Protein AF-F8B6I4-F1 (afdb_monomer_lite)

Structure (mmCIF, N/CA/C/O backbone):
data_AF-F8B6I4-F1
#
_entry.id   AF-F8B6I4-F1
#
loop_
_atom_site.group_PDB
_atom_site.id
_atom_site.type_symbol
_atom_site.label_atom_id
_atom_site.label_alt_id
_atom_site.label_comp_id
_atom_site.label_asym_id
_atom_site.label_entity_id
_atom_site.label_seq_id
_atom_site.pdbx_PDB_ins_code
_atom_site.Cartn_x
_atom_site.Cartn_y
_atom_site.Cartn_z
_atom_site.occupancy
_atom_site.B_iso_or_equiv
_atom_site.auth_seq_id
_atom_site.auth_comp_id
_atom_site.auth_asym_id
_atom_site.auth_atom_id
_atom_site.pdbx_PDB_model_num
ATOM 1 N N . MET A 1 1 ? 43.522 11.946 -25.739 1.00 23.58 1 MET A N 1
ATOM 2 C CA . MET A 1 1 ? 42.435 12.940 -25.898 1.00 23.58 1 MET A CA 1
ATOM 3 C C . MET A 1 1 ? 41.133 12.238 -25.551 1.00 23.58 1 MET A C 1
ATOM 5 O O . MET A 1 1 ? 40.960 11.129 -26.035 1.00 23.58 1 MET A O 1
ATOM 9 N N . ARG A 1 2 ? 40.271 12.814 -24.700 1.00 25.69 2 ARG A N 1
ATOM 10 C CA . ARG A 1 2 ? 38.909 12.287 -24.485 1.00 25.69 2 ARG A CA 1
ATOM 11 C C . ARG A 1 2 ? 38.010 12.780 -25.620 1.00 25.69 2 ARG A C 1
ATOM 13 O O . ARG A 1 2 ? 38.146 13.930 -26.034 1.00 25.69 2 ARG A O 1
ATOM 20 N N . THR A 1 3 ? 37.138 11.924 -26.137 1.00 25.58 3 THR A N 1
ATOM 21 C CA . THR A 1 3 ? 36.202 12.264 -27.216 1.00 25.58 3 THR A CA 1
ATOM 22 C C . THR A 1 3 ? 35.045 13.107 -26.687 1.00 25.58 3 THR A C 1
ATOM 24 O O . THR A 1 3 ? 34.384 12.744 -25.718 1.00 25.58 3 THR A O 1
ATOM 27 N N . THR A 1 4 ? 34.787 14.249 -27.324 1.00 30.86 4 THR A N 1
ATOM 28 C CA . THR A 1 4 ? 33.673 15.142 -26.979 1.00 30.86 4 THR A CA 1
ATOM 29 C C . THR A 1 4 ? 32.333 14.454 -27.246 1.00 30.86 4 THR A C 1
ATOM 31 O O . THR A 1 4 ? 31.970 14.267 -28.406 1.00 30.86 4 THR A O 1
ATOM 34 N N . GLY A 1 5 ? 31.600 14.094 -26.188 1.00 37.16 5 GLY A N 1
ATOM 35 C CA . GLY A 1 5 ? 30.256 13.507 -26.284 1.00 37.16 5 GLY A CA 1
ATOM 36 C C . GLY A 1 5 ? 29.950 12.388 -25.281 1.00 37.16 5 GLY A C 1
ATOM 37 O O . GLY A 1 5 ? 28.782 12.057 -25.090 1.00 37.16 5 GLY A O 1
ATOM 38 N N . GLU A 1 6 ? 30.955 11.812 -24.616 1.00 40.47 6 GLU A N 1
ATOM 39 C CA . GLU A 1 6 ? 30.718 10.775 -23.604 1.00 40.47 6 GLU A CA 1
ATOM 40 C C . GLU A 1 6 ? 30.061 11.368 -22.345 1.00 40.47 6 GLU A C 1
ATOM 42 O O . GLU A 1 6 ? 30.628 12.232 -21.678 1.00 40.47 6 GLU A O 1
ATOM 47 N N . ARG A 1 7 ? 28.854 10.889 -22.007 1.00 52.78 7 ARG A N 1
ATOM 48 C CA . ARG A 1 7 ? 28.188 11.203 -20.733 1.00 52.78 7 ARG A CA 1
ATOM 49 C C . ARG A 1 7 ? 28.894 10.451 -19.607 1.00 52.78 7 ARG A C 1
ATOM 51 O O . ARG A 1 7 ? 28.629 9.267 -19.399 1.00 52.78 7 ARG A O 1
ATOM 58 N N . THR A 1 8 ? 29.809 11.129 -18.923 1.00 55.41 8 THR A N 1
ATOM 59 C CA . THR A 1 8 ? 30.571 10.569 -17.803 1.00 55.41 8 THR A CA 1
ATOM 60 C C . THR A 1 8 ? 29.632 10.167 -16.666 1.00 55.41 8 THR A C 1
ATOM 62 O O . THR A 1 8 ? 28.902 11.007 -16.143 1.00 55.41 8 THR A O 1
ATOM 65 N N . ALA A 1 9 ? 29.683 8.900 -16.251 1.00 68.38 9 ALA A N 1
ATOM 66 C CA . ALA A 1 9 ? 29.246 8.532 -14.909 1.00 68.38 9 ALA A CA 1
ATOM 67 C C . ALA A 1 9 ? 30.177 9.211 -13.890 1.00 68.38 9 ALA A C 1
ATOM 69 O O . ALA A 1 9 ? 31.369 9.365 -14.153 1.00 68.38 9 ALA A O 1
ATOM 70 N N . LEU A 1 10 ? 29.645 9.620 -12.740 1.00 84.12 10 LEU A N 1
ATOM 71 C CA . LEU A 1 10 ? 30.393 10.356 -11.710 1.00 84.12 10 LEU A CA 1
ATOM 72 C C . LEU A 1 10 ? 30.995 9.427 -10.646 1.00 84.12 10 LEU A C 1
ATOM 74 O O . LEU A 1 10 ? 31.392 9.881 -9.577 1.00 84.12 10 LEU A O 1
ATOM 78 N N . LEU A 1 11 ? 31.037 8.126 -10.942 1.00 88.62 11 LEU A N 1
ATOM 79 C CA . LEU A 1 11 ? 31.669 7.110 -10.112 1.00 88.62 11 LEU A CA 1
ATOM 80 C C . LEU A 1 11 ? 33.195 7.202 -10.241 1.00 88.62 11 LEU A C 1
ATOM 82 O O . LEU A 1 11 ? 33.733 7.179 -11.351 1.00 88.62 11 LEU A O 1
ATOM 86 N N . VAL A 1 12 ? 33.875 7.304 -9.103 1.00 91.06 12 VAL A N 1
ATOM 87 C CA . VAL A 1 12 ? 35.339 7.292 -9.006 1.00 91.06 12 VAL A CA 1
ATOM 88 C C . VAL A 1 12 ? 35.883 5.856 -9.041 1.00 91.06 12 VAL A C 1
ATOM 90 O O . VAL A 1 12 ? 35.125 4.891 -8.943 1.00 91.06 12 VAL A O 1
ATOM 93 N N . ASP A 1 13 ? 37.200 5.693 -9.194 1.00 91.56 13 ASP A N 1
ATOM 94 C CA . ASP A 1 13 ? 37.834 4.373 -9.090 1.00 91.56 13 ASP A CA 1
ATOM 95 C C . ASP A 1 13 ? 37.908 3.854 -7.639 1.00 91.56 13 ASP A C 1
ATOM 97 O O . ASP A 1 13 ? 37.721 4.594 -6.675 1.00 91.56 13 ASP A O 1
ATOM 101 N N . GLU A 1 14 ? 38.184 2.558 -7.475 1.00 90.00 14 GLU A N 1
ATOM 102 C CA . GLU A 1 14 ? 38.205 1.883 -6.169 1.00 90.00 14 GLU A CA 1
ATOM 103 C C . GLU A 1 14 ? 39.212 2.499 -5.180 1.00 90.00 14 GLU A C 1
ATOM 105 O O . GLU A 1 14 ? 38.930 2.586 -3.982 1.00 90.00 14 GLU A O 1
ATOM 110 N N . ALA A 1 15 ? 40.360 2.988 -5.665 1.00 92.62 15 ALA A N 1
ATOM 111 C CA . ALA A 1 15 ? 41.360 3.628 -4.815 1.00 92.62 15 ALA A CA 1
ATOM 112 C C . ALA A 1 15 ? 40.845 4.978 -4.297 1.00 92.62 15 ALA A C 1
ATOM 114 O O . ALA A 1 15 ? 40.885 5.236 -3.092 1.00 92.62 15 ALA A O 1
ATOM 115 N N . ARG A 1 16 ? 40.273 5.803 -5.181 1.00 93.19 16 ARG A N 1
ATOM 116 C CA . ARG A 1 16 ? 39.645 7.071 -4.799 1.00 93.19 16 ARG A CA 1
ATOM 117 C C . ARG A 1 16 ? 38.423 6.860 -3.898 1.00 93.19 16 ARG A C 1
ATOM 119 O O . ARG A 1 16 ? 38.241 7.601 -2.935 1.00 93.19 16 ARG A O 1
ATOM 126 N N . ALA A 1 17 ? 37.625 5.820 -4.132 1.00 91.44 17 ALA A N 1
ATOM 127 C CA . ALA A 1 17 ? 36.500 5.470 -3.268 1.00 91.44 17 ALA A CA 1
ATOM 128 C C . ALA A 1 17 ? 36.963 5.082 -1.851 1.00 91.44 17 ALA A C 1
ATOM 130 O O . ALA A 1 17 ? 36.338 5.487 -0.866 1.00 91.44 17 ALA A O 1
ATOM 131 N N . ALA A 1 18 ? 38.084 4.363 -1.722 1.00 91.25 18 ALA A N 1
ATOM 132 C CA . ALA A 1 18 ? 38.694 4.051 -0.431 1.00 91.25 18 ALA A CA 1
ATOM 133 C C . ALA A 1 18 ? 39.233 5.307 0.286 1.00 91.25 18 ALA A C 1
ATOM 135 O O . ALA A 1 18 ? 38.995 5.465 1.486 1.00 91.25 18 ALA A O 1
ATOM 136 N N . GLU A 1 19 ? 39.883 6.235 -0.432 1.00 94.19 19 GLU A N 1
ATOM 137 C CA . GLU A 1 19 ? 40.306 7.537 0.115 1.00 94.19 19 GLU A CA 1
ATOM 138 C C . GLU A 1 19 ? 39.121 8.340 0.670 1.00 94.19 19 GLU A C 1
ATOM 140 O O . GLU A 1 19 ? 39.150 8.776 1.824 1.00 94.19 19 GLU A O 1
ATOM 145 N N . LEU A 1 20 ? 38.065 8.514 -0.135 1.00 93.12 20 LEU A N 1
ATOM 146 C CA . LEU A 1 20 ? 36.858 9.252 0.247 1.00 93.12 20 LEU A CA 1
ATOM 147 C C . LEU A 1 20 ? 36.160 8.584 1.443 1.00 93.12 20 LEU A C 1
ATOM 149 O O . LEU A 1 20 ? 35.757 9.272 2.380 1.00 93.12 20 LEU A O 1
ATOM 153 N N . THR A 1 21 ? 36.091 7.248 1.468 1.00 92.56 21 THR A N 1
ATOM 154 C CA . THR A 1 21 ? 35.537 6.484 2.601 1.00 92.56 21 THR A CA 1
ATOM 155 C C . THR A 1 21 ? 36.320 6.751 3.889 1.00 92.56 21 THR A C 1
ATOM 157 O O . THR A 1 21 ? 35.719 7.074 4.915 1.00 92.56 21 THR A O 1
ATOM 160 N N . ALA A 1 22 ? 37.654 6.674 3.847 1.00 92.88 22 ALA A N 1
ATOM 161 C CA . ALA A 1 22 ? 38.512 6.908 5.010 1.00 92.88 22 ALA A CA 1
ATOM 162 C C . ALA A 1 22 ? 38.472 8.370 5.496 1.00 92.88 22 ALA A C 1
ATOM 164 O O . ALA A 1 22 ? 38.512 8.628 6.702 1.00 92.88 22 ALA A O 1
ATOM 165 N N . ALA A 1 23 ? 38.354 9.331 4.575 1.00 92.06 23 ALA A N 1
ATOM 166 C CA . ALA A 1 23 ? 38.189 10.745 4.900 1.00 92.06 23 ALA A CA 1
ATOM 167 C C . ALA A 1 23 ? 36.807 11.055 5.511 1.00 92.06 23 ALA A C 1
ATOM 169 O O . ALA A 1 23 ? 36.721 11.881 6.425 1.00 92.06 23 ALA A O 1
ATOM 170 N N . SER A 1 24 ? 35.751 10.343 5.088 1.00 91.44 24 SER A N 1
ATOM 171 C CA . SER A 1 24 ? 34.366 10.545 5.550 1.00 91.44 24 SER A CA 1
ATOM 172 C C . SER A 1 24 ? 34.161 10.401 7.060 1.00 91.44 24 SER A C 1
ATOM 174 O O . SER A 1 24 ? 33.225 10.982 7.603 1.00 91.44 24 SER A O 1
ATOM 176 N N . LEU A 1 25 ? 35.072 9.711 7.757 1.00 89.94 25 LEU A N 1
ATOM 177 C CA . LEU A 1 25 ? 35.105 9.595 9.222 1.00 89.94 25 LEU A CA 1
ATOM 178 C C . LEU A 1 25 ? 35.255 10.947 9.950 1.00 89.94 25 LEU A C 1
ATOM 180 O O . LEU A 1 25 ? 35.121 11.004 11.170 1.00 89.94 25 LEU A O 1
ATOM 184 N N . ARG A 1 26 ? 35.586 12.022 9.223 1.00 88.38 26 ARG A N 1
ATOM 185 C CA . ARG A 1 26 ? 35.748 13.392 9.742 1.00 88.38 26 ARG A CA 1
ATOM 186 C C . ARG A 1 26 ? 34.755 14.386 9.137 1.00 88.38 26 ARG A C 1
ATOM 188 O O . ARG A 1 26 ? 34.861 15.579 9.410 1.00 88.38 26 ARG A O 1
ATOM 195 N N . TRP A 1 27 ? 33.855 13.923 8.276 1.00 90.56 27 TRP A N 1
ATOM 196 C CA . TRP A 1 27 ? 32.883 14.763 7.585 1.00 90.56 27 TRP A CA 1
ATOM 197 C C . TRP A 1 27 ? 31.532 14.709 8.288 1.00 90.56 27 TRP A C 1
ATOM 199 O O . TRP A 1 27 ? 31.203 13.744 8.975 1.00 90.56 27 TRP A O 1
ATOM 209 N N . GLN A 1 28 ? 30.732 15.747 8.078 1.00 90.44 28 GLN A N 1
ATOM 210 C CA . GLN A 1 28 ? 29.304 15.680 8.367 1.00 90.44 28 GLN A CA 1
ATOM 211 C C . GLN A 1 28 ? 28.626 14.804 7.309 1.00 90.44 28 GLN A C 1
ATOM 213 O O . GLN A 1 28 ? 29.146 14.641 6.200 1.00 90.44 28 GLN A O 1
ATOM 218 N N . SER A 1 29 ? 27.473 14.234 7.641 1.00 90.25 29 SER A N 1
ATOM 219 C CA . SER A 1 29 ? 26.732 13.357 6.738 1.00 90.25 29 SER A CA 1
ATOM 220 C C . SER A 1 29 ? 25.271 13.748 6.638 1.00 90.25 29 SER A C 1
ATOM 222 O O . SER A 1 29 ? 24.656 14.063 7.653 1.00 90.25 29 SER A O 1
ATOM 224 N N . VAL A 1 30 ? 24.724 13.641 5.431 1.00 89.81 30 VAL A N 1
ATOM 225 C CA . VAL A 1 30 ? 23.284 13.725 5.175 1.00 89.81 30 VAL A CA 1
ATOM 226 C C . VAL A 1 30 ? 22.804 12.327 4.803 1.00 89.81 30 VAL A C 1
ATOM 228 O O . VAL A 1 30 ? 23.310 11.727 3.851 1.00 89.81 30 VAL A O 1
ATOM 231 N N . THR A 1 31 ? 21.853 11.810 5.578 1.00 90.50 31 THR A N 1
ATOM 232 C CA . THR A 1 31 ? 21.057 10.638 5.206 1.00 90.50 31 THR A CA 1
ATOM 233 C C . THR A 1 31 ? 20.004 11.101 4.211 1.00 90.50 31 THR A C 1
ATOM 235 O O . THR A 1 31 ? 19.184 11.956 4.532 1.00 90.50 31 THR A O 1
ATOM 238 N N . LEU A 1 32 ? 20.065 10.570 2.996 1.00 88.19 32 LEU A N 1
ATOM 239 C CA . LEU A 1 32 ? 19.206 10.957 1.888 1.00 88.19 32 LEU A CA 1
ATOM 240 C C . LEU A 1 32 ? 17.806 10.359 2.029 1.00 88.19 32 LEU A C 1
ATOM 242 O O . LEU A 1 32 ? 17.642 9.201 2.420 1.00 88.19 32 LEU A O 1
ATOM 246 N N . SER A 1 33 ? 16.796 11.126 1.623 1.00 84.62 33 SER A N 1
ATOM 247 C CA . SER A 1 33 ? 15.446 10.596 1.436 1.00 84.62 33 SER A CA 1
ATOM 248 C C . SER A 1 33 ? 15.376 9.667 0.217 1.00 84.62 33 SER A C 1
ATOM 250 O O . SER A 1 33 ? 16.205 9.725 -0.693 1.00 84.62 33 SER A O 1
ATOM 252 N N . ALA A 1 34 ? 14.334 8.834 0.154 1.00 80.75 34 ALA A N 1
ATOM 253 C CA . ALA A 1 34 ? 14.088 7.934 -0.976 1.00 80.75 34 ALA A CA 1
ATOM 254 C C . ALA A 1 34 ? 14.002 8.680 -2.333 1.00 80.75 34 ALA A C 1
ATOM 256 O O . ALA A 1 34 ? 14.415 8.148 -3.364 1.00 80.75 34 ALA A O 1
ATOM 257 N N . VAL A 1 35 ? 13.532 9.934 -2.318 1.00 79.25 35 VAL A N 1
ATOM 258 C CA . VAL A 1 35 ? 13.507 10.852 -3.472 1.00 79.25 35 VAL A CA 1
ATOM 259 C C . VAL A 1 35 ? 14.934 11.188 -3.919 1.00 79.25 35 VAL A C 1
ATOM 261 O O . VAL A 1 35 ? 15.321 10.924 -5.057 1.00 79.25 35 VAL A O 1
ATOM 264 N N . GLN A 1 36 ? 15.737 11.706 -2.988 1.00 85.88 36 GLN A N 1
ATOM 265 C CA . GLN A 1 36 ? 17.095 12.192 -3.234 1.00 85.88 36 GLN A CA 1
ATOM 266 C C . GLN A 1 36 ? 18.055 11.060 -3.626 1.00 85.88 36 GLN A C 1
ATOM 268 O O . GLN A 1 36 ? 18.958 11.268 -4.433 1.00 85.88 36 GLN A O 1
ATOM 273 N N . LEU A 1 37 ? 17.841 9.846 -3.103 1.00 87.31 37 LEU A N 1
ATOM 274 C CA . LEU A 1 37 ? 18.578 8.643 -3.501 1.00 87.31 37 LEU A CA 1
ATOM 275 C C . LEU A 1 37 ? 18.430 8.345 -4.998 1.00 87.31 37 LEU A C 1
ATOM 277 O O . LEU A 1 37 ? 19.421 8.034 -5.658 1.00 87.31 37 LEU A O 1
ATOM 281 N N . ALA A 1 38 ? 17.218 8.479 -5.543 1.00 85.25 38 ALA A N 1
ATOM 282 C CA . ALA A 1 38 ? 16.956 8.255 -6.961 1.00 85.25 38 ALA A CA 1
ATOM 283 C C . ALA A 1 38 ? 17.591 9.342 -7.844 1.00 85.25 38 ALA A C 1
ATOM 285 O O . ALA A 1 38 ? 18.249 9.033 -8.837 1.00 85.25 38 ALA A O 1
ATOM 286 N N . GLU A 1 39 ? 17.464 10.611 -7.449 1.00 84.31 39 GLU A N 1
ATOM 287 C CA . GLU A 1 39 ? 18.103 11.736 -8.142 1.00 84.31 39 GLU A CA 1
ATOM 288 C C . GLU A 1 39 ? 19.632 11.617 -8.143 1.00 84.31 39 GLU A C 1
ATOM 290 O O . GLU A 1 39 ? 20.268 11.816 -9.183 1.00 84.31 39 GLU A O 1
ATOM 295 N N . LEU A 1 40 ? 20.230 11.237 -7.006 1.00 88.00 40 LEU A N 1
ATOM 296 C CA . LEU A 1 40 ? 21.665 10.987 -6.901 1.00 88.00 40 LEU A CA 1
ATOM 297 C C . LEU A 1 40 ? 22.081 9.806 -7.784 1.00 88.00 40 LEU A C 1
ATOM 299 O O . LEU A 1 40 ? 23.036 9.941 -8.543 1.00 88.00 40 LEU A O 1
ATOM 303 N N . GLU A 1 41 ? 21.371 8.674 -7.755 1.00 90.75 41 GLU A N 1
ATOM 304 C CA . GLU A 1 41 ? 21.653 7.531 -8.635 1.00 90.75 41 GLU A CA 1
ATOM 305 C C . GLU A 1 41 ? 21.622 7.934 -10.116 1.00 90.75 41 GLU A C 1
ATOM 307 O O . GLU A 1 41 ? 22.526 7.590 -10.885 1.00 90.75 41 GLU A O 1
ATOM 312 N N . LEU A 1 42 ? 20.620 8.715 -10.520 1.00 87.00 42 LEU A N 1
ATOM 313 C CA . LEU A 1 42 ? 20.490 9.227 -11.879 1.00 87.00 42 LEU A CA 1
ATOM 314 C C . LEU A 1 42 ? 21.619 10.213 -12.233 1.00 87.00 42 LEU A C 1
ATOM 316 O O . LEU A 1 42 ? 22.128 10.187 -13.355 1.00 87.00 42 LEU A O 1
ATOM 320 N N . ARG A 1 43 ? 22.078 11.043 -11.288 1.00 86.00 43 ARG A N 1
ATOM 321 C CA . ARG A 1 43 ? 23.234 11.942 -11.467 1.00 86.00 43 ARG A CA 1
ATOM 322 C C . ARG A 1 43 ? 24.541 11.154 -11.599 1.00 86.00 43 ARG A C 1
ATOM 324 O O . ARG A 1 43 ? 25.277 11.362 -12.562 1.00 86.00 43 ARG A O 1
ATOM 331 N N . LEU A 1 44 ? 24.800 10.209 -10.693 1.00 89.12 44 LEU A N 1
ATOM 332 C CA . LEU A 1 44 ? 26.012 9.386 -10.670 1.00 89.12 44 LEU A CA 1
ATOM 333 C C . LEU A 1 44 ? 26.112 8.439 -11.873 1.00 89.12 44 LEU A C 1
ATOM 335 O O . LEU A 1 44 ? 27.206 8.219 -12.387 1.00 89.12 44 LEU A O 1
ATOM 339 N N . SER A 1 45 ? 24.991 7.909 -12.365 1.00 88.62 45 SER A N 1
ATOM 340 C CA . SER A 1 45 ? 24.952 6.976 -13.502 1.00 88.62 45 SER A CA 1
ATOM 341 C C . SER A 1 45 ? 24.981 7.641 -14.893 1.00 88.62 45 SER A C 1
ATOM 343 O O . SER A 1 45 ? 24.952 6.941 -15.910 1.00 88.62 45 SER A O 1
ATOM 345 N N . GLY A 1 46 ? 25.064 8.977 -14.967 1.00 82.38 46 GLY A N 1
ATOM 346 C CA . GLY A 1 46 ? 25.071 9.731 -16.231 1.00 82.38 46 GLY A CA 1
ATOM 347 C C . GLY A 1 46 ? 23.686 9.874 -16.882 1.00 82.38 46 GLY A C 1
ATOM 348 O O . GLY A 1 46 ? 23.580 9.955 -18.110 1.00 82.38 46 GLY A O 1
ATOM 349 N N . GLY A 1 47 ? 22.627 9.854 -16.065 1.00 72.50 47 GLY A N 1
ATOM 350 C CA . GLY A 1 47 ? 21.216 9.999 -16.444 1.00 72.50 47 GLY A CA 1
ATOM 351 C C . GLY A 1 47 ? 20.742 11.441 -16.625 1.00 72.50 47 GLY A C 1
ATOM 352 O O . GLY A 1 47 ? 19.706 11.667 -17.245 1.00 72.50 47 GLY A O 1
ATOM 353 N N . TYR A 1 48 ? 21.528 12.418 -16.172 1.00 67.75 48 TYR A N 1
ATOM 354 C CA . TYR A 1 48 ? 21.396 13.815 -16.585 1.00 67.75 48 TYR A CA 1
ATOM 355 C C . TYR A 1 48 ? 22.434 14.164 -17.664 1.00 67.75 48 TYR A C 1
ATOM 357 O O . TYR A 1 48 ? 23.553 13.640 -17.636 1.00 67.75 48 TYR A O 1
ATOM 365 N N . PRO A 1 49 ? 22.131 15.090 -18.592 1.00 50.66 49 PRO A N 1
ATOM 366 C CA . PRO A 1 49 ? 23.179 15.779 -19.335 1.00 50.66 49 PRO A CA 1
ATOM 367 C C . PRO A 1 49 ? 24.026 16.649 -18.382 1.00 50.66 49 PRO A C 1
ATOM 369 O O . PRO A 1 49 ? 23.491 17.159 -17.392 1.00 50.66 49 PRO A O 1
ATOM 372 N N . PRO A 1 50 ? 25.316 16.901 -18.683 1.00 45.56 50 PRO A N 1
ATOM 373 C CA . PRO A 1 50 ? 25.989 18.071 -18.130 1.00 45.56 50 PRO A CA 1
ATOM 374 C C . PRO A 1 50 ? 25.227 19.314 -18.612 1.00 45.56 50 PRO A C 1
ATOM 376 O O . PRO A 1 50 ? 24.992 19.471 -19.812 1.00 45.56 50 PRO A O 1
ATOM 379 N N . ARG A 1 51 ? 24.776 20.148 -17.674 1.00 42.81 51 ARG A N 1
ATOM 380 C CA . ARG A 1 51 ? 23.946 21.326 -17.941 1.00 42.81 51 ARG A CA 1
ATOM 381 C C . ARG A 1 51 ? 24.255 22.436 -16.947 1.00 42.81 51 ARG A C 1
ATOM 383 O O . ARG A 1 51 ? 24.544 22.148 -15.788 1.00 42.81 51 ARG A O 1
ATOM 390 N N . ASP A 1 52 ? 24.158 23.667 -17.433 1.00 33.19 52 ASP A N 1
ATOM 391 C CA . ASP A 1 52 ? 24.461 24.900 -16.699 1.00 33.19 52 ASP A CA 1
ATOM 392 C C . ASP A 1 52 ? 23.253 25.455 -15.910 1.00 33.19 52 ASP A C 1
ATOM 394 O O . ASP A 1 52 ? 23.399 26.424 -15.169 1.00 33.19 52 ASP A O 1
ATOM 398 N N . ASP A 1 53 ? 22.076 24.829 -16.048 1.00 30.06 53 ASP A N 1
ATOM 399 C CA . ASP A 1 53 ? 20.822 25.197 -15.376 1.00 30.06 53 ASP A CA 1
ATOM 400 C C . ASP A 1 53 ? 20.462 24.213 -14.235 1.00 30.06 53 ASP A C 1
ATOM 402 O O . ASP A 1 53 ? 20.711 23.006 -14.369 1.00 30.06 53 ASP A O 1
ATOM 406 N N . PRO A 1 54 ? 19.839 24.687 -13.134 1.00 34.66 54 PRO A N 1
ATOM 407 C CA . PRO A 1 54 ? 19.363 23.843 -12.033 1.00 34.66 54 PRO A CA 1
ATOM 408 C C . PRO A 1 54 ? 18.141 22.977 -12.419 1.00 34.66 54 PRO A C 1
ATOM 410 O O . PRO A 1 54 ? 17.467 23.259 -13.415 1.00 34.66 54 PRO A O 1
ATOM 413 N N . PRO A 1 55 ? 17.822 21.922 -11.639 1.00 36.44 55 PRO A N 1
ATOM 414 C CA . PRO A 1 55 ? 16.576 21.168 -11.802 1.00 36.44 55 PRO A CA 1
ATOM 415 C C . PRO A 1 55 ? 15.335 22.039 -11.510 1.00 36.44 55 PRO A C 1
ATOM 417 O O . PRO A 1 55 ? 15.447 23.045 -10.806 1.00 36.44 55 PRO A O 1
ATOM 420 N N . PRO A 1 56 ? 14.147 21.667 -12.028 1.00 36.38 56 PRO A N 1
ATOM 421 C CA . PRO A 1 56 ? 12.895 22.310 -11.639 1.00 36.38 56 PRO A CA 1
ATOM 422 C C . PRO A 1 56 ? 12.597 22.072 -10.150 1.00 36.38 56 PRO A C 1
ATOM 424 O O . PRO A 1 56 ? 12.903 21.011 -9.610 1.00 36.38 56 PRO A O 1
ATOM 427 N N . ASP A 1 57 ? 11.977 23.055 -9.497 1.00 36.25 57 ASP A N 1
ATOM 428 C CA . ASP A 1 57 ? 11.559 22.948 -8.097 1.00 36.25 57 ASP A CA 1
ATOM 429 C C . ASP A 1 57 ? 10.413 21.931 -7.964 1.00 36.25 57 ASP A C 1
ATOM 431 O O . ASP A 1 57 ? 9.286 22.174 -8.404 1.00 36.25 57 ASP A O 1
ATOM 435 N N . HIS A 1 58 ? 10.701 20.779 -7.355 1.00 36.22 58 HIS A N 1
ATOM 436 C CA . HIS A 1 58 ? 9.729 19.716 -7.101 1.00 36.22 58 HIS A CA 1
ATOM 437 C C . HIS A 1 58 ? 8.895 19.953 -5.821 1.00 36.22 58 HIS A C 1
ATOM 439 O O . HIS A 1 58 ? 8.560 19.022 -5.086 1.00 36.22 58 HIS A O 1
ATOM 445 N N . GLY A 1 59 ? 8.488 21.204 -5.586 1.00 30.91 59 GLY A N 1
ATOM 446 C CA . GLY A 1 59 ? 7.337 21.551 -4.753 1.00 30.91 59 GLY A CA 1
ATOM 447 C C . GLY A 1 59 ? 7.543 21.314 -3.261 1.00 30.91 59 GLY A C 1
ATOM 448 O O . GLY A 1 59 ? 6.655 20.778 -2.593 1.00 30.91 59 GLY A O 1
ATOM 449 N N . HIS A 1 60 ? 8.705 21.693 -2.729 1.00 32.12 60 HIS A N 1
ATOM 450 C CA . HIS A 1 60 ? 8.899 21.763 -1.281 1.00 32.12 60 HIS A CA 1
ATOM 451 C C . HIS A 1 60 ? 8.163 22.993 -0.724 1.00 32.12 60 HIS A C 1
ATOM 453 O O . HIS A 1 60 ? 8.371 24.113 -1.185 1.00 32.12 60 HIS A O 1
ATOM 459 N N . ASN A 1 61 ? 7.303 22.802 0.285 1.00 26.58 61 ASN A N 1
ATOM 460 C CA . ASN A 1 61 ? 6.515 23.875 0.916 1.00 26.58 61 ASN A CA 1
ATOM 461 C C . ASN A 1 61 ? 7.372 24.763 1.848 1.00 26.58 61 ASN A C 1
ATOM 463 O O . ASN A 1 61 ? 7.112 24.874 3.047 1.00 26.58 61 ASN A O 1
ATOM 467 N N . GLY A 1 62 ? 8.408 25.394 1.294 1.00 26.70 62 GLY A N 1
ATOM 468 C CA . GLY A 1 62 ? 9.183 26.458 1.929 1.00 26.70 62 GLY A CA 1
ATOM 469 C C . GLY A 1 62 ? 8.657 27.855 1.562 1.00 26.70 62 GLY A C 1
ATOM 470 O O . GLY A 1 62 ? 7.998 28.025 0.535 1.00 26.70 62 GLY A O 1
ATOM 471 N N . PRO A 1 63 ? 8.934 28.894 2.371 1.00 23.62 63 PRO A N 1
ATOM 472 C CA . PRO A 1 63 ? 8.580 30.266 2.022 1.00 23.62 63 PRO A CA 1
ATOM 473 C C . PRO A 1 63 ? 9.393 30.740 0.807 1.00 23.62 63 PRO A C 1
ATOM 475 O O . PRO A 1 63 ? 10.625 30.698 0.816 1.00 23.62 63 PRO A O 1
ATOM 478 N N . ALA A 1 64 ? 8.698 31.220 -0.227 1.00 24.64 64 ALA A N 1
ATOM 479 C CA . ALA A 1 64 ? 9.305 31.634 -1.489 1.00 24.64 64 ALA A CA 1
ATOM 480 C C . ALA A 1 64 ? 10.407 32.692 -1.290 1.00 24.64 64 ALA A C 1
ATOM 482 O O . ALA A 1 64 ? 10.156 33.798 -0.802 1.00 24.64 64 ALA A O 1
ATOM 483 N N . SER A 1 65 ? 11.634 32.360 -1.698 1.00 24.86 65 SER A N 1
ATOM 484 C CA . SER A 1 65 ? 12.762 33.294 -1.652 1.00 24.86 65 SER A CA 1
ATOM 485 C C . SER A 1 65 ? 12.643 34.370 -2.745 1.00 24.86 65 SER A C 1
ATOM 487 O O . SER A 1 65 ? 12.199 34.073 -3.856 1.00 24.86 65 SER A O 1
ATOM 489 N N . PRO A 1 66 ? 13.038 35.629 -2.472 1.00 24.92 66 PRO A N 1
ATOM 490 C CA . PRO A 1 66 ? 12.848 36.730 -3.411 1.00 24.92 66 PRO A CA 1
ATOM 491 C C . PRO A 1 66 ? 13.736 36.577 -4.651 1.00 24.92 66 PRO A C 1
ATOM 493 O O . PRO A 1 66 ? 14.934 36.302 -4.553 1.00 24.92 66 PRO A O 1
ATOM 496 N N . ALA A 1 67 ? 13.152 36.810 -5.827 1.00 24.59 67 ALA A N 1
ATOM 497 C CA . ALA A 1 67 ? 13.853 36.717 -7.102 1.00 24.59 67 ALA A CA 1
ATOM 498 C C . ALA A 1 67 ? 15.081 37.648 -7.162 1.00 24.59 67 ALA A C 1
ATOM 500 O O . ALA A 1 67 ? 14.987 38.845 -6.872 1.00 24.59 67 ALA A O 1
ATOM 501 N N . ARG A 1 68 ? 16.233 37.117 -7.603 1.00 25.02 68 ARG A N 1
ATOM 502 C CA . ARG A 1 68 ? 17.409 37.941 -7.939 1.00 25.02 68 ARG A CA 1
ATOM 503 C C . ARG A 1 68 ? 17.038 38.929 -9.062 1.00 25.02 68 ARG A C 1
ATOM 505 O O . ARG A 1 68 ? 16.419 38.513 -10.042 1.00 25.02 68 ARG A O 1
ATOM 512 N N . PRO A 1 69 ? 17.439 40.211 -8.979 1.00 23.03 69 PRO A N 1
ATOM 513 C CA . PRO A 1 69 ? 17.188 41.171 -10.048 1.00 23.03 69 PRO A CA 1
ATOM 514 C C . PRO A 1 69 ? 17.963 40.781 -11.313 1.00 23.03 69 PRO A C 1
ATOM 516 O O . PRO A 1 69 ? 19.172 40.547 -11.267 1.00 23.03 69 PRO A O 1
ATOM 519 N N . ALA A 1 70 ? 17.269 40.722 -12.451 1.00 23.89 70 ALA A N 1
ATOM 520 C CA . ALA A 1 70 ? 17.878 40.385 -13.732 1.00 23.89 70 ALA A CA 1
ATOM 521 C C . ALA A 1 70 ? 18.852 41.482 -14.202 1.00 23.89 70 ALA A C 1
ATOM 523 O O . ALA A 1 70 ? 18.514 42.668 -14.216 1.00 23.89 70 ALA A O 1
ATOM 524 N N . SER A 1 71 ? 20.048 41.077 -14.635 1.00 23.78 71 SER A N 1
ATOM 525 C CA . SER A 1 71 ? 21.016 41.981 -15.269 1.00 23.78 71 SER A CA 1
ATOM 526 C C . SER A 1 71 ? 20.598 42.270 -16.726 1.00 23.78 71 SER A C 1
ATOM 528 O O . SER A 1 71 ? 20.071 41.371 -17.388 1.00 23.78 71 SER A O 1
ATOM 530 N N . PRO A 1 72 ? 20.760 43.500 -17.250 1.00 27.42 72 PRO A N 1
ATOM 531 C CA . PRO A 1 72 ? 20.009 43.932 -18.428 1.00 27.42 72 PRO A CA 1
ATOM 532 C C . PRO A 1 72 ? 20.591 43.514 -19.793 1.00 27.42 72 PRO A C 1
ATOM 534 O O . PRO A 1 72 ? 21.781 43.648 -20.059 1.00 27.42 72 PRO A O 1
ATOM 537 N N . ALA A 1 73 ? 19.659 43.198 -20.701 1.00 24.73 73 ALA A N 1
ATOM 538 C CA . ALA A 1 73 ? 19.729 43.326 -22.163 1.00 24.73 73 ALA A CA 1
ATOM 539 C C . ALA A 1 73 ? 20.649 42.391 -22.988 1.00 24.73 73 ALA A C 1
ATOM 541 O O . ALA A 1 73 ? 21.792 42.705 -23.314 1.00 24.73 73 ALA A O 1
ATOM 542 N N . SER A 1 74 ? 20.028 41.356 -23.564 1.00 22.75 74 SER A N 1
ATOM 543 C CA . SER A 1 74 ? 20.145 41.015 -24.997 1.00 22.75 74 SER A CA 1
ATOM 544 C C . SER A 1 74 ? 18.852 40.317 -25.476 1.00 22.75 74 SER A C 1
ATOM 546 O O . SER A 1 74 ? 18.039 39.937 -24.633 1.00 22.75 74 SER A O 1
ATOM 548 N N . PRO A 1 75 ? 18.534 40.315 -26.788 1.00 29.20 75 PRO A N 1
ATOM 549 C CA . PRO A 1 75 ? 17.153 40.561 -27.221 1.00 29.20 75 PRO A CA 1
ATOM 550 C C . PRO A 1 75 ? 16.208 39.352 -27.191 1.00 29.20 75 PRO A C 1
ATOM 552 O O . PRO A 1 75 ? 16.577 38.229 -27.525 1.00 29.20 75 PRO A O 1
ATOM 555 N N . ALA A 1 76 ? 14.940 39.634 -26.877 1.00 24.56 76 ALA A N 1
ATOM 556 C CA . ALA A 1 76 ? 13.853 38.660 -26.866 1.00 24.56 76 ALA A CA 1
ATOM 557 C C . ALA A 1 76 ? 13.536 38.099 -28.265 1.00 24.56 76 ALA A C 1
ATOM 559 O O . ALA A 1 76 ? 13.463 38.836 -29.254 1.00 24.56 76 ALA A O 1
ATOM 560 N N . TRP A 1 77 ? 13.271 36.794 -28.323 1.00 22.36 77 TRP A N 1
ATOM 561 C CA . TRP A 1 77 ? 12.833 36.101 -29.533 1.00 22.36 77 TRP A CA 1
ATOM 562 C C . TRP A 1 77 ? 11.372 36.454 -29.853 1.00 22.36 77 TRP A C 1
ATOM 564 O O . TRP A 1 77 ? 10.501 36.363 -28.989 1.00 22.36 77 TRP A O 1
ATOM 574 N N . ARG A 1 78 ? 11.088 36.858 -31.097 1.00 21.09 78 ARG A N 1
ATOM 575 C CA . ARG A 1 78 ? 9.714 37.027 -31.599 1.00 21.09 78 ARG A CA 1
ATOM 576 C C . ARG A 1 78 ? 9.317 35.776 -32.388 1.00 21.09 78 ARG A C 1
ATOM 578 O O . ARG A 1 78 ? 10.076 35.403 -33.282 1.00 21.09 78 ARG A O 1
ATOM 585 N N . PRO A 1 79 ? 8.143 35.168 -32.141 1.00 24.20 79 PRO A N 1
ATOM 586 C CA . PRO A 1 79 ? 7.658 34.082 -32.981 1.00 24.20 79 PRO A CA 1
ATOM 587 C C . PRO A 1 79 ? 7.296 34.621 -34.372 1.00 24.20 79 PRO A C 1
ATOM 589 O O . PRO A 1 79 ? 6.434 35.490 -34.513 1.00 24.20 79 PRO A O 1
ATOM 592 N N . SER A 1 80 ? 7.957 34.103 -35.405 1.00 25.42 80 SER A N 1
ATOM 593 C CA . SER A 1 80 ? 7.581 34.349 -36.800 1.00 25.42 80 SER A CA 1
ATOM 594 C C . SER A 1 80 ? 6.404 33.454 -37.179 1.00 25.42 80 SER A C 1
ATOM 596 O O . SER A 1 80 ? 6.472 32.239 -37.008 1.00 25.42 80 SER A O 1
ATOM 598 N N . ALA A 1 81 ? 5.333 34.040 -37.718 1.00 23.98 81 ALA A N 1
ATOM 599 C CA . ALA A 1 81 ? 4.183 33.276 -38.189 1.00 23.98 81 ALA A CA 1
ATOM 600 C C . ALA A 1 81 ? 4.564 32.387 -39.387 1.00 23.98 81 ALA A C 1
ATOM 602 O O . ALA A 1 81 ? 5.126 32.870 -40.371 1.00 23.98 81 ALA A O 1
ATOM 603 N N . VAL A 1 82 ? 4.221 31.099 -39.315 1.00 26.56 82 VAL A N 1
ATOM 604 C CA . VAL A 1 82 ? 4.370 30.139 -40.417 1.00 26.56 82 VAL A CA 1
ATOM 605 C C . VAL A 1 82 ? 3.004 29.935 -41.066 1.00 26.56 82 VAL A C 1
ATOM 607 O O . VAL A 1 82 ? 2.029 29.630 -40.383 1.00 26.56 82 VAL A O 1
ATOM 610 N N . ALA A 1 83 ? 2.925 30.131 -42.382 1.00 25.25 83 ALA A N 1
ATOM 611 C CA . ALA A 1 83 ? 1.701 29.918 -43.150 1.00 25.25 83 ALA A CA 1
ATOM 612 C C . ALA A 1 83 ? 1.483 28.426 -43.466 1.00 25.25 83 ALA A C 1
ATOM 614 O O . ALA A 1 83 ? 2.443 27.675 -43.645 1.00 25.25 83 ALA A O 1
ATOM 615 N N . SER A 1 84 ? 0.218 28.012 -43.568 1.00 24.95 84 SER A N 1
ATOM 616 C CA . SER A 1 84 ? -0.175 26.629 -43.858 1.00 24.95 84 SER A CA 1
ATOM 617 C C . SER A 1 84 ? 0.358 26.129 -45.214 1.00 24.95 84 SER A C 1
ATOM 619 O O . SER A 1 84 ? 0.388 26.899 -46.178 1.00 24.95 84 SER A O 1
ATOM 621 N N . PRO A 1 85 ? 0.731 24.841 -45.337 1.00 27.00 85 PRO A N 1
ATOM 622 C CA . PRO A 1 85 ? 1.232 24.283 -46.589 1.00 27.00 85 PRO A CA 1
ATOM 623 C C . PRO A 1 85 ? 0.115 24.078 -47.626 1.00 27.00 85 PRO A C 1
ATOM 625 O O . PRO A 1 85 ? -0.964 23.575 -47.316 1.00 27.00 85 PRO A O 1
ATOM 628 N N . ALA A 1 86 ? 0.420 24.399 -48.884 1.00 25.42 86 ALA A N 1
ATOM 629 C CA . ALA A 1 86 ? -0.368 24.048 -50.067 1.00 25.42 86 ALA A CA 1
ATOM 630 C C . ALA A 1 86 ? 0.410 23.022 -50.928 1.00 25.42 86 ALA A C 1
ATOM 632 O O . ALA A 1 86 ? 1.639 22.965 -50.831 1.00 25.42 86 ALA A O 1
ATOM 633 N N . PRO A 1 87 ? -0.262 22.176 -51.735 1.00 26.12 87 PRO A N 1
ATOM 634 C CA . PRO A 1 87 ? 0.365 20.997 -52.335 1.00 26.12 87 PRO A CA 1
ATOM 635 C C . PRO A 1 87 ? 1.334 21.305 -53.490 1.00 26.12 87 PRO A C 1
ATOM 637 O O . PRO A 1 87 ? 1.212 22.299 -54.202 1.00 26.12 87 PRO A O 1
ATOM 640 N N . ILE A 1 88 ? 2.288 20.392 -53.688 1.00 29.44 88 ILE A N 1
ATOM 641 C CA . ILE A 1 88 ? 3.385 20.489 -54.662 1.00 29.44 88 ILE A CA 1
ATOM 642 C C . ILE A 1 88 ? 2.904 20.163 -56.091 1.00 29.44 88 ILE A C 1
ATOM 644 O O . ILE A 1 88 ? 2.089 19.265 -56.301 1.00 29.44 88 ILE A O 1
ATOM 648 N N . SER A 1 89 ? 3.480 20.828 -57.098 1.00 23.50 89 SER A N 1
ATOM 649 C CA . SER A 1 89 ? 3.543 20.345 -58.489 1.00 23.50 89 SER A CA 1
ATOM 650 C C . SER A 1 89 ? 4.847 20.811 -59.176 1.00 23.50 89 SER A C 1
ATOM 652 O O . SER A 1 89 ? 5.483 21.730 -58.658 1.00 23.50 89 SER A O 1
ATOM 654 N N . PRO A 1 90 ? 5.321 20.150 -60.257 1.00 34.03 90 PRO A N 1
ATOM 655 C CA . PRO A 1 90 ? 6.760 20.099 -60.564 1.00 34.03 90 PRO A CA 1
ATOM 656 C C . PRO A 1 90 ? 7.237 20.866 -61.822 1.00 34.03 90 PRO A C 1
ATOM 658 O O . PRO A 1 90 ? 6.437 21.269 -62.662 1.00 34.03 90 PRO A O 1
ATOM 661 N N . ALA A 1 91 ? 8.575 20.878 -61.982 1.00 24.42 91 ALA A N 1
ATOM 662 C CA . ALA A 1 91 ? 9.391 21.237 -63.163 1.00 24.42 91 ALA A CA 1
ATOM 663 C C . ALA A 1 91 ? 9.664 22.743 -63.430 1.00 24.42 91 ALA A C 1
ATOM 665 O O . ALA A 1 91 ? 8.880 23.583 -62.994 1.00 24.42 91 ALA A O 1
ATOM 666 N N . PRO A 1 92 ? 10.719 23.112 -64.205 1.00 24.94 92 PRO A N 1
ATOM 667 C CA . PRO A 1 92 ? 11.943 22.377 -64.589 1.00 24.94 92 PRO A CA 1
ATOM 668 C C . PRO A 1 92 ? 13.267 23.111 -64.216 1.00 24.94 92 PRO A C 1
ATOM 670 O O . PRO A 1 92 ? 13.266 24.230 -63.713 1.00 24.94 92 PRO A O 1
ATOM 673 N N . ILE A 1 93 ? 14.423 22.486 -64.491 1.00 38.62 93 ILE A N 1
ATOM 674 C CA . ILE A 1 93 ? 15.781 23.019 -64.223 1.00 38.62 93 ILE A CA 1
ATOM 675 C C . ILE A 1 93 ? 16.321 23.814 -65.425 1.00 38.62 93 ILE A C 1
ATOM 677 O O . ILE A 1 93 ? 16.133 23.391 -66.564 1.00 38.62 93 ILE A O 1
ATOM 681 N N . SER A 1 94 ? 17.081 24.894 -65.190 1.00 26.28 94 SER A N 1
ATOM 682 C CA . SER A 1 94 ? 18.029 25.483 -66.162 1.00 26.28 94 SER A CA 1
ATOM 683 C C . SER A 1 94 ? 19.154 26.290 -65.464 1.00 26.28 94 SER A C 1
ATOM 685 O O . SER A 1 94 ? 18.973 26.637 -64.297 1.00 26.28 94 SER A O 1
ATOM 687 N N . PRO A 1 95 ? 20.335 26.517 -66.093 1.00 31.00 95 PRO A N 1
ATOM 688 C CA . PRO A 1 95 ? 21.597 26.531 -65.330 1.00 31.00 95 PRO A CA 1
ATOM 689 C C . PRO A 1 95 ? 22.556 27.731 -65.554 1.00 31.00 95 PRO A C 1
ATOM 691 O O . PRO A 1 95 ? 22.444 28.445 -66.547 1.00 31.00 95 PRO A O 1
ATOM 694 N N . LEU A 1 96 ? 23.606 27.794 -64.705 1.00 28.88 96 LEU A N 1
ATOM 695 C CA . LEU A 1 96 ? 24.888 28.532 -64.866 1.00 28.88 96 LEU A CA 1
ATOM 696 C C . LEU A 1 96 ? 24.841 30.085 -64.803 1.00 28.88 96 LEU A C 1
ATOM 698 O O . LEU A 1 96 ? 23.766 30.659 -64.951 1.00 28.88 96 LEU A O 1
ATOM 702 N N . PRO A 1 97 ? 25.990 30.800 -64.645 1.00 32.75 97 PRO A N 1
ATOM 703 C CA . PRO A 1 97 ? 27.353 30.379 -64.247 1.00 32.75 97 PRO A CA 1
ATOM 704 C C . PRO A 1 97 ? 27.983 31.214 -63.090 1.00 32.75 97 PRO A C 1
ATOM 706 O O . PRO A 1 97 ? 27.477 32.265 -62.713 1.00 32.75 97 PRO A O 1
ATOM 709 N N . GLY A 1 98 ? 29.193 30.828 -62.649 1.00 26.55 98 GLY A N 1
ATOM 710 C CA . GLY A 1 98 ? 30.241 31.800 -62.270 1.00 26.55 98 GLY A CA 1
ATOM 711 C C . GLY A 1 98 ? 30.661 31.877 -60.793 1.00 26.55 98 GLY A C 1
ATOM 712 O O . GLY A 1 98 ? 30.017 32.544 -59.990 1.00 26.55 98 GLY A O 1
ATOM 713 N N . SER A 1 99 ? 31.824 31.304 -60.461 1.00 32.38 99 SER A N 1
ATOM 714 C CA . SER A 1 99 ? 32.514 31.509 -59.175 1.00 32.38 99 SER A CA 1
ATOM 715 C C . SER A 1 99 ? 33.732 32.434 -59.336 1.00 32.38 99 SER A C 1
ATOM 717 O O . SER A 1 99 ? 34.622 32.107 -60.122 1.00 32.38 99 SER A O 1
ATOM 719 N N . PRO A 1 100 ? 33.833 33.543 -58.579 1.00 28.50 100 PRO A N 1
ATOM 720 C CA . PRO A 1 100 ? 35.096 34.244 -58.332 1.00 28.50 100 PRO A CA 1
ATOM 721 C C . PRO A 1 100 ? 35.954 33.503 -57.278 1.00 28.50 100 PRO A C 1
ATOM 723 O O . PRO A 1 100 ? 35.423 32.670 -56.539 1.00 28.50 100 PRO A O 1
ATOM 726 N N . PRO A 1 101 ? 37.272 33.772 -57.191 1.00 29.33 101 PRO A N 1
ATOM 727 C CA . PRO A 1 101 ? 38.192 33.026 -56.327 1.00 29.33 101 PRO A CA 1
ATOM 728 C C . PRO A 1 101 ? 38.138 33.437 -54.845 1.00 29.33 101 PRO A C 1
ATOM 730 O O . PRO A 1 101 ? 37.644 34.503 -54.482 1.00 29.33 101 PRO A O 1
ATOM 733 N N . ALA A 1 102 ? 38.698 32.579 -53.987 1.00 34.09 102 ALA A N 1
ATOM 734 C CA . ALA A 1 102 ? 38.737 32.764 -52.538 1.00 34.09 102 ALA A CA 1
ATOM 735 C C . ALA A 1 102 ? 39.626 33.941 -52.087 1.00 34.09 102 ALA A C 1
ATOM 737 O O . ALA A 1 102 ? 40.717 34.153 -52.619 1.00 34.09 102 ALA A O 1
ATOM 738 N N . ALA A 1 103 ? 39.194 34.629 -51.027 1.00 27.52 103 ALA A N 1
ATOM 739 C CA . ALA A 1 103 ? 39.995 35.588 -50.267 1.00 27.52 103 ALA A CA 1
ATOM 740 C C . ALA A 1 103 ? 40.297 35.023 -48.859 1.00 27.52 103 ALA A C 1
ATOM 742 O O . ALA A 1 103 ? 39.399 34.450 -48.236 1.00 27.52 103 ALA A O 1
ATOM 743 N N . PRO A 1 104 ? 41.531 35.152 -48.335 1.00 31.08 104 PRO A N 1
ATOM 744 C CA . PRO A 1 104 ? 41.895 34.612 -47.026 1.00 31.08 104 PRO A CA 1
ATOM 745 C C . PRO A 1 104 ? 41.401 35.530 -45.898 1.00 31.08 104 PRO A C 1
ATOM 747 O O . PRO A 1 104 ? 41.772 36.700 -45.844 1.00 31.08 104 PRO A O 1
ATOM 750 N N . GLY A 1 105 ? 40.581 35.007 -44.981 1.00 27.70 105 GLY A N 1
ATOM 751 C CA . GLY A 1 105 ? 39.993 35.848 -43.930 1.00 27.70 105 GLY A CA 1
ATOM 752 C C . GLY A 1 105 ? 39.057 35.160 -42.937 1.00 27.70 105 GLY A C 1
ATOM 753 O O . GLY A 1 105 ? 38.138 35.808 -42.445 1.00 27.70 105 GLY A O 1
ATOM 754 N N . HIS A 1 106 ? 39.256 33.876 -42.620 1.00 28.38 106 HIS A N 1
ATOM 755 C CA . HIS A 1 106 ? 38.597 33.316 -41.436 1.00 28.38 106 HIS A CA 1
ATOM 756 C C . HIS A 1 106 ? 39.219 33.939 -40.174 1.00 28.38 106 HIS A C 1
ATOM 758 O O . HIS A 1 106 ? 40.439 33.835 -40.013 1.00 28.38 106 HIS A O 1
ATOM 764 N N . PRO A 1 107 ? 38.435 34.526 -39.247 1.00 26.89 107 PRO A N 1
ATOM 765 C CA . PRO A 1 107 ? 38.913 34.670 -37.880 1.00 26.89 107 PRO A CA 1
ATOM 766 C C . PRO A 1 107 ? 39.201 33.261 -37.331 1.00 26.89 107 PRO A C 1
ATOM 768 O O . PRO A 1 107 ? 38.466 32.322 -37.666 1.00 26.89 107 PRO A O 1
ATOM 771 N N . PRO A 1 108 ? 40.257 33.069 -36.520 1.00 26.03 108 PRO A N 1
ATOM 772 C CA . PRO A 1 108 ? 40.505 31.776 -35.900 1.00 26.03 108 PRO A CA 1
ATOM 773 C C . PRO A 1 108 ? 39.286 31.383 -35.063 1.00 26.03 108 PRO A C 1
ATOM 775 O O . PRO A 1 108 ? 38.694 32.229 -34.392 1.00 26.03 108 PRO A O 1
ATOM 778 N N . ALA A 1 109 ? 38.911 30.103 -35.101 1.00 26.61 109 ALA A N 1
ATOM 779 C CA . ALA A 1 109 ? 37.857 29.596 -34.234 1.00 26.61 109 ALA A CA 1
ATOM 780 C C . ALA A 1 109 ? 38.242 29.881 -32.776 1.00 26.61 109 ALA A C 1
ATOM 782 O O . ALA A 1 109 ? 39.288 29.414 -32.318 1.00 26.61 109 ALA A O 1
ATOM 783 N N . SER A 1 110 ? 37.420 30.664 -32.069 1.00 25.23 110 SER A N 1
ATOM 784 C CA . SER A 1 110 ? 37.626 30.929 -30.646 1.00 25.23 110 SER A CA 1
ATOM 785 C C . SER A 1 110 ? 37.765 29.593 -29.916 1.00 25.23 110 SER A C 1
ATOM 787 O O . SER A 1 110 ? 36.877 28.747 -30.066 1.00 25.23 110 SER A O 1
ATOM 789 N N . PRO A 1 111 ? 38.846 29.362 -29.149 1.00 25.91 111 PRO A N 1
ATOM 790 C CA . PRO A 1 111 ? 38.966 28.137 -28.381 1.00 25.91 111 PRO A CA 1
ATOM 791 C C . PRO A 1 111 ? 37.792 28.071 -27.404 1.00 25.91 111 PRO A C 1
ATOM 793 O O . PRO A 1 111 ? 37.581 28.995 -26.617 1.00 25.91 111 PRO A O 1
ATOM 796 N N . LEU A 1 112 ? 37.018 26.985 -27.479 1.00 28.41 112 LEU A N 1
ATOM 797 C CA . LEU A 1 112 ? 35.976 26.696 -26.496 1.00 28.41 112 LEU A CA 1
ATOM 798 C C . LEU A 1 112 ? 36.611 26.727 -25.094 1.00 28.41 112 LEU A C 1
ATOM 800 O O . LEU A 1 112 ? 37.717 26.197 -24.934 1.00 28.41 112 LEU A O 1
ATOM 804 N N . PRO A 1 113 ? 35.966 27.353 -24.091 1.00 23.83 113 PRO A N 1
ATOM 805 C CA . PRO A 1 113 ? 36.552 27.494 -22.765 1.00 23.83 113 PRO A CA 1
ATOM 806 C C . PRO A 1 113 ? 36.901 26.115 -22.197 1.00 23.83 113 PRO A C 1
ATOM 808 O O . PRO A 1 113 ? 36.055 25.229 -22.112 1.00 23.83 113 PRO A O 1
ATOM 811 N N . ALA A 1 114 ? 38.166 25.928 -21.811 1.00 27.03 114 ALA A N 1
ATOM 812 C CA . ALA A 1 114 ? 38.736 24.621 -21.462 1.00 27.03 114 ALA A CA 1
ATOM 813 C C . ALA A 1 114 ? 38.263 24.049 -20.106 1.00 27.03 114 ALA A C 1
ATOM 815 O O . ALA A 1 114 ? 38.845 23.092 -19.596 1.00 27.03 114 ALA A O 1
ATOM 816 N N . HIS A 1 115 ? 37.207 24.623 -19.530 1.00 27.66 115 HIS A N 1
ATOM 817 C CA . HIS A 1 115 ? 36.601 24.226 -18.269 1.00 27.66 115 HIS A CA 1
ATOM 818 C C . HIS A 1 115 ? 35.096 24.053 -18.471 1.00 27.66 115 HIS A C 1
ATOM 820 O O . HIS A 1 115 ? 34.350 25.029 -18.480 1.00 27.66 115 HIS A O 1
ATOM 826 N N . TYR A 1 116 ? 34.653 22.801 -18.594 1.00 28.80 116 TYR A N 1
ATOM 827 C CA . TYR A 1 116 ? 33.276 22.467 -18.237 1.00 28.80 116 TYR A CA 1
ATOM 828 C C . TYR A 1 116 ? 33.117 22.709 -16.728 1.00 28.80 116 TYR A C 1
ATOM 830 O O . TYR A 1 116 ? 34.011 22.297 -15.976 1.00 28.80 116 TYR A O 1
ATOM 838 N N . PRO A 1 117 ? 32.024 23.338 -16.259 1.00 39.56 117 PRO A N 1
ATOM 839 C CA . PRO A 1 117 ? 31.726 23.350 -14.836 1.00 39.56 117 PRO A CA 1
ATOM 840 C C . PRO A 1 117 ? 31.582 21.903 -14.353 1.00 39.56 117 PRO A C 1
ATOM 842 O O . PRO A 1 117 ? 30.946 21.068 -15.003 1.00 39.56 117 PRO A O 1
ATOM 845 N N . ALA A 1 118 ? 32.216 21.587 -13.224 1.00 47.94 118 ALA A N 1
ATOM 846 C CA . ALA A 1 118 ? 32.044 20.285 -12.594 1.00 47.94 118 ALA A CA 1
ATOM 847 C C . ALA A 1 118 ? 30.562 20.106 -12.207 1.00 47.94 118 ALA A C 1
ATOM 849 O O . ALA A 1 118 ? 29.928 21.082 -11.798 1.00 47.94 118 ALA A O 1
ATOM 850 N N . PRO A 1 119 ? 29.992 18.897 -12.357 1.00 58.06 119 PRO A N 1
ATOM 851 C CA . PRO A 1 119 ? 28.553 18.686 -12.268 1.00 58.06 119 PRO A CA 1
ATOM 852 C C . PRO A 1 119 ? 28.048 19.037 -10.871 1.00 58.06 119 PRO A C 1
ATOM 854 O O . PRO A 1 119 ? 28.291 18.308 -9.907 1.00 58.06 119 PRO A O 1
ATOM 857 N N . GLN A 1 120 ? 27.338 20.159 -10.784 1.00 72.25 120 GLN A N 1
ATOM 858 C CA . GLN A 1 120 ? 26.697 20.581 -9.550 1.00 72.25 120 GLN A CA 1
ATOM 859 C C . GLN A 1 120 ? 25.552 19.624 -9.207 1.00 72.25 120 GLN A C 1
ATOM 861 O O . GLN A 1 120 ? 24.861 19.108 -10.090 1.00 72.25 120 GLN A O 1
ATOM 866 N N . TYR A 1 121 ? 25.371 19.368 -7.923 1.00 81.50 121 TYR A N 1
ATOM 867 C CA . TYR A 1 121 ? 24.254 18.642 -7.346 1.00 81.50 121 TYR A CA 1
ATOM 868 C C . TYR A 1 121 ? 23.794 19.413 -6.110 1.00 81.50 121 TYR A C 1
ATOM 870 O O . TYR A 1 121 ? 24.620 19.953 -5.371 1.00 81.50 121 TYR A O 1
ATOM 878 N N . THR A 1 122 ? 22.481 19.474 -5.922 1.00 82.44 122 THR A N 1
ATOM 879 C CA . THR A 1 122 ? 21.836 20.139 -4.793 1.00 82.44 122 THR A CA 1
ATOM 880 C C . THR A 1 122 ? 21.028 19.098 -4.041 1.00 82.44 122 THR A C 1
ATOM 882 O O . THR A 1 122 ? 20.301 18.326 -4.659 1.00 82.44 122 THR A O 1
ATOM 885 N N . VAL A 1 123 ? 21.160 19.079 -2.719 1.00 83.81 123 VAL A N 1
ATOM 886 C CA . VAL A 1 123 ? 20.383 18.219 -1.823 1.00 83.81 123 VAL A CA 1
ATOM 887 C C . VAL A 1 123 ? 19.803 19.060 -0.694 1.00 83.81 123 VAL A C 1
ATOM 889 O O . VAL A 1 123 ? 20.485 19.937 -0.169 1.00 83.81 123 VAL A O 1
ATOM 892 N N . ASP A 1 124 ? 18.553 18.808 -0.317 1.00 81.62 124 ASP A N 1
ATOM 893 C CA . ASP A 1 124 ? 17.955 19.418 0.872 1.00 81.62 124 ASP A CA 1
ATOM 894 C C . ASP A 1 124 ? 18.301 18.578 2.113 1.00 81.62 124 ASP A C 1
ATOM 896 O O . ASP A 1 124 ? 18.046 17.374 2.145 1.00 81.62 124 ASP A O 1
ATOM 900 N N . ALA A 1 125 ? 18.890 19.203 3.132 1.00 74.75 125 ALA A N 1
ATOM 901 C CA . ALA A 1 125 ? 19.171 18.585 4.428 1.00 74.75 125 ALA A CA 1
ATOM 902 C C . ALA A 1 125 ? 17.955 18.571 5.388 1.00 74.75 125 ALA A C 1
ATOM 904 O O . ALA A 1 125 ? 18.114 18.236 6.561 1.00 74.75 125 ALA A O 1
ATOM 905 N N . GLY A 1 126 ? 16.762 18.965 4.926 1.00 60.62 126 GLY A N 1
ATOM 906 C CA . GLY A 1 126 ? 15.524 19.038 5.707 1.00 60.62 126 GLY A CA 1
ATOM 907 C C . GLY A 1 126 ? 15.170 17.767 6.495 1.00 60.62 126 GLY A C 1
ATOM 908 O O . GLY A 1 126 ? 15.472 16.647 6.092 1.00 60.62 126 GLY A O 1
ATOM 909 N N . ASP A 1 127 ? 14.543 17.966 7.657 1.00 45.31 127 ASP A N 1
ATOM 910 C CA . ASP A 1 127 ? 14.246 16.968 8.703 1.00 45.31 127 ASP A CA 1
ATOM 911 C C . ASP A 1 127 ? 15.439 16.219 9.338 1.00 45.31 127 ASP A C 1
ATOM 913 O O . ASP A 1 127 ? 15.266 15.585 10.384 1.00 45.31 127 ASP A O 1
ATOM 917 N N . ALA A 1 128 ? 16.683 16.459 8.900 1.00 42.75 128 ALA A N 1
ATOM 918 C CA . ALA A 1 128 ? 17.758 16.595 9.883 1.00 42.75 128 ALA A CA 1
ATOM 919 C C . ALA A 1 128 ? 17.478 17.888 10.673 1.00 42.75 128 ALA A C 1
ATOM 921 O O . ALA A 1 128 ? 17.605 18.992 10.143 1.00 42.75 128 ALA A O 1
ATOM 922 N N . GLY A 1 129 ? 16.986 17.736 11.910 1.00 39.22 129 GLY A N 1
ATOM 923 C CA . GLY A 1 129 ? 16.279 18.787 12.654 1.00 39.22 129 GLY A CA 1
ATOM 924 C C . GLY A 1 129 ? 16.928 20.177 12.595 1.00 39.22 129 GLY A C 1
ATOM 925 O O . GLY A 1 129 ? 18.142 20.316 12.723 1.00 39.22 129 GLY A O 1
ATOM 926 N N . THR A 1 130 ? 16.098 21.217 12.461 1.00 42.16 130 THR A N 1
ATOM 927 C CA . THR A 1 130 ? 16.433 22.609 12.067 1.00 42.16 130 THR A CA 1
ATOM 928 C C . THR A 1 130 ? 17.428 23.388 12.948 1.00 42.16 130 THR A C 1
ATOM 930 O O . THR A 1 130 ? 17.650 24.575 12.728 1.00 42.16 130 THR A O 1
ATOM 933 N N . GLN A 1 131 ? 18.073 22.732 13.912 1.00 46.78 131 GLN A N 1
ATOM 934 C CA . GLN A 1 131 ? 19.236 23.221 14.660 1.00 46.78 131 GLN A CA 1
ATOM 935 C C . GLN A 1 131 ? 20.573 22.903 13.948 1.00 46.78 131 GLN A C 1
ATOM 937 O O . GLN A 1 131 ? 21.617 23.406 14.356 1.00 46.78 131 GLN A O 1
ATOM 942 N N . ASP A 1 132 ? 20.557 22.089 12.885 1.00 53.38 132 ASP A N 1
ATOM 943 C CA . ASP A 1 132 ? 21.768 21.550 12.251 1.00 53.38 132 ASP A CA 1
ATOM 944 C C . ASP A 1 132 ? 22.281 22.330 11.026 1.00 53.38 132 ASP A C 1
ATOM 946 O O . ASP A 1 132 ? 23.424 22.123 10.619 1.00 53.38 132 ASP A O 1
ATOM 950 N N . ALA A 1 133 ? 21.505 23.262 10.461 1.00 51.97 133 ALA A N 1
ATOM 951 C CA . ALA A 1 133 ? 21.892 23.990 9.242 1.00 51.97 133 ALA A CA 1
ATOM 952 C C . ALA A 1 133 ? 23.194 24.811 9.397 1.00 51.97 133 ALA A C 1
ATOM 954 O O . ALA A 1 133 ? 23.985 24.892 8.459 1.00 51.97 133 ALA A O 1
ATOM 955 N N . GLU A 1 134 ? 23.474 25.346 10.594 1.00 57.72 134 GLU A N 1
ATOM 956 C CA . GLU A 1 134 ? 24.707 26.098 10.898 1.00 57.72 134 GLU A CA 1
ATOM 957 C C . GLU A 1 134 ? 25.995 25.253 10.809 1.00 57.72 134 GLU A C 1
ATOM 959 O O . GLU A 1 134 ? 27.103 25.796 10.807 1.00 57.72 134 GLU A O 1
ATOM 964 N N . LYS A 1 135 ? 25.877 23.919 10.746 1.00 70.56 135 LYS A N 1
ATOM 965 C CA . LYS A 1 135 ? 27.025 23.005 10.686 1.00 70.56 135 LYS A CA 1
ATOM 966 C C . LYS A 1 135 ? 27.689 22.995 9.303 1.00 70.56 135 LYS A C 1
ATOM 968 O O . LYS A 1 135 ? 28.900 22.766 9.222 1.00 70.56 135 LYS A O 1
ATOM 973 N N . PHE A 1 136 ? 26.933 23.268 8.239 1.00 83.62 136 PHE A N 1
ATOM 974 C CA . PHE A 1 136 ? 27.401 23.201 6.854 1.00 83.62 136 PHE A CA 1
ATOM 975 C C . PHE A 1 136 ? 27.997 24.536 6.387 1.00 83.62 136 PHE A C 1
ATOM 977 O O . PHE A 1 136 ? 27.465 25.606 6.666 1.00 83.62 136 PHE A O 1
ATOM 984 N N . GLN A 1 137 ? 29.116 24.486 5.655 1.00 84.94 137 GLN A N 1
ATOM 985 C CA . GLN A 1 137 ? 29.829 25.677 5.176 1.00 84.94 137 GLN A CA 1
ATOM 986 C C . GLN A 1 137 ? 30.367 25.451 3.754 1.00 84.94 137 GLN A C 1
ATOM 988 O O . GLN A 1 137 ? 30.937 24.386 3.498 1.00 84.94 137 GLN A O 1
ATOM 993 N N . PRO A 1 138 ? 30.255 26.429 2.833 1.00 89.06 138 PRO A N 1
ATOM 994 C CA . PRO A 1 138 ? 30.923 26.372 1.534 1.00 89.06 138 PRO A CA 1
ATOM 995 C C . PRO A 1 138 ? 32.427 26.086 1.671 1.00 89.06 138 PRO A C 1
ATOM 997 O O . PRO A 1 138 ? 33.104 26.634 2.539 1.00 89.06 138 PRO A O 1
ATOM 1000 N N . GLY A 1 139 ? 32.947 25.206 0.818 1.00 87.56 139 GLY A N 1
ATOM 1001 C CA . GLY A 1 139 ? 34.306 24.667 0.884 1.00 87.56 139 GLY A CA 1
ATOM 1002 C C . GLY A 1 139 ? 34.464 23.417 1.759 1.00 87.56 139 GLY A C 1
ATOM 1003 O O . GLY A 1 139 ? 35.508 22.769 1.683 1.00 87.56 139 GLY A O 1
ATOM 1004 N N . SER A 1 140 ? 33.461 23.032 2.561 1.00 91.31 140 SER A N 1
ATOM 1005 C CA . SER A 1 140 ? 33.472 21.748 3.273 1.00 91.31 140 SER A CA 1
ATOM 1006 C C . SER A 1 140 ? 33.057 20.582 2.359 1.00 91.31 140 SER A C 1
ATOM 1008 O O . SER A 1 140 ? 32.619 20.772 1.223 1.00 91.31 140 SER A O 1
ATOM 1010 N N . THR A 1 141 ? 33.237 19.346 2.830 1.00 93.06 141 THR A N 1
ATOM 1011 C CA . THR A 1 141 ? 32.765 18.136 2.139 1.00 93.06 141 THR A CA 1
ATOM 1012 C C . THR A 1 141 ? 31.815 17.364 3.047 1.00 93.06 141 THR A C 1
ATOM 1014 O O . THR A 1 141 ? 32.096 17.188 4.234 1.00 93.06 141 THR A O 1
ATOM 1017 N N . VAL A 1 142 ? 30.699 16.913 2.479 1.00 92.62 142 VAL A N 1
ATOM 1018 C CA . VAL A 1 142 ? 29.628 16.173 3.153 1.00 92.62 142 VAL A CA 1
ATOM 1019 C C . VAL A 1 142 ? 29.567 14.752 2.595 1.00 92.62 142 VAL A C 1
ATOM 1021 O O . VAL A 1 142 ? 29.641 14.551 1.383 1.00 92.62 142 VAL A O 1
ATOM 1024 N N . ALA A 1 143 ? 29.426 13.757 3.469 1.00 94.00 143 ALA A N 1
ATOM 1025 C CA . ALA A 1 143 ? 29.165 12.378 3.068 1.00 94.00 143 ALA A CA 1
ATOM 1026 C C . ALA A 1 143 ? 27.662 12.176 2.821 1.00 94.00 143 ALA A C 1
ATOM 1028 O O . ALA A 1 143 ? 26.868 12.252 3.760 1.00 94.00 143 ALA A O 1
ATOM 1029 N N . LEU A 1 144 ? 27.273 11.889 1.580 1.00 93.62 144 LEU A N 1
ATOM 1030 C CA . LEU A 1 144 ? 25.901 11.508 1.250 1.00 93.62 144 LEU A CA 1
ATOM 1031 C C . LEU A 1 144 ? 25.720 10.007 1.510 1.00 93.62 144 LEU A C 1
ATOM 1033 O O . LEU A 1 144 ? 26.520 9.191 1.033 1.00 93.62 144 LEU A O 1
ATOM 1037 N N . ARG A 1 145 ? 24.698 9.654 2.294 1.00 93.19 145 ARG A N 1
ATOM 1038 C CA . ARG A 1 145 ? 24.434 8.288 2.770 1.00 93.19 145 ARG A CA 1
ATOM 1039 C C . ARG A 1 145 ? 22.991 7.869 2.512 1.00 93.19 145 ARG A C 1
ATOM 1041 O O . ARG A 1 145 ? 22.114 8.721 2.446 1.00 93.19 145 ARG A O 1
ATOM 1048 N N . ASP A 1 146 ? 22.743 6.571 2.408 1.00 90.19 146 ASP A N 1
ATOM 1049 C CA . ASP A 1 146 ? 21.383 6.021 2.467 1.00 90.19 146 ASP A CA 1
ATOM 1050 C C . ASP A 1 146 ? 20.862 5.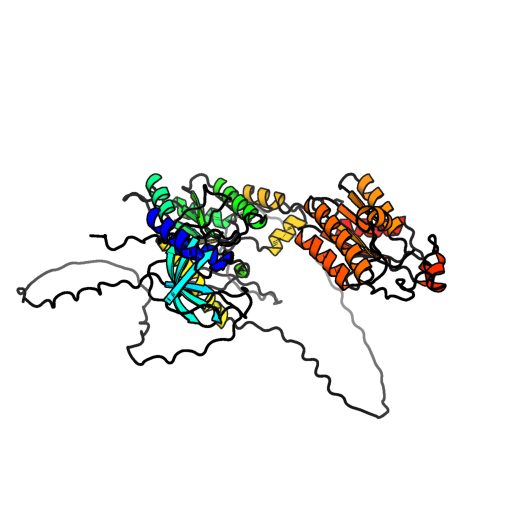888 3.912 1.00 90.19 146 ASP A C 1
ATOM 1052 O O . ASP A 1 146 ? 21.514 6.297 4.880 1.00 90.19 146 ASP A O 1
ATOM 1056 N N . SER A 1 147 ? 19.658 5.328 4.050 1.00 86.31 147 SER A N 1
ATOM 1057 C CA . SER A 1 147 ? 18.975 5.067 5.321 1.00 86.31 147 SER A CA 1
ATOM 1058 C C . SER A 1 147 ? 19.667 4.032 6.216 1.00 86.31 147 SER A C 1
ATOM 1060 O O . SER A 1 147 ? 19.436 4.048 7.423 1.00 86.31 147 SER A O 1
ATOM 1062 N N . GLU A 1 148 ? 20.532 3.169 5.671 1.00 86.81 148 GLU A N 1
ATOM 1063 C CA . GLU A 1 148 ? 21.374 2.251 6.457 1.00 86.81 148 GLU A CA 1
ATOM 1064 C C . GLU A 1 148 ? 22.722 2.888 6.850 1.00 86.81 148 GLU A C 1
ATOM 1066 O O . GLU A 1 148 ? 23.474 2.344 7.662 1.00 86.81 148 GLU A O 1
ATOM 1071 N N . GLY A 1 149 ? 23.024 4.076 6.318 1.00 88.62 149 GLY A N 1
ATOM 1072 C CA . GLY A 1 149 ? 24.250 4.823 6.576 1.00 88.62 149 GLY A CA 1
ATOM 1073 C C . GLY A 1 149 ? 25.410 4.465 5.642 1.00 88.62 149 GLY A C 1
ATOM 1074 O O . GLY A 1 149 ? 26.532 4.942 5.865 1.00 88.62 149 GLY A O 1
ATOM 1075 N N . VAL A 1 150 ? 25.185 3.670 4.591 1.00 91.56 150 VAL A N 1
ATOM 1076 C CA . VAL A 1 150 ? 26.214 3.353 3.591 1.00 91.56 150 VAL A CA 1
ATOM 1077 C C . VAL A 1 150 ? 26.546 4.620 2.809 1.00 91.56 150 VAL A C 1
ATOM 1079 O O . VAL A 1 150 ? 25.669 5.388 2.422 1.00 91.56 150 VAL A O 1
ATOM 1082 N N . MET A 1 151 ? 27.837 4.885 2.598 1.00 93.81 151 MET A N 1
ATOM 1083 C CA . MET A 1 151 ? 28.278 6.078 1.876 1.00 93.81 151 MET A CA 1
ATOM 1084 C C . MET A 1 151 ? 28.179 5.874 0.364 1.00 93.81 151 MET A C 1
ATOM 1086 O O . MET A 1 151 ? 28.818 4.977 -0.192 1.00 93.81 151 MET A O 1
ATOM 1090 N N . LEU A 1 152 ? 27.425 6.757 -0.290 1.00 94.44 152 LEU A N 1
ATOM 1091 C CA . LEU A 1 152 ? 27.180 6.729 -1.731 1.00 94.44 152 LEU A CA 1
ATOM 1092 C C . LEU A 1 152 ? 28.049 7.738 -2.482 1.00 94.44 152 LEU A C 1
ATOM 1094 O O . LEU A 1 152 ? 28.595 7.413 -3.534 1.00 94.44 152 LEU A O 1
ATOM 1098 N N . ALA A 1 153 ? 28.215 8.946 -1.936 1.00 94.69 153 ALA A N 1
ATOM 1099 C CA . ALA A 1 153 ? 28.963 10.025 -2.577 1.00 94.69 153 ALA A CA 1
ATOM 1100 C C . ALA A 1 153 ? 29.602 10.998 -1.571 1.00 94.69 153 ALA A C 1
ATOM 1102 O O . ALA A 1 153 ? 29.191 11.090 -0.412 1.00 94.69 153 ALA A O 1
ATOM 1103 N N . ALA A 1 154 ? 30.591 11.752 -2.042 1.00 94.69 154 ALA A N 1
ATOM 1104 C CA . ALA A 1 154 ? 31.110 12.954 -1.405 1.00 94.69 154 ALA A CA 1
ATOM 1105 C C . ALA A 1 154 ? 30.569 14.189 -2.143 1.00 94.69 154 ALA A C 1
ATOM 1107 O O . ALA A 1 154 ? 30.676 14.269 -3.366 1.00 94.69 154 ALA A O 1
ATOM 1108 N N . LEU A 1 155 ? 29.993 15.143 -1.409 1.00 93.69 155 LEU A N 1
ATOM 1109 C CA . LEU A 1 155 ? 29.507 16.419 -1.938 1.00 93.69 155 LEU A CA 1
ATOM 1110 C C . LEU A 1 155 ? 30.400 17.554 -1.426 1.00 93.69 155 LEU A C 1
ATOM 1112 O O . LEU A 1 155 ? 30.425 17.829 -0.226 1.00 93.69 155 LEU A O 1
ATOM 1116 N N . HIS A 1 156 ? 31.130 18.214 -2.322 1.00 93.88 156 HIS A N 1
ATOM 1117 C CA . HIS A 1 156 ? 32.012 19.338 -2.000 1.00 93.88 156 HIS A CA 1
ATOM 1118 C C . HIS A 1 156 ? 31.231 20.644 -2.154 1.00 93.88 156 HIS A C 1
ATOM 1120 O O . HIS A 1 156 ? 30.931 21.064 -3.274 1.00 93.88 156 HIS A O 1
ATOM 1126 N N . LEU A 1 157 ? 30.860 21.265 -1.034 1.00 91.31 157 LEU A N 1
ATOM 1127 C CA . LEU A 1 157 ? 29.919 22.385 -1.014 1.00 91.31 157 LEU A CA 1
ATOM 1128 C C . LEU A 1 157 ? 30.503 23.624 -1.700 1.00 91.31 157 LEU A C 1
ATOM 1130 O O . LEU A 1 157 ? 31.579 24.097 -1.341 1.00 91.31 157 LEU A O 1
ATOM 1134 N N . THR A 1 158 ? 29.757 24.194 -2.642 1.00 90.62 158 THR A N 1
ATOM 1135 C CA . THR A 1 158 ? 30.050 25.488 -3.276 1.00 90.62 158 THR A CA 1
ATOM 1136 C C . THR A 1 158 ? 29.106 26.589 -2.801 1.00 90.62 158 THR A C 1
ATOM 1138 O O . THR A 1 158 ? 29.515 27.744 -2.737 1.00 90.62 158 THR A O 1
ATOM 1141 N N . GLU A 1 159 ? 27.864 26.251 -2.445 1.00 87.62 159 GLU A N 1
ATOM 1142 C CA . GLU A 1 159 ? 26.841 27.191 -1.971 1.00 87.62 159 GLU A CA 1
ATOM 1143 C C . GLU A 1 159 ? 25.917 26.489 -0.955 1.00 87.62 159 GLU A C 1
ATOM 1145 O O . GLU A 1 159 ? 25.686 25.283 -1.044 1.00 87.62 159 GLU A O 1
ATOM 1150 N N . VAL A 1 160 ? 25.416 27.235 0.032 1.00 86.44 160 VAL A N 1
ATOM 1151 C CA . VAL A 1 160 ? 24.473 26.757 1.058 1.00 86.44 160 VAL A CA 1
ATOM 1152 C C . VAL A 1 160 ? 23.376 27.807 1.200 1.00 86.44 160 VAL A C 1
ATOM 1154 O O . VAL A 1 160 ? 23.682 28.974 1.449 1.00 86.44 160 VAL A O 1
ATOM 1157 N N . VAL A 1 161 ? 22.112 27.414 1.024 1.00 83.06 161 VAL A N 1
ATOM 1158 C CA . VAL A 1 161 ? 20.949 28.319 1.064 1.00 83.06 161 VAL A CA 1
ATOM 1159 C C . VAL A 1 161 ? 19.847 27.688 1.912 1.00 83.06 161 VAL A C 1
ATOM 1161 O O . VAL A 1 161 ? 19.127 26.802 1.461 1.00 83.06 161 VAL A O 1
ATOM 1164 N N . GLY A 1 162 ? 19.717 28.130 3.165 1.00 83.50 162 GLY A N 1
ATOM 1165 C CA . GLY A 1 162 ? 18.838 27.464 4.130 1.00 83.50 162 GLY A CA 1
ATOM 1166 C C . GLY A 1 162 ? 19.330 26.041 4.403 1.00 83.50 162 GLY A C 1
ATOM 1167 O O . GLY A 1 162 ? 20.466 25.862 4.835 1.00 83.50 162 GLY A O 1
ATOM 1168 N N . SER A 1 163 ? 18.489 25.043 4.131 1.00 81.00 163 SER A N 1
ATOM 1169 C CA . SER A 1 163 ? 18.843 23.619 4.181 1.00 81.00 163 SER A CA 1
ATOM 1170 C C . SER A 1 163 ? 19.354 23.055 2.846 1.00 81.00 163 SER A C 1
ATOM 1172 O O . SER A 1 163 ? 19.860 21.935 2.826 1.00 81.00 163 SER A O 1
ATOM 1174 N N . ALA A 1 164 ? 19.280 23.810 1.742 1.00 83.94 164 ALA A N 1
ATOM 1175 C CA . ALA A 1 164 ? 19.778 23.369 0.441 1.00 83.94 164 ALA A CA 1
ATOM 1176 C C . ALA A 1 164 ? 21.314 23.455 0.375 1.00 83.94 164 ALA A C 1
ATOM 1178 O O . ALA A 1 164 ? 21.908 24.533 0.480 1.00 83.94 164 ALA A O 1
ATOM 1179 N N . LEU A 1 165 ? 21.949 22.302 0.176 1.00 88.62 165 LEU A N 1
ATOM 1180 C CA . LEU A 1 165 ? 23.389 22.111 0.063 1.00 88.62 165 LEU A CA 1
ATOM 1181 C C . LEU A 1 165 ? 23.758 21.874 -1.406 1.00 88.62 165 LEU A C 1
ATOM 1183 O O . LEU A 1 165 ? 23.450 20.819 -1.960 1.00 88.62 165 LEU A O 1
ATOM 1187 N N . SER A 1 166 ? 24.432 22.838 -2.034 1.00 89.12 166 SER A N 1
ATOM 1188 C CA . SER A 1 166 ? 24.825 22.788 -3.448 1.00 89.12 166 SER A CA 1
ATOM 1189 C C . SER A 1 166 ? 26.336 22.624 -3.584 1.00 89.12 166 SER A C 1
ATOM 1191 O O . SER A 1 166 ? 27.106 23.380 -2.988 1.00 89.12 166 SER A O 1
ATOM 1193 N N . GLY A 1 167 ? 26.788 21.663 -4.388 1.00 89.44 167 GLY A N 1
ATOM 1194 C CA . GLY A 1 167 ? 28.210 21.345 -4.522 1.00 89.44 167 GLY A CA 1
ATOM 1195 C C . GLY A 1 167 ? 28.550 20.454 -5.712 1.00 89.44 167 GLY A C 1
ATOM 1196 O O . GLY A 1 167 ? 27.667 20.031 -6.452 1.00 89.44 167 GLY A O 1
ATOM 1197 N N . THR A 1 168 ? 29.832 20.149 -5.906 1.00 89.75 168 THR A N 1
ATOM 1198 C CA . THR A 1 168 ? 30.275 19.139 -6.885 1.00 89.75 168 THR A CA 1
ATOM 1199 C C . THR A 1 168 ? 30.287 17.756 -6.239 1.00 89.75 168 THR A C 1
ATOM 1201 O O . THR A 1 168 ? 30.583 17.637 -5.050 1.00 89.75 168 THR A O 1
ATOM 1204 N N . VAL A 1 169 ? 29.961 16.703 -6.996 1.00 89.81 169 VAL A N 1
ATOM 1205 C CA . VAL A 1 169 ? 29.785 15.349 -6.441 1.00 89.81 169 VAL A CA 1
ATOM 1206 C C . VAL A 1 169 ? 30.793 14.331 -6.998 1.00 89.81 169 VAL A C 1
ATOM 1208 O O . VAL A 1 169 ? 30.891 14.143 -8.211 1.00 89.81 169 VAL A O 1
ATOM 1211 N N . GLU A 1 170 ? 31.521 13.654 -6.103 1.00 92.50 170 GLU A N 1
ATOM 1212 C CA . GLU A 1 170 ? 32.296 12.433 -6.380 1.00 92.50 170 GLU A CA 1
ATOM 1213 C C . GLU A 1 170 ? 31.492 11.216 -5.885 1.00 92.50 170 GLU A C 1
ATOM 1215 O O . GLU A 1 170 ? 31.284 11.048 -4.683 1.00 92.50 170 GLU A O 1
ATOM 1220 N N . GLY A 1 171 ? 31.016 10.356 -6.788 1.00 92.62 171 GLY A N 1
ATOM 1221 C CA . GLY A 1 171 ? 30.283 9.138 -6.431 1.00 92.62 171 GLY A CA 1
ATOM 1222 C C . GLY A 1 171 ? 31.214 7.979 -6.091 1.00 92.62 171 GLY A C 1
ATOM 1223 O O . GLY A 1 171 ? 32.113 7.667 -6.862 1.00 92.62 171 GLY A O 1
ATOM 1224 N N . LEU A 1 172 ? 30.975 7.298 -4.972 1.00 93.44 172 LEU A N 1
ATOM 1225 C CA . LEU A 1 172 ? 31.694 6.084 -4.575 1.00 93.44 172 LEU A CA 1
ATOM 1226 C C . LEU A 1 172 ? 30.973 4.823 -5.071 1.00 93.44 172 LEU A C 1
ATOM 1228 O O . LEU A 1 172 ? 31.620 3.850 -5.448 1.00 93.44 172 LEU A O 1
ATOM 1232 N N . ARG A 1 173 ? 29.635 4.830 -5.047 1.00 93.00 173 ARG A N 1
ATOM 1233 C CA . ARG A 1 173 ? 28.765 3.737 -5.506 1.00 93.00 173 ARG A CA 1
ATOM 1234 C C . ARG A 1 173 ? 27.373 4.265 -5.865 1.00 93.00 173 ARG A C 1
ATOM 1236 O O . ARG A 1 173 ? 27.014 5.379 -5.493 1.00 93.00 173 ARG A O 1
ATOM 1243 N N . LEU A 1 174 ? 26.589 3.453 -6.569 1.00 91.94 174 LEU A N 1
ATOM 1244 C CA . LEU A 1 174 ? 25.140 3.651 -6.693 1.00 91.94 174 LEU A CA 1
ATOM 1245 C C . LEU A 1 174 ? 24.428 3.028 -5.471 1.00 91.94 174 LEU A C 1
ATOM 1247 O O . LEU A 1 174 ? 25.039 2.177 -4.817 1.00 91.94 174 LEU A O 1
ATOM 1251 N N . PRO A 1 175 ? 23.174 3.410 -5.159 1.00 90.19 175 PRO A N 1
ATOM 1252 C CA . PRO A 1 175 ? 22.359 2.695 -4.178 1.00 90.19 175 PRO A CA 1
ATOM 1253 C C . PRO A 1 175 ? 22.206 1.213 -4.545 1.00 90.19 175 PRO A C 1
ATOM 1255 O O . PRO A 1 175 ? 22.124 0.859 -5.725 1.00 90.19 175 PRO A O 1
ATOM 1258 N N . GLU A 1 176 ? 22.146 0.346 -3.537 1.00 88.06 176 GLU A N 1
ATOM 1259 C CA . GLU A 1 176 ? 21.880 -1.079 -3.734 1.00 88.06 176 GLU A CA 1
ATOM 1260 C C . GLU A 1 176 ? 20.365 -1.327 -3.750 1.00 88.06 176 GLU A C 1
ATOM 1262 O O . GLU A 1 176 ? 19.645 -0.915 -2.844 1.00 88.06 176 GLU A O 1
ATOM 1267 N N . HIS A 1 177 ? 19.874 -2.006 -4.791 1.00 88.75 177 HIS A N 1
ATOM 1268 C CA . HIS A 1 177 ? 18.454 -2.335 -4.949 1.00 88.75 177 HIS A CA 1
ATOM 1269 C C . HIS A 1 177 ? 18.270 -3.858 -4.977 1.00 88.75 177 HIS A C 1
ATOM 1271 O O . HIS A 1 177 ? 18.694 -4.494 -5.947 1.00 88.75 177 HIS A O 1
ATOM 1277 N N . PRO A 1 178 ? 17.653 -4.470 -3.949 1.00 88.00 178 PRO A N 1
ATOM 1278 C CA . PRO A 1 178 ? 17.467 -5.920 -3.891 1.00 88.00 178 PRO A CA 1
ATOM 1279 C C . PRO A 1 178 ? 16.352 -6.418 -4.825 1.00 88.00 178 PRO A C 1
ATOM 1281 O O . PRO A 1 178 ? 16.281 -7.611 -5.128 1.00 88.00 178 PRO A O 1
ATOM 1284 N N . ASP A 1 179 ? 15.469 -5.529 -5.286 1.00 90.38 179 ASP A N 1
ATOM 1285 C CA . ASP A 1 179 ? 14.341 -5.850 -6.151 1.00 90.38 179 ASP A CA 1
ATOM 1286 C C . ASP A 1 179 ? 14.678 -5.686 -7.643 1.00 90.38 179 ASP A C 1
ATOM 1288 O O . ASP A 1 179 ? 15.204 -4.669 -8.094 1.00 90.38 179 ASP A O 1
ATOM 1292 N N . TYR A 1 180 ? 14.314 -6.700 -8.429 1.00 94.00 180 TYR A N 1
ATOM 1293 C CA . TYR A 1 180 ? 14.417 -6.714 -9.894 1.00 94.00 180 TYR A CA 1
ATOM 1294 C C . TYR A 1 180 ? 15.767 -6.236 -10.485 1.00 94.00 180 TYR A C 1
ATOM 1296 O O . TYR A 1 180 ? 15.768 -5.444 -11.439 1.00 94.00 180 TYR A O 1
ATOM 1304 N N . PRO A 1 181 ? 16.930 -6.706 -9.984 1.00 92.44 181 PRO A N 1
ATOM 1305 C CA . PRO A 1 181 ? 18.232 -6.304 -10.517 1.00 92.44 181 PRO A CA 1
ATOM 1306 C C . PRO A 1 181 ? 18.421 -6.696 -11.994 1.00 92.44 181 PRO A C 1
ATOM 1308 O O . PRO A 1 181 ? 19.271 -6.125 -12.668 1.00 92.44 181 PRO A O 1
ATOM 1311 N N . GLU A 1 182 ? 17.615 -7.621 -12.535 1.00 94.00 182 GLU A N 1
ATOM 1312 C CA . GLU A 1 182 ? 17.616 -7.971 -13.960 1.00 94.00 182 GLU A CA 1
ATOM 1313 C C . GLU A 1 182 ? 16.912 -6.938 -14.860 1.00 94.00 182 GLU A C 1
ATOM 1315 O O . GLU A 1 182 ? 17.029 -7.011 -16.083 1.00 94.00 182 GLU A O 1
ATOM 1320 N N . LEU A 1 183 ? 16.168 -5.996 -14.267 1.00 95.88 183 LEU A N 1
ATOM 1321 C CA . LEU A 1 183 ? 15.427 -4.942 -14.969 1.00 95.88 183 LEU A CA 1
ATOM 1322 C C . LEU A 1 183 ? 15.937 -3.527 -14.662 1.00 95.88 183 LEU A C 1
ATOM 1324 O O . LEU A 1 183 ? 15.545 -2.591 -15.356 1.00 95.88 183 LEU A O 1
ATOM 1328 N N . ARG A 1 184 ? 16.768 -3.337 -13.633 1.00 93.38 184 ARG A N 1
ATOM 1329 C CA . ARG A 1 184 ? 17.339 -2.030 -13.272 1.00 93.38 184 ARG A CA 1
ATOM 1330 C C . ARG A 1 184 ? 18.559 -1.738 -14.141 1.00 93.38 184 ARG A C 1
ATOM 1332 O O . ARG A 1 184 ? 19.585 -2.404 -14.027 1.00 93.38 184 ARG A O 1
ATOM 1339 N N . PHE A 1 185 ? 18.460 -0.731 -15.008 1.00 92.44 185 PHE A N 1
ATOM 1340 C CA . PHE A 1 185 ? 19.556 -0.341 -15.897 1.00 92.44 185 PHE A CA 1
ATOM 1341 C C . PHE A 1 185 ? 20.040 1.075 -15.594 1.00 92.44 185 PHE A C 1
ATOM 1343 O O . PHE A 1 185 ? 19.252 2.019 -15.544 1.00 92.44 185 PHE A O 1
ATOM 1350 N N . THR A 1 186 ? 21.360 1.256 -15.535 1.00 91.75 186 THR A N 1
ATOM 1351 C CA . THR A 1 186 ? 21.962 2.578 -15.747 1.00 91.75 186 THR A CA 1
ATOM 1352 C C . THR A 1 186 ? 21.834 2.983 -17.224 1.00 91.75 186 THR A C 1
ATOM 1354 O O . THR A 1 186 ? 21.734 2.112 -18.098 1.00 91.75 186 THR A O 1
ATOM 1357 N N . PRO A 1 187 ? 21.915 4.283 -17.561 1.00 90.81 187 PRO A N 1
ATOM 1358 C CA . PRO A 1 187 ? 21.944 4.745 -18.949 1.00 90.81 187 PRO A CA 1
ATOM 1359 C C . PRO A 1 187 ? 23.037 4.079 -19.795 1.00 90.81 187 PRO A C 1
ATOM 1361 O O . PRO A 1 187 ? 22.827 3.799 -20.972 1.00 90.81 187 PRO A O 1
ATOM 1364 N N . ALA A 1 188 ? 24.204 3.792 -19.209 1.00 89.12 188 ALA A N 1
ATOM 1365 C CA . ALA A 1 188 ? 25.268 3.053 -19.888 1.00 89.12 188 ALA A CA 1
ATOM 1366 C C . ALA A 1 188 ? 24.908 1.571 -20.100 1.00 89.12 188 ALA A C 1
ATOM 1368 O O . ALA A 1 188 ? 25.087 1.057 -21.206 1.00 89.12 188 ALA A O 1
ATOM 1369 N N . ALA A 1 189 ? 24.358 0.906 -19.078 1.00 92.50 189 ALA A N 1
ATOM 1370 C CA . ALA A 1 189 ? 23.964 -0.498 -19.156 1.00 92.50 189 ALA A CA 1
ATOM 1371 C C . ALA A 1 189 ? 22.846 -0.733 -20.184 1.00 92.50 189 ALA A C 1
ATOM 1373 O O . ALA A 1 189 ? 22.944 -1.679 -20.961 1.00 92.50 189 ALA A O 1
ATOM 1374 N N . LEU A 1 190 ? 21.833 0.142 -20.264 1.00 94.31 190 LEU A N 1
ATOM 1375 C CA . LEU A 1 190 ? 20.756 -0.012 -21.250 1.00 94.31 190 LEU A CA 1
ATOM 1376 C C . LEU A 1 190 ? 21.258 0.186 -22.687 1.00 94.31 190 LEU A C 1
ATOM 1378 O O . LEU A 1 190 ? 20.912 -0.594 -23.569 1.00 94.31 190 LEU A O 1
ATOM 1382 N N . ARG A 1 191 ? 22.127 1.175 -22.943 1.00 91.38 191 ARG A N 1
ATOM 1383 C CA . ARG A 1 191 ? 22.725 1.352 -24.282 1.00 91.38 191 ARG A CA 1
ATOM 1384 C C . ARG A 1 191 ? 23.558 0.132 -24.692 1.00 91.38 191 ARG A C 1
ATOM 1386 O O . ARG A 1 191 ? 23.503 -0.277 -25.850 1.00 91.38 191 ARG A O 1
ATOM 1393 N N . ALA A 1 192 ? 24.273 -0.484 -23.746 1.00 92.81 192 ALA A N 1
ATOM 1394 C CA . ALA A 1 192 ? 24.991 -1.738 -23.975 1.00 92.81 192 ALA A CA 1
ATOM 1395 C C . ALA A 1 192 ? 24.045 -2.938 -24.190 1.00 92.81 192 ALA A C 1
ATOM 1397 O O . ALA A 1 192 ? 24.314 -3.768 -25.054 1.00 92.81 192 ALA A O 1
ATOM 1398 N N . GLU A 1 193 ? 22.926 -3.020 -23.464 1.00 95.19 193 GLU A N 1
ATOM 1399 C CA . GLU A 1 193 ? 21.872 -4.032 -23.640 1.00 95.19 193 GLU A CA 1
ATOM 1400 C C . GLU A 1 193 ? 21.275 -3.980 -25.054 1.00 95.19 193 GLU A C 1
ATOM 1402 O O . GLU A 1 193 ? 21.241 -4.993 -25.753 1.00 95.19 193 GLU A O 1
ATOM 1407 N N . LEU A 1 194 ? 20.871 -2.789 -25.504 1.00 93.94 194 LEU A N 1
ATOM 1408 C CA . LEU A 1 194 ? 20.284 -2.564 -26.827 1.00 93.94 194 LEU A CA 1
ATOM 1409 C C . LEU A 1 194 ? 21.277 -2.882 -27.953 1.00 93.94 194 LEU A C 1
ATOM 1411 O O . LEU A 1 194 ? 20.915 -3.562 -28.915 1.00 93.94 194 LEU A O 1
ATOM 1415 N N . LEU A 1 195 ? 22.544 -2.480 -27.797 1.00 92.94 195 LEU A N 1
ATOM 1416 C CA . LEU A 1 195 ? 23.615 -2.822 -28.734 1.00 92.94 195 LEU A CA 1
ATOM 1417 C C . LEU A 1 195 ? 23.865 -4.338 -28.793 1.00 92.94 195 LEU A C 1
ATOM 1419 O O . LEU A 1 195 ? 23.984 -4.893 -29.883 1.00 92.94 195 LEU A O 1
ATOM 1423 N N . ARG A 1 196 ? 23.890 -5.031 -27.645 1.00 94.94 196 ARG A N 1
ATOM 1424 C CA . ARG A 1 196 ? 24.090 -6.492 -27.578 1.00 94.94 196 ARG A CA 1
ATOM 1425 C C . ARG A 1 196 ? 22.948 -7.274 -28.234 1.00 94.94 196 ARG A C 1
ATOM 1427 O O . ARG A 1 196 ? 23.177 -8.360 -28.755 1.00 94.94 196 ARG A O 1
ATOM 1434 N N . ARG A 1 197 ? 21.730 -6.721 -28.223 1.00 93.81 197 ARG A N 1
ATOM 1435 C CA . ARG A 1 197 ? 20.556 -7.255 -28.940 1.00 93.81 197 ARG A CA 1
ATOM 1436 C C . ARG A 1 197 ? 20.530 -6.900 -30.432 1.00 93.81 197 ARG A C 1
ATOM 1438 O O . ARG A 1 197 ? 19.646 -7.367 -31.143 1.00 93.81 197 ARG A O 1
ATOM 1445 N N . GLY A 1 198 ? 21.454 -6.060 -30.901 1.00 92.25 198 GLY A N 1
ATOM 1446 C CA . GLY A 1 198 ? 21.477 -5.531 -32.267 1.00 92.25 198 GLY A CA 1
ATOM 1447 C C . GLY A 1 198 ? 20.436 -4.441 -32.548 1.00 92.25 198 GLY A C 1
ATOM 1448 O O . GLY A 1 198 ? 20.383 -3.947 -33.666 1.00 92.25 198 GLY A O 1
ATOM 1449 N N . TRP A 1 199 ? 19.644 -4.014 -31.556 1.00 92.19 199 TRP A N 1
ATOM 1450 C CA . TRP A 1 199 ? 18.505 -3.089 -31.718 1.00 92.19 199 TRP A CA 1
ATOM 1451 C C . TRP A 1 199 ? 18.911 -1.633 -32.026 1.00 92.19 199 TRP A C 1
ATOM 1453 O O . TRP A 1 199 ? 18.058 -0.756 -32.120 1.00 92.19 199 TRP A O 1
ATOM 1463 N N . THR A 1 200 ? 20.210 -1.366 -32.160 1.00 89.25 200 THR A N 1
ATOM 1464 C CA . THR A 1 200 ? 20.801 -0.070 -32.533 1.00 89.25 200 THR A CA 1
ATOM 1465 C C . THR A 1 200 ? 21.822 -0.200 -33.673 1.00 89.25 200 THR A C 1
ATOM 1467 O O . THR A 1 200 ? 22.686 0.661 -33.843 1.00 89.25 200 THR A O 1
ATOM 1470 N N . ALA A 1 201 ? 21.761 -1.284 -34.459 1.00 87.12 201 ALA A N 1
ATOM 1471 C CA . ALA A 1 201 ? 22.619 -1.455 -35.631 1.00 87.12 201 ALA A CA 1
ATOM 1472 C C . ALA A 1 201 ? 22.294 -0.416 -36.735 1.00 87.12 201 ALA A C 1
ATOM 1474 O O . ALA A 1 201 ? 21.145 0.003 -36.847 1.00 87.12 201 ALA A O 1
ATOM 1475 N N . PRO A 1 202 ? 23.246 -0.026 -37.610 1.00 83.69 202 PRO A N 1
ATOM 1476 C CA . PRO A 1 202 ? 23.052 1.085 -38.561 1.00 83.69 202 PRO A CA 1
ATOM 1477 C C . PRO A 1 202 ? 21.915 0.939 -39.588 1.00 83.69 202 PRO A C 1
ATOM 1479 O O . PRO A 1 202 ? 21.545 1.929 -40.212 1.00 83.69 202 PRO A O 1
ATOM 1482 N N . ASN A 1 203 ? 21.384 -0.274 -39.777 1.00 83.81 203 ASN A N 1
ATOM 1483 C CA . ASN A 1 203 ? 20.281 -0.576 -40.698 1.00 83.81 203 ASN A CA 1
ATOM 1484 C C . ASN A 1 203 ? 18.953 -0.872 -39.966 1.00 83.81 203 ASN A C 1
ATOM 1486 O O . ASN A 1 203 ? 17.964 -1.209 -40.612 1.00 83.81 203 ASN A O 1
ATOM 1490 N N . GLU A 1 204 ? 18.936 -0.799 -38.634 1.00 84.56 204 GLU A N 1
ATOM 1491 C CA . GLU A 1 204 ? 17.756 -1.033 -37.797 1.00 84.56 204 GLU A CA 1
ATOM 1492 C C . GLU A 1 204 ? 17.052 0.300 -37.486 1.00 84.56 204 GLU A C 1
ATOM 1494 O O . GLU A 1 204 ? 17.732 1.308 -37.263 1.00 84.56 204 GLU A O 1
ATOM 1499 N N . PRO A 1 205 ? 15.708 0.351 -37.429 1.00 85.62 205 PRO A N 1
ATOM 1500 C CA . PRO A 1 205 ? 15.008 1.542 -36.960 1.00 85.62 205 PRO A CA 1
ATOM 1501 C C . PRO A 1 205 ? 15.346 1.816 -35.489 1.00 85.62 205 PRO A C 1
ATOM 1503 O O . PRO A 1 205 ? 15.352 0.900 -34.665 1.00 85.62 205 PRO A O 1
ATOM 1506 N N . ALA A 1 206 ? 15.611 3.083 -35.157 1.00 85.81 206 ALA A N 1
ATOM 1507 C CA . ALA A 1 206 ? 15.987 3.482 -33.803 1.00 85.81 206 ALA A CA 1
ATOM 1508 C C . ALA A 1 206 ? 14.923 3.052 -32.768 1.00 85.81 206 ALA A C 1
ATOM 1510 O O . ALA A 1 206 ? 13.725 3.181 -33.040 1.00 85.81 206 ALA A O 1
ATOM 1511 N N . PRO A 1 207 ? 15.331 2.559 -31.584 1.00 90.88 207 PRO A N 1
ATOM 1512 C CA . PRO A 1 207 ? 14.387 2.091 -30.583 1.00 90.88 207 PRO A CA 1
ATOM 1513 C C . PRO A 1 207 ? 13.596 3.257 -29.975 1.00 90.88 207 PRO A C 1
ATOM 1515 O O . PRO A 1 207 ? 14.112 4.367 -29.827 1.00 90.88 207 PRO A O 1
ATOM 1518 N N . VAL A 1 208 ? 12.347 2.993 -29.593 1.00 90.25 208 VAL A N 1
ATOM 1519 C CA . VAL A 1 208 ? 11.402 3.993 -29.071 1.00 90.25 208 VAL A CA 1
ATOM 1520 C C . VAL A 1 208 ? 11.160 3.769 -27.579 1.00 90.25 208 VAL A C 1
ATOM 1522 O O . VAL A 1 208 ? 10.909 2.639 -27.153 1.00 90.25 208 VAL A O 1
ATOM 1525 N N . ALA A 1 209 ? 11.197 4.843 -26.786 1.00 91.25 209 ALA A N 1
ATOM 1526 C CA . ALA A 1 209 ? 10.849 4.788 -25.369 1.00 91.25 209 ALA A CA 1
ATOM 1527 C C . ALA A 1 209 ? 9.331 4.880 -25.138 1.00 91.25 209 ALA A C 1
ATOM 1529 O O . ALA A 1 209 ? 8.633 5.687 -25.754 1.00 91.25 209 ALA A O 1
ATOM 1530 N N . VAL A 1 210 ? 8.831 4.105 -24.179 1.00 90.81 210 VAL A N 1
ATOM 1531 C CA . VAL A 1 210 ? 7.474 4.210 -23.629 1.00 90.81 210 VAL A CA 1
ATOM 1532 C C . VAL A 1 210 ? 7.609 4.473 -22.137 1.00 90.81 210 VAL A C 1
ATOM 1534 O O . VAL A 1 210 ? 8.027 3.598 -21.386 1.00 90.81 210 VAL A O 1
ATOM 1537 N N . TRP A 1 211 ? 7.290 5.682 -21.697 1.00 89.31 211 TRP A N 1
ATOM 1538 C CA . TRP A 1 211 ? 7.327 6.052 -20.288 1.00 89.31 211 TRP A CA 1
ATOM 1539 C C . TRP A 1 211 ? 6.046 5.596 -19.594 1.00 89.31 211 TRP A C 1
ATOM 1541 O O . TRP A 1 211 ? 4.954 5.959 -20.030 1.00 89.31 211 TRP A O 1
ATOM 1551 N N . ALA A 1 212 ? 6.171 4.799 -18.535 1.00 89.12 212 ALA A N 1
ATOM 1552 C CA . ALA A 1 212 ? 5.041 4.175 -17.852 1.00 89.12 212 ALA A CA 1
ATOM 1553 C C . ALA A 1 212 ? 5.047 4.494 -16.348 1.00 89.12 212 ALA A C 1
ATOM 1555 O O . ALA A 1 212 ? 5.532 3.700 -15.538 1.00 89.12 212 ALA A O 1
ATOM 1556 N N . ASP A 1 213 ? 4.496 5.645 -15.949 1.00 77.88 213 ASP A N 1
ATOM 1557 C CA . ASP A 1 213 ? 4.255 5.940 -14.526 1.00 77.88 213 ASP A CA 1
ATOM 1558 C C . ASP A 1 213 ? 3.185 5.003 -13.953 1.00 77.88 213 ASP A C 1
ATOM 1560 O O . ASP A 1 213 ? 3.346 4.465 -12.861 1.00 77.88 213 ASP A O 1
ATOM 1564 N N . GLY A 1 214 ? 2.112 4.777 -14.715 1.00 79.12 214 GLY A N 1
ATOM 1565 C CA . GLY A 1 214 ? 0.989 3.923 -14.335 1.00 79.12 214 GLY A CA 1
ATOM 1566 C C . GLY A 1 214 ? 1.148 2.450 -14.728 1.00 79.12 214 GLY A C 1
ATOM 1567 O O . GLY A 1 214 ? 2.250 1.911 -14.852 1.00 79.12 214 GLY A O 1
ATOM 1568 N N . LEU A 1 215 ? 0.001 1.797 -14.920 1.00 85.56 215 LEU A N 1
ATOM 1569 C CA . LEU A 1 215 ? -0.116 0.475 -15.536 1.00 85.56 215 LEU A CA 1
ATOM 1570 C C . LEU A 1 215 ? -0.250 0.626 -17.060 1.00 85.56 215 LEU A C 1
ATOM 1572 O O . LEU A 1 215 ? -0.743 1.647 -17.535 1.00 85.56 215 LEU A O 1
ATOM 1576 N N . LEU A 1 216 ? 0.125 -0.406 -17.820 1.00 88.44 216 LEU A N 1
ATOM 1577 C CA . LEU A 1 216 ? -0.154 -0.473 -19.259 1.00 88.44 216 LEU A CA 1
ATOM 1578 C C . LEU A 1 216 ? -1.470 -1.225 -19.489 1.00 88.44 216 LEU A C 1
ATOM 1580 O O . LEU A 1 216 ? -1.619 -2.383 -19.086 1.00 88.44 216 LEU A O 1
ATOM 1584 N N . HIS A 1 217 ? -2.422 -0.547 -20.122 1.00 88.81 217 HIS A N 1
ATOM 1585 C CA . HIS A 1 217 ? -3.754 -1.056 -20.436 1.00 88.81 217 HIS A CA 1
ATOM 1586 C C . HIS A 1 217 ? -3.840 -1.541 -21.889 1.00 88.81 217 HIS A C 1
ATOM 1588 O O . HIS A 1 217 ? -2.860 -1.477 -22.629 1.00 88.81 217 HIS A O 1
ATOM 1594 N N . THR A 1 218 ? -4.992 -2.065 -22.325 1.00 91.19 218 THR A N 1
ATOM 1595 C CA . THR A 1 218 ? -5.102 -2.688 -23.661 1.00 91.19 218 THR A CA 1
ATOM 1596 C C . THR A 1 218 ? -4.725 -1.698 -24.771 1.00 91.19 218 THR A C 1
ATOM 1598 O O . THR A 1 218 ? -3.888 -2.012 -25.607 1.00 91.19 218 THR A O 1
ATOM 1601 N N . ALA A 1 219 ? -5.195 -0.451 -24.677 1.00 87.38 219 ALA A N 1
ATOM 1602 C CA . ALA A 1 219 ? -4.850 0.619 -25.616 1.00 87.38 219 ALA A CA 1
ATOM 1603 C C . ALA A 1 219 ? -3.400 1.150 -25.511 1.00 87.38 219 ALA A C 1
ATOM 1605 O O . ALA A 1 219 ? -2.943 1.867 -26.405 1.00 87.38 219 ALA A O 1
ATOM 1606 N N . ASP A 1 220 ? -2.660 0.825 -24.444 1.00 88.44 220 ASP A N 1
ATOM 1607 C CA . ASP A 1 220 ? -1.206 1.029 -24.405 1.00 88.44 220 ASP A CA 1
ATOM 1608 C C . ASP A 1 220 ? -0.485 -0.070 -25.187 1.00 88.44 220 ASP A C 1
ATOM 1610 O O . ASP A 1 220 ? 0.460 0.220 -25.919 1.00 88.44 220 ASP A O 1
ATOM 1614 N N . LEU A 1 221 ? -0.950 -1.319 -25.072 1.00 91.44 221 LEU A N 1
ATOM 1615 C CA . LEU A 1 221 ? -0.403 -2.437 -25.836 1.00 91.44 221 LEU A CA 1
ATOM 1616 C C . LEU A 1 221 ? -0.686 -2.281 -27.332 1.00 91.44 221 LEU A C 1
ATOM 1618 O O . LEU A 1 221 ? 0.257 -2.379 -28.107 1.00 91.44 221 LEU A O 1
ATOM 1622 N N . ASP A 1 222 ? -1.904 -1.898 -27.729 1.00 89.75 222 ASP A N 1
ATOM 1623 C CA . ASP A 1 222 ? -2.242 -1.575 -29.127 1.00 89.75 222 ASP A CA 1
ATOM 1624 C C . ASP A 1 222 ? -1.276 -0.515 -29.713 1.00 89.75 222 ASP A C 1
ATOM 1626 O O . ASP A 1 222 ? -0.847 -0.595 -30.868 1.00 89.75 222 ASP A O 1
ATOM 1630 N N . ARG A 1 223 ? -0.877 0.479 -28.899 1.00 87.06 223 ARG A N 1
ATOM 1631 C CA . ARG A 1 223 ? 0.110 1.504 -29.281 1.00 87.06 223 ARG A CA 1
ATOM 1632 C C . ARG A 1 223 ? 1.528 0.934 -29.374 1.00 87.06 223 ARG A C 1
ATOM 1634 O O . ARG A 1 223 ? 2.264 1.297 -30.287 1.00 87.06 223 ARG A O 1
ATOM 1641 N N . ILE A 1 224 ? 1.923 0.066 -28.444 1.00 90.62 224 ILE A N 1
ATOM 1642 C CA . ILE A 1 224 ? 3.230 -0.607 -28.450 1.00 90.62 224 ILE A CA 1
ATOM 1643 C C . ILE A 1 224 ? 3.358 -1.546 -29.660 1.00 90.62 224 ILE A C 1
ATOM 1645 O O . ILE A 1 224 ? 4.413 -1.569 -30.291 1.00 90.62 224 ILE A O 1
ATOM 1649 N N . GLU A 1 225 ? 2.290 -2.249 -30.040 1.00 91.50 225 GLU A N 1
ATOM 1650 C CA . GLU A 1 225 ? 2.236 -3.062 -31.258 1.00 91.50 225 GLU A CA 1
ATOM 1651 C C . GLU A 1 225 ? 2.332 -2.197 -32.517 1.00 91.50 225 GLU A C 1
ATOM 1653 O O . GLU A 1 225 ? 3.142 -2.499 -33.392 1.00 91.50 225 GLU A O 1
ATOM 1658 N N . ALA A 1 226 ? 1.624 -1.065 -32.584 1.00 88.19 226 ALA A N 1
ATOM 1659 C CA . ALA A 1 226 ? 1.758 -0.118 -33.695 1.00 88.19 226 ALA A CA 1
ATOM 1660 C C . ALA A 1 226 ? 3.181 0.472 -33.822 1.00 88.19 226 ALA A C 1
ATOM 1662 O O . ALA A 1 226 ? 3.683 0.638 -34.935 1.00 88.19 226 ALA A O 1
ATOM 1663 N N . LEU A 1 227 ? 3.858 0.752 -32.700 1.00 86.31 227 LEU A N 1
ATOM 1664 C CA . LEU A 1 227 ? 5.258 1.200 -32.681 1.00 86.31 227 LEU A CA 1
ATOM 1665 C C . LEU A 1 227 ? 6.231 0.084 -33.100 1.00 86.31 227 LEU A C 1
ATOM 1667 O O . LEU A 1 227 ? 7.162 0.343 -33.861 1.00 86.31 227 LEU A O 1
ATOM 1671 N N . GLY A 1 228 ? 6.000 -1.155 -32.657 1.00 87.12 228 GLY A N 1
ATOM 1672 C CA . GLY A 1 228 ? 6.782 -2.325 -33.066 1.00 87.12 228 GLY A CA 1
ATOM 1673 C C . GLY A 1 228 ? 6.610 -2.675 -34.548 1.00 87.12 228 GLY A C 1
ATOM 1674 O O . GLY A 1 228 ? 7.583 -3.001 -35.226 1.00 87.12 228 GLY A O 1
ATOM 1675 N N . ALA A 1 229 ? 5.396 -2.529 -35.084 1.00 86.25 229 ALA A N 1
ATOM 1676 C CA . ALA A 1 229 ? 5.073 -2.759 -36.493 1.00 86.25 229 ALA A CA 1
ATOM 1677 C C . ALA A 1 229 ? 5.744 -1.750 -37.447 1.00 86.25 229 ALA A C 1
ATOM 1679 O O . ALA A 1 229 ? 5.949 -2.059 -38.619 1.00 86.25 229 ALA A O 1
ATOM 1680 N N . ALA A 1 230 ? 6.164 -0.579 -36.949 1.00 80.12 230 ALA A N 1
ATOM 1681 C CA . ALA A 1 230 ? 7.044 0.342 -37.676 1.00 80.12 230 ALA A CA 1
ATOM 1682 C C . ALA A 1 230 ? 8.511 -0.152 -37.765 1.00 80.12 230 ALA A C 1
ATOM 1684 O O . ALA A 1 230 ? 9.374 0.543 -38.302 1.00 80.12 230 ALA A O 1
ATOM 1685 N N . GLY A 1 231 ? 8.807 -1.344 -37.236 1.00 71.81 231 GLY A N 1
ATOM 1686 C CA . GLY A 1 231 ? 10.102 -2.023 -37.289 1.00 71.81 231 GLY A CA 1
ATOM 1687 C C . GLY A 1 231 ? 11.043 -1.693 -36.127 1.00 71.81 231 GLY A C 1
ATOM 1688 O O . GLY A 1 231 ? 12.026 -2.404 -35.928 1.00 71.81 231 GLY A O 1
ATOM 1689 N N . GLY A 1 232 ? 10.762 -0.654 -35.338 1.00 81.19 232 GLY A N 1
ATOM 1690 C CA . GLY A 1 232 ? 11.561 -0.296 -34.164 1.00 81.19 232 GLY A CA 1
ATOM 1691 C C . GLY A 1 232 ? 11.440 -1.316 -33.031 1.00 81.19 232 GLY A C 1
ATOM 1692 O O . GLY A 1 232 ? 10.426 -1.994 -32.878 1.00 81.19 232 GLY A O 1
ATOM 1693 N N . ALA A 1 233 ? 12.481 -1.424 -32.206 1.00 91.44 233 ALA A N 1
ATOM 1694 C CA . ALA A 1 233 ? 12.339 -2.055 -30.897 1.00 91.44 233 ALA A CA 1
ATOM 1695 C C . ALA A 1 233 ? 11.729 -1.066 -29.890 1.00 91.44 233 ALA A C 1
ATOM 1697 O O . ALA A 1 233 ? 11.952 0.142 -29.984 1.00 91.44 233 ALA A O 1
ATOM 1698 N N . VAL A 1 234 ? 10.972 -1.567 -28.916 1.00 93.00 234 VAL A N 1
ATOM 1699 C CA . VAL A 1 234 ? 10.256 -0.739 -27.935 1.00 93.00 234 VAL A CA 1
ATOM 1700 C C . VAL A 1 234 ? 10.814 -0.997 -26.541 1.00 93.00 234 VAL A C 1
ATOM 1702 O O . VAL A 1 234 ? 10.961 -2.146 -26.124 1.00 93.00 234 VAL A O 1
ATOM 1705 N N . VAL A 1 235 ? 11.110 0.068 -25.798 1.00 95.50 235 VAL A N 1
ATOM 1706 C CA . VAL A 1 235 ? 11.598 -0.034 -24.419 1.00 95.50 235 VAL A CA 1
ATOM 1707 C C . VAL A 1 235 ? 10.659 0.707 -23.482 1.00 95.50 235 VAL A C 1
ATOM 1709 O O . VAL A 1 235 ? 10.543 1.929 -23.544 1.00 95.50 235 VAL A O 1
ATOM 1712 N N . VAL A 1 236 ? 10.002 -0.033 -22.593 1.00 95.25 236 VAL A N 1
ATOM 1713 C CA . VAL A 1 236 ? 9.224 0.552 -21.503 1.00 95.25 236 VAL A CA 1
ATOM 1714 C C . VAL A 1 236 ? 10.185 1.013 -20.415 1.00 95.25 236 VAL A C 1
ATOM 1716 O O . VAL A 1 236 ? 10.848 0.190 -19.784 1.00 95.25 236 VAL A O 1
ATOM 1719 N N . LEU A 1 237 ? 10.238 2.323 -20.197 1.00 94.62 237 LEU A N 1
ATOM 1720 C CA . LEU A 1 237 ? 10.915 2.953 -19.072 1.00 94.62 237 LEU A CA 1
ATOM 1721 C C . LEU A 1 237 ? 9.894 3.116 -17.945 1.00 94.62 237 LEU A C 1
ATOM 1723 O O . LEU A 1 237 ? 8.922 3.861 -18.078 1.00 94.62 237 LEU A O 1
ATOM 1727 N N . ALA A 1 238 ? 10.104 2.395 -16.848 1.00 93.25 238 ALA A N 1
ATOM 1728 C CA . ALA A 1 238 ? 9.227 2.409 -15.684 1.00 93.25 238 ALA A CA 1
ATOM 1729 C C . ALA A 1 238 ? 9.924 3.123 -14.510 1.00 93.25 238 ALA A C 1
ATOM 1731 O O . ALA A 1 238 ? 10.882 2.578 -13.955 1.00 93.25 238 ALA A O 1
ATOM 1732 N N . PRO A 1 239 ? 9.469 4.324 -14.111 1.00 90.06 239 PRO A N 1
ATOM 1733 C CA . PRO A 1 239 ? 10.006 5.037 -12.950 1.00 90.06 239 PRO A CA 1
ATOM 1734 C C . PRO A 1 239 ? 9.810 4.240 -11.654 1.00 90.06 239 PRO A C 1
ATOM 1736 O O . PRO A 1 239 ? 8.700 3.777 -11.385 1.00 90.06 239 PRO A O 1
ATOM 1739 N N . VAL A 1 240 ? 10.869 4.049 -10.868 1.00 87.56 240 VAL A N 1
ATOM 1740 C CA . VAL A 1 240 ? 10.858 3.336 -9.567 1.00 87.56 240 VAL A CA 1
ATOM 1741 C C . VAL A 1 240 ? 11.657 4.064 -8.478 1.00 87.56 240 VAL A C 1
ATOM 1743 O O . VAL A 1 240 ? 11.912 3.520 -7.406 1.00 87.56 240 VAL A O 1
ATOM 1746 N N . GLY A 1 241 ? 12.094 5.291 -8.755 1.00 80.25 241 GLY A N 1
ATOM 1747 C CA . GLY A 1 241 ? 12.907 6.094 -7.854 1.00 80.25 241 GLY A CA 1
ATOM 1748 C C . GLY A 1 241 ? 12.167 6.400 -6.558 1.00 80.25 241 GLY A C 1
ATOM 1749 O O . GLY A 1 241 ? 11.066 6.946 -6.584 1.00 80.25 241 GLY A O 1
ATOM 1750 N N . GLY A 1 242 ? 12.772 6.040 -5.430 1.00 72.12 242 GLY A N 1
ATOM 1751 C CA . GLY A 1 242 ? 12.198 6.228 -4.101 1.00 72.12 242 GLY A CA 1
ATOM 1752 C C . GLY A 1 242 ? 11.027 5.309 -3.746 1.00 72.12 242 GLY A C 1
ATOM 1753 O O . GLY A 1 242 ? 10.336 5.580 -2.768 1.00 72.12 242 GLY A O 1
ATOM 1754 N N . ALA A 1 243 ? 10.796 4.236 -4.509 1.00 68.38 243 ALA A N 1
ATOM 1755 C CA . ALA A 1 243 ? 9.937 3.145 -4.064 1.00 68.38 243 ALA A CA 1
ATOM 1756 C C . ALA A 1 243 ? 10.644 2.322 -2.973 1.00 68.38 243 ALA A C 1
ATOM 1758 O O . ALA A 1 243 ? 11.806 1.949 -3.132 1.00 68.38 243 ALA A O 1
ATOM 1759 N N . ASP A 1 244 ? 9.932 2.018 -1.889 1.00 73.31 244 ASP A N 1
ATOM 1760 C CA . ASP A 1 244 ? 10.383 1.085 -0.854 1.00 73.31 244 ASP A CA 1
ATOM 1761 C C . ASP A 1 244 ? 10.350 -0.360 -1.408 1.00 73.31 244 ASP A C 1
ATOM 1763 O O . ASP A 1 244 ? 9.295 -0.791 -1.885 1.00 73.31 244 ASP A O 1
ATOM 1767 N N . PRO A 1 245 ? 11.447 -1.144 -1.345 1.00 75.69 245 PRO A N 1
ATOM 1768 C CA . PRO A 1 245 ? 11.439 -2.568 -1.691 1.00 75.69 245 PRO A CA 1
ATOM 1769 C C . PRO A 1 245 ? 10.506 -3.443 -0.830 1.00 75.69 245 PRO A C 1
ATOM 1771 O O . PRO A 1 245 ? 10.313 -4.613 -1.151 1.00 75.69 245 PRO A O 1
ATOM 1774 N N . ALA A 1 246 ? 9.922 -2.919 0.253 1.00 76.25 246 ALA A N 1
ATOM 1775 C CA . ALA A 1 246 ? 8.839 -3.564 0.998 1.00 76.25 246 ALA A CA 1
ATOM 1776 C C . ALA A 1 246 ? 7.423 -3.204 0.488 1.00 76.25 246 ALA A C 1
ATOM 1778 O O . ALA A 1 246 ? 6.452 -3.858 0.882 1.00 76.25 246 ALA A O 1
ATOM 1779 N N . ASP A 1 247 ? 7.262 -2.207 -0.395 1.00 74.50 247 ASP A N 1
ATOM 1780 C CA . ASP A 1 247 ? 5.946 -1.779 -0.879 1.00 74.50 247 ASP A CA 1
ATOM 1781 C C . ASP A 1 247 ? 5.327 -2.777 -1.876 1.00 74.50 247 ASP A C 1
ATOM 1783 O O . ASP A 1 247 ? 5.768 -2.979 -3.014 1.00 74.50 247 ASP A O 1
ATOM 1787 N N . ALA A 1 248 ? 4.198 -3.360 -1.472 1.00 76.75 248 ALA A N 1
ATOM 1788 C CA . ALA A 1 248 ? 3.410 -4.251 -2.310 1.00 76.75 248 ALA A CA 1
ATOM 1789 C C . ALA A 1 248 ? 2.863 -3.574 -3.586 1.00 76.75 248 ALA A C 1
ATOM 1791 O O . ALA A 1 248 ? 2.625 -4.278 -4.575 1.00 76.75 248 ALA A O 1
ATOM 1792 N N . ARG A 1 249 ? 2.670 -2.242 -3.601 1.00 78.81 249 ARG A N 1
ATOM 1793 C CA . ARG A 1 249 ? 2.137 -1.487 -4.755 1.00 78.81 249 ARG A CA 1
ATOM 1794 C C . ARG A 1 249 ? 3.190 -1.375 -5.862 1.00 78.81 249 ARG A C 1
ATOM 1796 O O . ARG A 1 249 ? 2.883 -1.682 -7.016 1.00 78.81 249 ARG A O 1
ATOM 1803 N N . HIS A 1 250 ? 4.435 -1.041 -5.512 1.00 82.88 250 HIS A N 1
ATOM 1804 C CA . HIS A 1 250 ? 5.616 -1.119 -6.386 1.00 82.88 250 HIS A CA 1
ATOM 1805 C C . HIS A 1 250 ? 5.748 -2.498 -7.053 1.00 82.88 250 HIS A C 1
ATOM 1807 O O . HIS A 1 250 ? 5.723 -2.615 -8.285 1.00 82.88 250 HIS A O 1
ATOM 1813 N N . HIS A 1 251 ? 5.753 -3.567 -6.251 1.00 85.88 251 HIS A N 1
ATOM 1814 C CA . HIS A 1 251 ? 5.810 -4.939 -6.763 1.00 85.88 251 HIS A CA 1
ATOM 1815 C C . HIS A 1 251 ? 4.600 -5.323 -7.629 1.00 85.88 251 HIS A C 1
ATOM 1817 O O . HIS A 1 251 ? 4.765 -6.027 -8.628 1.00 85.88 251 HIS A O 1
ATOM 1823 N N . LEU A 1 252 ? 3.382 -4.884 -7.284 1.00 87.00 252 LEU A N 1
ATOM 1824 C CA . LEU A 1 252 ? 2.191 -5.092 -8.116 1.00 87.00 252 LEU A CA 1
ATOM 1825 C C . LEU A 1 252 ? 2.358 -4.429 -9.483 1.00 87.00 252 LEU A C 1
ATOM 1827 O O . LEU A 1 252 ? 2.170 -5.094 -10.500 1.00 87.00 252 LEU A O 1
ATOM 1831 N N . ARG A 1 253 ? 2.757 -3.154 -9.521 1.00 89.00 253 ARG A N 1
ATOM 1832 C CA . ARG A 1 253 ? 2.968 -2.419 -10.771 1.00 89.00 253 ARG A CA 1
ATOM 1833 C C . ARG A 1 253 ? 3.993 -3.113 -11.664 1.00 89.00 253 ARG A C 1
ATOM 1835 O O . ARG A 1 253 ? 3.708 -3.321 -12.839 1.00 89.00 253 ARG A O 1
ATOM 1842 N N . ILE A 1 254 ? 5.130 -3.559 -11.127 1.00 91.62 254 ILE A N 1
ATOM 1843 C CA . ILE A 1 254 ? 6.144 -4.264 -11.928 1.00 91.62 254 ILE A CA 1
ATOM 1844 C C . ILE A 1 254 ? 5.636 -5.624 -12.427 1.00 91.62 254 ILE A C 1
ATOM 1846 O O . ILE A 1 254 ? 5.868 -5.961 -13.590 1.00 91.62 254 ILE A O 1
ATOM 1850 N N . ARG A 1 255 ? 4.886 -6.391 -11.619 1.00 94.12 255 ARG A N 1
ATOM 1851 C CA . ARG A 1 255 ? 4.238 -7.625 -12.107 1.00 94.12 255 ARG A CA 1
ATOM 1852 C C . ARG A 1 255 ? 3.225 -7.335 -13.215 1.00 94.12 255 ARG A C 1
ATOM 1854 O O . ARG A 1 255 ? 3.245 -8.033 -14.223 1.00 94.12 255 ARG A O 1
ATOM 1861 N N . CYS A 1 256 ? 2.413 -6.287 -13.084 1.00 91.81 256 CYS A N 1
ATOM 1862 C CA . CYS A 1 256 ? 1.485 -5.843 -14.125 1.00 91.81 256 CYS A CA 1
ATOM 1863 C C . CYS A 1 256 ? 2.208 -5.424 -15.415 1.00 91.81 256 CYS A C 1
ATOM 1865 O O . CYS A 1 256 ? 1.792 -5.841 -16.489 1.00 91.81 256 CYS A O 1
ATOM 1867 N N . LEU A 1 257 ? 3.311 -4.671 -15.338 1.00 93.88 257 LEU A N 1
ATOM 1868 C CA . LEU A 1 257 ? 4.107 -4.287 -16.513 1.00 93.88 257 LEU A CA 1
ATOM 1869 C C . LEU A 1 257 ? 4.734 -5.511 -17.205 1.00 93.88 257 LEU A C 1
ATOM 1871 O O . LEU A 1 257 ? 4.645 -5.636 -18.426 1.00 93.88 257 LEU A O 1
ATOM 1875 N N . LYS A 1 258 ? 5.295 -6.460 -16.437 1.00 96.44 258 LYS A N 1
ATOM 1876 C CA . LYS A 1 258 ? 5.800 -7.741 -16.970 1.00 96.44 258 LYS A CA 1
ATOM 1877 C C . LYS A 1 258 ? 4.668 -8.564 -17.609 1.00 96.44 258 LYS A C 1
ATOM 1879 O O . LYS A 1 258 ? 4.860 -9.109 -18.690 1.00 96.44 258 LYS A O 1
ATOM 1884 N N . ALA A 1 259 ? 3.487 -8.611 -16.989 1.00 95.56 259 ALA A N 1
ATOM 1885 C CA . ALA A 1 259 ? 2.312 -9.324 -17.496 1.00 95.56 259 ALA A CA 1
ATOM 1886 C C . ALA A 1 259 ? 1.699 -8.681 -18.755 1.00 95.56 259 ALA A C 1
ATOM 1888 O O . ALA A 1 259 ? 1.209 -9.404 -19.618 1.00 95.56 259 ALA A O 1
ATOM 1889 N N . ALA A 1 260 ? 1.744 -7.351 -18.877 1.00 93.62 260 ALA A N 1
ATOM 1890 C CA . ALA A 1 260 ? 1.283 -6.616 -20.054 1.00 93.62 260 ALA A CA 1
ATOM 1891 C C . ALA A 1 260 ? 2.202 -6.869 -21.258 1.00 93.62 260 ALA A C 1
ATOM 1893 O O . ALA A 1 260 ? 1.746 -7.241 -22.334 1.00 93.62 260 ALA A O 1
ATOM 1894 N N . LEU A 1 261 ? 3.519 -6.738 -21.070 1.00 94.44 261 LEU A N 1
ATOM 1895 C CA . LEU A 1 261 ? 4.482 -6.974 -22.148 1.00 94.44 261 LEU A CA 1
ATOM 1896 C C . LEU A 1 261 ? 4.551 -8.448 -22.570 1.00 94.44 261 LEU A C 1
ATOM 1898 O O . LEU A 1 261 ? 4.831 -8.729 -23.729 1.00 94.44 261 LEU A O 1
ATOM 1902 N N . ALA A 1 262 ? 4.235 -9.384 -21.671 1.00 94.12 262 ALA A N 1
ATOM 1903 C CA . ALA A 1 262 ? 4.171 -10.812 -21.979 1.00 94.12 262 ALA A CA 1
ATOM 1904 C C . ALA A 1 262 ? 2.982 -11.232 -22.872 1.00 94.12 262 ALA A C 1
ATOM 1906 O O . ALA A 1 262 ? 2.935 -12.394 -23.271 1.00 94.12 262 ALA A O 1
ATOM 1907 N N . THR A 1 263 ? 2.029 -10.343 -23.192 1.00 92.56 263 THR A N 1
ATOM 1908 C CA . THR A 1 263 ? 0.990 -10.634 -24.204 1.00 92.56 263 THR A CA 1
ATOM 1909 C C . THR A 1 263 ? 1.361 -10.168 -25.613 1.00 92.56 263 THR A C 1
ATOM 1911 O O . THR A 1 263 ? 0.707 -10.587 -26.566 1.00 92.56 263 THR A O 1
ATOM 1914 N N . LEU A 1 264 ? 2.402 -9.342 -25.764 1.00 91.50 264 LEU A N 1
ATOM 1915 C CA . LEU A 1 264 ? 2.903 -8.902 -27.068 1.00 91.50 264 LEU A CA 1
ATOM 1916 C C . LEU A 1 264 ? 3.590 -10.078 -27.772 1.00 91.50 264 LEU A C 1
ATOM 1918 O O . LEU A 1 264 ? 4.528 -10.658 -27.227 1.00 91.50 264 LEU A O 1
ATOM 1922 N N . SER A 1 265 ? 3.136 -10.426 -28.977 1.00 81.25 265 SER A N 1
ATOM 1923 C CA . SER A 1 265 ? 3.644 -11.610 -29.694 1.00 81.25 265 SER A CA 1
ATOM 1924 C C . SER A 1 265 ? 4.760 -11.278 -30.691 1.00 81.25 265 SER A C 1
ATOM 1926 O O . SER A 1 265 ? 5.787 -11.953 -30.705 1.00 81.25 265 SER A O 1
ATOM 1928 N N . ASP A 1 266 ? 4.598 -10.204 -31.469 1.00 83.94 266 ASP A N 1
ATOM 1929 C CA . ASP A 1 266 ? 5.493 -9.850 -32.586 1.00 83.94 266 ASP A CA 1
ATOM 1930 C C . ASP A 1 266 ? 6.332 -8.575 -32.333 1.00 83.94 266 ASP A C 1
ATOM 1932 O O . ASP A 1 266 ? 6.968 -8.039 -33.242 1.00 83.94 266 ASP A O 1
ATOM 1936 N N . VAL A 1 267 ? 6.367 -8.072 -31.090 1.00 88.94 267 VAL A N 1
ATOM 1937 C CA . VAL A 1 267 ? 7.087 -6.837 -30.720 1.00 88.94 267 VAL A CA 1
ATOM 1938 C C . VAL A 1 267 ? 8.417 -7.139 -30.033 1.00 88.94 267 VAL A C 1
ATOM 1940 O O . VAL A 1 267 ? 8.481 -7.855 -29.034 1.00 88.94 267 VAL A O 1
ATOM 1943 N N . ARG A 1 268 ? 9.493 -6.490 -30.495 1.00 92.75 268 ARG A N 1
ATOM 1944 C CA . ARG A 1 268 ? 10.800 -6.467 -29.814 1.00 92.75 268 ARG A CA 1
ATOM 1945 C C . ARG A 1 268 ? 10.749 -5.556 -28.578 1.00 92.75 268 ARG A C 1
ATOM 1947 O O . ARG A 1 268 ? 11.244 -4.433 -28.617 1.00 92.75 268 ARG A O 1
ATOM 1954 N N . ALA A 1 269 ? 10.109 -6.028 -27.509 1.00 94.06 269 ALA A N 1
ATOM 1955 C CA . ALA A 1 269 ? 9.889 -5.277 -26.274 1.00 94.06 269 ALA A CA 1
ATOM 1956 C C . ALA A 1 269 ? 10.956 -5.546 -25.189 1.00 94.06 269 ALA A C 1
ATOM 1958 O O . ALA A 1 269 ? 11.447 -6.667 -25.032 1.00 94.06 269 ALA A O 1
ATOM 1959 N N . LEU A 1 270 ? 11.282 -4.524 -24.394 1.00 95.56 270 LEU A N 1
ATOM 1960 C CA . LEU A 1 270 ? 12.091 -4.621 -23.171 1.00 95.56 270 LEU A CA 1
ATOM 1961 C C . LEU A 1 270 ? 11.482 -3.746 -22.067 1.00 95.56 270 LEU A C 1
ATOM 1963 O O . LEU A 1 270 ? 11.064 -2.625 -22.334 1.00 95.56 270 LEU A O 1
ATOM 1967 N N . LEU A 1 271 ? 11.467 -4.241 -20.828 1.00 97.12 271 LEU A N 1
ATOM 1968 C CA . LEU A 1 271 ? 11.177 -3.445 -19.633 1.00 97.12 271 LEU A CA 1
ATOM 1969 C C . LEU A 1 271 ? 12.494 -3.027 -18.975 1.00 97.12 271 LEU A C 1
ATOM 1971 O O . LEU A 1 271 ? 13.346 -3.878 -18.725 1.00 97.12 271 LEU A O 1
ATOM 1975 N N . ALA A 1 272 ? 12.634 -1.741 -18.673 1.00 96.88 272 ALA A N 1
ATOM 1976 C CA . ALA A 1 272 ? 13.740 -1.185 -17.911 1.00 96.88 272 ALA A CA 1
ATOM 1977 C C . ALA A 1 272 ? 13.193 -0.295 -16.786 1.00 96.88 272 ALA A C 1
ATOM 1979 O O . ALA A 1 272 ? 12.416 0.631 -17.022 1.00 96.88 272 ALA A O 1
ATOM 1980 N N . LEU A 1 273 ? 13.595 -0.589 -15.553 1.00 94.94 273 LEU A N 1
ATOM 1981 C CA . LEU A 1 273 ? 13.298 0.228 -14.384 1.00 94.94 273 LEU A CA 1
ATOM 1982 C C . LEU A 1 273 ? 14.325 1.362 -14.309 1.00 94.94 273 LEU A C 1
ATOM 1984 O O . LEU A 1 273 ? 15.525 1.113 -14.468 1.00 94.94 273 LEU A O 1
ATOM 1988 N N . VAL A 1 274 ? 13.859 2.591 -14.076 1.00 91.69 274 VAL A N 1
ATOM 1989 C CA . VAL A 1 274 ? 14.708 3.793 -14.015 1.00 91.69 274 VAL A CA 1
ATOM 1990 C C . VAL A 1 274 ? 14.584 4.496 -12.654 1.00 91.69 274 VAL A C 1
ATOM 1992 O O . VAL A 1 274 ? 13.472 4.570 -12.117 1.00 91.69 274 VAL A O 1
ATOM 1995 N N . PRO A 1 275 ? 15.682 5.037 -12.088 1.00 89.00 275 PRO A N 1
ATOM 1996 C CA . PRO A 1 275 ? 15.685 5.713 -10.791 1.00 89.00 275 PRO A CA 1
ATOM 1997 C C . PRO A 1 275 ? 15.139 7.141 -10.924 1.00 89.00 275 PRO A C 1
ATOM 1999 O O . PRO A 1 275 ? 15.843 8.134 -10.796 1.00 89.00 275 PRO A O 1
ATOM 2002 N N . VAL A 1 276 ? 13.848 7.232 -11.230 1.00 85.06 276 VAL A N 1
ATOM 2003 C CA . VAL A 1 276 ? 13.068 8.471 -11.317 1.00 85.06 276 VAL A CA 1
ATOM 2004 C C . VAL A 1 276 ? 11.788 8.262 -10.524 1.00 85.06 276 VAL A C 1
ATOM 2006 O O . VAL A 1 276 ? 11.207 7.177 -10.585 1.00 85.06 276 VAL A O 1
ATOM 2009 N N . GLN A 1 277 ? 11.352 9.267 -9.769 1.00 76.38 277 GLN A N 1
ATOM 2010 C CA . GLN A 1 277 ? 10.080 9.216 -9.048 1.00 76.38 277 GLN A CA 1
ATOM 2011 C C . GLN A 1 277 ? 8.907 9.033 -10.032 1.00 76.38 277 GLN A C 1
ATOM 2013 O O . GLN A 1 277 ? 8.812 9.790 -10.999 1.00 76.38 277 GLN A O 1
ATOM 2018 N N . PRO A 1 278 ? 7.999 8.061 -9.827 1.00 70.75 278 PRO A N 1
ATOM 2019 C CA . PRO A 1 278 ? 6.759 8.000 -10.594 1.00 70.75 278 PRO A CA 1
ATOM 2020 C C . PRO A 1 278 ? 5.848 9.165 -10.185 1.00 70.75 278 PRO A C 1
ATOM 2022 O O . PRO A 1 278 ? 5.452 9.264 -9.023 1.00 70.75 278 PRO A O 1
ATOM 2025 N N . VAL A 1 279 ? 5.474 10.037 -11.128 1.00 65.44 279 VAL A N 1
ATOM 2026 C CA . VAL A 1 279 ? 4.578 11.171 -10.831 1.00 65.44 279 VAL A CA 1
ATOM 2027 C C . VAL A 1 279 ? 3.133 10.682 -10.760 1.00 65.44 279 VAL A C 1
ATOM 2029 O O . VAL A 1 279 ? 2.376 10.703 -11.727 1.00 65.44 279 VAL A O 1
ATOM 2032 N N . THR A 1 280 ? 2.744 10.231 -9.570 1.00 46.34 280 THR A N 1
ATOM 2033 C CA . THR A 1 280 ? 1.428 9.643 -9.277 1.00 46.34 280 THR A CA 1
ATOM 2034 C C . THR A 1 280 ? 0.278 10.651 -9.226 1.00 46.34 280 THR A C 1
ATOM 2036 O O . THR A 1 280 ? -0.875 10.231 -9.205 1.00 46.34 280 THR A O 1
ATOM 2039 N N . ARG A 1 281 ? 0.550 11.966 -9.256 1.00 35.28 281 ARG A N 1
ATOM 2040 C CA . ARG A 1 281 ? -0.494 13.013 -9.281 1.00 35.28 281 ARG A CA 1
ATOM 2041 C C . ARG A 1 281 ? -1.305 13.040 -10.587 1.00 35.28 281 ARG A C 1
ATOM 2043 O O . ARG A 1 281 ? -2.420 13.538 -10.590 1.00 35.28 281 ARG A O 1
ATOM 2050 N N . LEU A 1 282 ? -0.788 12.476 -11.682 1.00 31.67 282 LEU A N 1
ATOM 2051 C CA . LEU A 1 282 ? -1.412 12.533 -13.014 1.00 31.67 282 LEU A CA 1
ATOM 2052 C C . LEU A 1 282 ? -2.327 11.329 -13.327 1.00 31.67 282 LEU A C 1
ATOM 2054 O O . LEU A 1 282 ? -2.394 10.863 -14.463 1.00 31.67 282 LEU A O 1
ATOM 2058 N N . THR A 1 283 ? -3.054 10.816 -12.325 1.00 29.88 283 THR A N 1
ATOM 2059 C CA . THR A 1 283 ? -4.305 10.070 -12.589 1.00 29.88 283 THR A CA 1
ATOM 2060 C C . THR A 1 283 ? -5.507 10.990 -12.783 1.00 29.88 283 THR A C 1
ATOM 2062 O O . THR A 1 283 ? -6.562 10.521 -13.210 1.00 29.88 283 THR A O 1
ATOM 2065 N N . GLU A 1 284 ? -5.349 12.282 -12.496 1.00 23.92 284 GLU A N 1
ATOM 2066 C CA . GLU A 1 284 ? -6.250 13.317 -12.983 1.00 23.92 284 GLU A CA 1
ATOM 2067 C C . GLU A 1 284 ? -5.898 13.671 -14.437 1.00 23.92 284 GLU A C 1
ATOM 2069 O O . GLU A 1 284 ? -4.752 13.891 -14.826 1.00 23.92 284 GLU A O 1
ATOM 2074 N N . SER A 1 285 ? -6.944 13.617 -15.245 1.00 24.53 285 SER A N 1
ATOM 2075 C CA . SER A 1 285 ? -7.064 13.944 -16.662 1.00 24.53 285 SER A CA 1
ATOM 2076 C C . SER A 1 285 ? -6.541 15.337 -17.065 1.00 24.53 285 SER A C 1
ATOM 2078 O O . SER A 1 285 ? -6.823 16.286 -16.349 1.00 24.53 285 SER A O 1
ATOM 2080 N N . VAL A 1 286 ? -5.874 15.493 -18.231 1.00 23.75 286 VAL A N 1
ATOM 2081 C CA . VAL A 1 286 ? -5.417 16.814 -18.763 1.00 23.75 286 VAL A CA 1
ATOM 2082 C C . VAL A 1 286 ? -5.715 17.051 -20.273 1.00 23.75 286 VAL A C 1
ATOM 2084 O O . VAL A 1 286 ? -5.826 16.101 -21.044 1.00 23.75 286 VAL A O 1
ATOM 2087 N N . ALA A 1 287 ? -5.884 18.340 -20.645 1.00 22.55 287 ALA A N 1
ATOM 2088 C CA . ALA A 1 287 ? -6.591 19.005 -21.771 1.00 22.55 287 ALA A CA 1
ATOM 2089 C C . ALA A 1 287 ? -6.035 19.292 -23.214 1.00 22.55 287 ALA A C 1
ATOM 2091 O O . ALA A 1 287 ? -6.513 20.278 -23.797 1.00 22.55 287 ALA A O 1
ATOM 2092 N N . PHE A 1 288 ? -5.124 18.563 -23.882 1.00 23.05 288 PHE A N 1
ATOM 2093 C CA . PHE A 1 288 ? -4.569 19.014 -25.203 1.00 23.05 288 PHE A CA 1
ATOM 2094 C C . PHE A 1 288 ? -5.470 18.766 -26.454 1.00 23.05 288 PHE A C 1
ATOM 2096 O O . PHE A 1 288 ? -5.924 17.649 -26.697 1.00 23.05 288 PHE A O 1
ATOM 2103 N N . GLY A 1 289 ? -5.746 19.814 -27.255 1.00 22.88 289 GLY A N 1
ATOM 2104 C CA . GLY A 1 289 ? -6.760 19.866 -28.341 1.00 22.88 289 GLY A CA 1
ATOM 2105 C C . GLY A 1 289 ? -6.335 19.464 -29.781 1.00 22.88 289 GLY A C 1
ATOM 2106 O O . GLY A 1 289 ? -5.276 18.879 -29.986 1.00 22.88 289 GLY A O 1
ATOM 2107 N N . PRO A 1 290 ? -7.169 19.740 -30.813 1.00 26.31 290 PRO A N 1
ATOM 2108 C CA . PRO A 1 290 ? -7.062 19.118 -32.142 1.00 26.31 290 PRO A CA 1
ATOM 2109 C C . PRO A 1 290 ? -6.001 19.747 -33.067 1.00 26.31 290 PRO A C 1
ATOM 2111 O O . PRO A 1 290 ? -6.333 20.448 -34.014 1.00 26.31 290 PRO A O 1
ATOM 2114 N N . ASP A 1 291 ? -4.734 19.449 -32.783 1.00 26.97 291 ASP A N 1
ATOM 2115 C CA . ASP A 1 291 ? -3.711 19.106 -33.800 1.00 26.97 291 ASP A CA 1
ATOM 2116 C C . ASP A 1 291 ? -2.476 18.408 -33.177 1.00 26.97 291 ASP A C 1
ATOM 2118 O O . ASP A 1 291 ? -1.539 18.000 -33.861 1.00 26.97 291 ASP A O 1
ATOM 2122 N N . THR A 1 292 ? -2.486 18.168 -31.862 1.00 23.33 292 THR A N 1
ATOM 2123 C CA . THR A 1 292 ? -1.736 17.083 -31.213 1.00 23.33 292 THR A CA 1
ATOM 2124 C C . THR A 1 292 ? -2.624 16.524 -30.101 1.00 23.33 292 THR A C 1
ATOM 2126 O O . THR A 1 292 ? -2.960 17.233 -29.158 1.00 23.33 292 THR A O 1
ATOM 2129 N N . VAL A 1 293 ? -3.072 15.274 -30.269 1.00 22.38 293 VAL A N 1
ATOM 2130 C CA . VAL A 1 293 ? -4.071 14.596 -29.413 1.00 22.38 293 VAL A CA 1
ATOM 2131 C C . VAL A 1 293 ? -3.626 14.562 -27.937 1.00 22.38 293 VAL A C 1
ATOM 2133 O O . VAL A 1 293 ? -2.428 14.603 -27.682 1.00 22.38 293 VAL A O 1
ATOM 2136 N N . ILE A 1 294 ? -4.585 14.474 -26.993 1.00 23.34 294 ILE A N 1
ATOM 2137 C CA . ILE A 1 294 ? -4.430 14.779 -25.542 1.00 23.34 294 ILE A CA 1
ATOM 2138 C C . ILE A 1 294 ? -5.737 15.230 -24.809 1.00 23.34 294 ILE A C 1
ATOM 2140 O O . ILE A 1 294 ? -5.643 15.719 -23.701 1.00 23.34 294 ILE A O 1
ATOM 2144 N N . ARG A 1 295 ? -6.948 15.068 -25.379 1.00 18.77 295 ARG A N 1
ATOM 2145 C CA . ARG A 1 295 ? -8.324 15.085 -24.774 1.00 18.77 295 ARG A CA 1
ATOM 2146 C C . ARG A 1 295 ? -8.650 14.373 -23.447 1.00 18.77 295 ARG A C 1
ATOM 2148 O O . ARG A 1 295 ? -9.464 13.461 -23.549 1.00 18.77 295 ARG A O 1
ATOM 2155 N N . PHE A 1 296 ? -8.262 14.852 -22.253 1.00 23.34 296 PHE A N 1
ATOM 2156 C CA . PHE A 1 296 ? -8.960 14.470 -21.000 1.00 23.34 296 PHE A CA 1
ATOM 2157 C C . PHE A 1 296 ? -9.292 15.609 -20.022 1.00 23.34 296 PHE A C 1
ATOM 2159 O O . PHE A 1 296 ? -8.405 16.266 -19.514 1.00 23.34 296 PHE A O 1
ATOM 2166 N N . GLU A 1 297 ? -10.571 15.746 -19.663 1.00 20.06 297 GLU A N 1
ATOM 2167 C CA . GLU A 1 297 ? -11.048 16.143 -18.323 1.00 20.06 297 GLU A CA 1
ATOM 2168 C C . GLU A 1 297 ? -12.518 15.733 -18.163 1.00 20.06 297 GLU A C 1
ATOM 2170 O O . GLU A 1 297 ? -13.253 15.665 -19.153 1.00 20.06 297 GLU A O 1
ATOM 2175 N N . THR A 1 298 ? -12.954 15.423 -16.937 1.00 23.00 298 THR A N 1
ATOM 2176 C CA . THR A 1 298 ? -14.329 14.968 -16.656 1.00 23.00 298 THR A CA 1
ATOM 2177 C C . THR A 1 298 ? -15.074 15.901 -15.708 1.00 23.00 298 THR A C 1
ATOM 2179 O O . THR A 1 298 ? -15.145 15.650 -14.507 1.00 23.00 298 THR A O 1
ATOM 2182 N N . VAL A 1 299 ? -15.726 16.919 -16.271 1.00 22.08 299 VAL A N 1
ATOM 2183 C CA . VAL A 1 299 ? -16.776 17.686 -15.585 1.00 22.08 299 VAL A CA 1
ATOM 2184 C C . VAL A 1 299 ? -18.147 17.135 -15.976 1.00 22.08 299 VAL A C 1
ATOM 2186 O O . VAL A 1 299 ? -18.462 17.002 -17.160 1.00 22.08 299 VAL A O 1
ATOM 2189 N N . THR A 1 300 ? -18.990 16.844 -14.984 1.00 29.44 300 THR A N 1
ATOM 2190 C CA . THR A 1 300 ? -20.407 16.511 -15.183 1.00 29.44 300 THR A CA 1
ATOM 2191 C C . THR A 1 300 ? -21.303 17.632 -14.670 1.00 29.44 300 THR A C 1
ATOM 2193 O O . THR A 1 300 ? -21.357 17.848 -13.462 1.00 29.44 300 THR A O 1
ATOM 2196 N N . ASP A 1 301 ? -22.096 18.249 -15.549 1.00 24.30 301 ASP A N 1
ATOM 2197 C CA . ASP A 1 301 ? -23.392 18.819 -15.157 1.00 24.30 301 ASP A CA 1
ATOM 2198 C C . ASP A 1 301 ? -24.419 18.723 -16.309 1.00 24.30 301 ASP A C 1
ATOM 2200 O O . ASP A 1 301 ? -24.076 18.455 -17.464 1.00 24.30 301 ASP A O 1
ATOM 2204 N N . GLY A 1 302 ? -25.706 18.833 -15.981 1.00 28.77 302 GLY A N 1
ATOM 2205 C CA . GLY A 1 302 ? -26.822 18.402 -16.819 1.00 28.77 302 GLY A CA 1
ATOM 2206 C C . GLY A 1 302 ? -27.302 19.416 -17.864 1.00 28.77 302 GLY A C 1
ATOM 2207 O O . GLY A 1 302 ? -27.854 20.463 -17.535 1.00 28.77 302 GLY A O 1
ATOM 2208 N N . GLY A 1 303 ? -27.250 19.027 -19.142 1.00 23.31 303 GLY A N 1
ATOM 2209 C CA . GLY A 1 303 ? -27.883 19.733 -20.264 1.00 23.31 303 GLY A CA 1
ATOM 2210 C C . GLY A 1 303 ? -28.780 18.813 -21.102 1.00 23.31 303 GLY A C 1
ATOM 2211 O O . GLY A 1 303 ? -28.435 17.663 -21.367 1.00 23.31 303 GLY A O 1
ATOM 2212 N N . ARG A 1 304 ? -29.956 19.296 -21.533 1.00 22.44 304 ARG A N 1
ATOM 2213 C CA . ARG A 1 304 ? -30.867 18.526 -22.408 1.00 22.44 304 ARG A CA 1
ATOM 2214 C C . ARG A 1 304 ? -30.352 18.483 -23.856 1.00 22.44 304 ARG A C 1
ATOM 2216 O O . ARG A 1 304 ? -29.884 19.511 -24.340 1.00 22.44 304 ARG A O 1
ATOM 2223 N N . PRO A 1 305 ? -30.542 17.374 -24.595 1.00 24.66 305 PRO A N 1
ATOM 2224 C CA . PRO A 1 305 ? -30.189 17.316 -26.009 1.00 24.66 305 PRO A CA 1
ATOM 2225 C C . PRO A 1 305 ? -31.160 18.141 -26.869 1.00 24.66 305 PRO A C 1
ATOM 2227 O O . PRO A 1 305 ? -32.365 17.880 -26.897 1.00 24.66 305 PRO A O 1
ATOM 2230 N N . THR A 1 306 ? -30.627 19.099 -27.626 1.00 23.23 306 THR A N 1
ATOM 2231 C CA . THR A 1 306 ? -31.285 19.708 -28.792 1.00 23.23 306 THR A CA 1
ATOM 2232 C C . THR A 1 306 ? -30.699 19.110 -30.074 1.00 23.23 306 THR A C 1
ATOM 2234 O O . THR A 1 306 ? -29.517 18.784 -30.138 1.00 23.23 306 THR A O 1
ATOM 2237 N N . ALA A 1 307 ? -31.537 18.884 -31.089 1.00 26.94 307 ALA A N 1
ATOM 2238 C CA . ALA A 1 307 ? -31.185 18.029 -32.223 1.00 26.94 307 ALA A CA 1
ATOM 2239 C C . ALA A 1 307 ? -30.800 18.813 -33.491 1.00 26.94 307 ALA A C 1
ATOM 2241 O O . ALA A 1 307 ? -31.657 19.455 -34.093 1.00 26.94 307 ALA A O 1
ATOM 2242 N N . ALA A 1 308 ? -29.542 18.675 -33.924 1.00 23.09 308 ALA A N 1
ATOM 2243 C CA . ALA A 1 308 ? -29.038 18.805 -35.302 1.00 23.09 308 ALA A CA 1
ATOM 2244 C C . ALA A 1 308 ? -27.536 18.431 -35.304 1.00 23.09 308 ALA A C 1
ATOM 2246 O O . ALA A 1 308 ? -26.836 18.773 -34.361 1.00 23.09 308 ALA A O 1
ATOM 2247 N N . GLY A 1 309 ? -26.960 17.758 -36.303 1.00 22.39 309 GLY A N 1
ATOM 2248 C CA . GLY A 1 309 ? -27.541 17.134 -37.494 1.00 22.39 309 GLY A CA 1
ATOM 2249 C C . GLY A 1 309 ? -26.441 16.552 -38.401 1.00 22.39 309 GLY A C 1
ATOM 2250 O O . GLY A 1 309 ? -25.262 16.788 -38.162 1.00 22.39 309 GLY A O 1
ATOM 2251 N N . HIS A 1 310 ? -26.850 15.869 -39.476 1.00 22.94 310 HIS A N 1
ATOM 2252 C CA . HIS A 1 310 ? -26.013 15.149 -40.458 1.00 22.94 310 HIS A CA 1
ATOM 2253 C C . HIS A 1 310 ? -25.424 13.808 -39.995 1.00 22.94 310 HIS A C 1
ATOM 2255 O O . HIS A 1 310 ? -25.016 13.619 -38.856 1.00 22.94 310 HIS A O 1
ATOM 2261 N N . ALA A 1 311 ? -25.424 12.854 -40.926 1.00 21.34 311 ALA A N 1
ATOM 2262 C CA . ALA A 1 311 ? -25.007 11.474 -40.726 1.00 21.34 311 ALA A CA 1
ATOM 2263 C C . ALA A 1 311 ? -24.019 11.055 -41.821 1.00 21.34 311 ALA A C 1
ATOM 2265 O O . ALA A 1 311 ? -24.074 11.567 -42.939 1.00 21.34 311 ALA A O 1
ATOM 2266 N N . VAL A 1 312 ? -23.197 10.050 -41.524 1.00 22.33 312 VAL A N 1
ATOM 2267 C CA . VAL A 1 312 ? -22.495 9.234 -42.525 1.00 22.33 312 VAL A CA 1
ATOM 2268 C C . VAL A 1 312 ? -22.947 7.788 -42.324 1.00 22.33 312 VAL A C 1
ATOM 2270 O O . VAL A 1 312 ? -23.067 7.323 -41.192 1.00 22.33 312 VAL A O 1
ATOM 2273 N N . SER A 1 313 ? -23.292 7.092 -43.408 1.00 22.98 313 SER A N 1
ATOM 2274 C CA . SER A 1 313 ? -24.049 5.839 -43.347 1.00 22.98 313 SER A CA 1
ATOM 2275 C C . SER A 1 313 ? -23.176 4.586 -43.465 1.00 22.98 313 SER A C 1
ATOM 2277 O O . SER A 1 313 ? -22.655 4.259 -44.529 1.00 22.98 313 SER A O 1
ATOM 2279 N N . GLY A 1 314 ? -23.110 3.805 -42.384 1.00 22.61 314 GLY A N 1
ATOM 2280 C CA . GLY A 1 314 ? -22.677 2.407 -42.428 1.00 22.61 314 GLY A CA 1
ATOM 2281 C C . GLY A 1 314 ? -23.849 1.492 -42.793 1.00 22.61 314 GLY A C 1
ATOM 2282 O O . GLY A 1 314 ? -24.762 1.304 -41.991 1.00 22.61 314 GLY A O 1
ATOM 2283 N N . ARG A 1 315 ? -23.855 0.918 -44.003 1.00 21.52 315 ARG A N 1
ATOM 2284 C CA . ARG A 1 315 ? -24.870 -0.069 -44.414 1.00 21.52 315 ARG A CA 1
ATOM 2285 C C . ARG A 1 315 ? -24.629 -1.420 -43.728 1.00 21.52 315 ARG A C 1
ATOM 2287 O O . ARG A 1 315 ? -23.721 -2.145 -44.118 1.00 21.52 315 ARG A O 1
ATOM 2294 N N . ALA A 1 316 ? -25.532 -1.811 -42.834 1.00 23.28 316 ALA A N 1
ATOM 2295 C CA . ALA A 1 316 ? -25.814 -3.211 -42.522 1.00 23.28 316 ALA A CA 1
ATOM 2296 C C . ALA A 1 316 ? -27.298 -3.472 -42.818 1.00 23.28 316 ALA A C 1
ATOM 2298 O O . ALA A 1 316 ? -28.157 -2.708 -42.380 1.00 23.28 316 ALA A O 1
ATOM 2299 N N . ALA A 1 317 ? -27.604 -4.500 -43.613 1.00 22.22 317 ALA A N 1
ATOM 2300 C CA . ALA A 1 317 ? -28.960 -4.769 -44.084 1.00 22.22 317 ALA A CA 1
ATOM 2301 C C . ALA A 1 317 ? -29.531 -6.047 -43.457 1.00 22.22 317 ALA A C 1
ATOM 2303 O O . ALA A 1 317 ? -28.999 -7.133 -43.669 1.00 22.22 317 ALA A O 1
ATOM 2304 N N . THR A 1 318 ? -30.669 -5.921 -42.777 1.00 24.05 318 THR A N 1
ATOM 2305 C CA . THR A 1 318 ? -31.557 -7.034 -42.409 1.00 24.05 318 THR A CA 1
ATOM 2306 C C . THR A 1 318 ? -33.015 -6.588 -42.537 1.00 24.05 318 THR A C 1
ATOM 2308 O O . THR A 1 318 ? -33.339 -5.409 -42.391 1.00 24.05 318 THR A O 1
ATOM 2311 N N . ALA A 1 319 ? -33.896 -7.519 -42.913 1.00 24.59 319 ALA A N 1
ATOM 2312 C CA . ALA A 1 319 ? -35.262 -7.207 -43.332 1.00 24.59 319 ALA A CA 1
ATOM 2313 C C . ALA A 1 319 ? -36.212 -6.978 -42.143 1.00 24.59 319 ALA A C 1
ATOM 2315 O O . ALA A 1 319 ? -36.130 -7.659 -41.123 1.00 24.59 319 ALA A O 1
ATOM 2316 N N . GLY A 1 320 ? -37.120 -6.011 -42.282 1.00 22.36 320 GLY A N 1
ATOM 2317 C CA . GLY A 1 320 ? -37.953 -5.537 -41.176 1.00 22.36 320 GLY A CA 1
ATOM 2318 C C . GLY A 1 320 ? -39.300 -6.244 -41.003 1.00 22.36 320 GLY A C 1
ATOM 2319 O O . GLY A 1 320 ? -39.739 -7.035 -41.837 1.00 22.36 320 GLY A O 1
ATOM 2320 N N . ARG A 1 321 ? -40.007 -5.844 -39.939 1.00 24.48 321 ARG A N 1
ATOM 2321 C CA . ARG A 1 321 ? -41.474 -5.862 -39.833 1.00 24.48 321 ARG A CA 1
ATOM 2322 C C . ARG A 1 321 ? -41.952 -4.746 -38.894 1.00 24.48 321 ARG A C 1
ATOM 2324 O O . ARG A 1 321 ? -41.214 -4.272 -38.038 1.00 24.48 321 ARG A O 1
ATOM 2331 N N . GLN A 1 322 ? -43.195 -4.332 -39.098 1.00 22.70 322 GLN A N 1
ATOM 2332 C CA . GLN A 1 322 ? -43.957 -3.294 -38.389 1.00 22.70 322 GLN A CA 1
ATOM 2333 C C . GLN A 1 322 ? -45.434 -3.771 -38.352 1.00 22.70 322 GLN A C 1
ATOM 2335 O O . GLN A 1 322 ? -45.736 -4.727 -39.078 1.00 22.70 322 GLN A O 1
ATOM 2340 N N . PRO A 1 323 ? -46.386 -3.113 -37.651 1.00 40.41 323 PRO A N 1
ATOM 2341 C CA . PRO A 1 323 ? -46.267 -2.049 -36.638 1.00 40.41 323 PRO A CA 1
ATOM 2342 C C . PRO A 1 323 ? -47.184 -2.271 -35.393 1.00 40.41 323 PRO A C 1
ATOM 2344 O O . PRO A 1 323 ? -47.763 -3.339 -35.226 1.00 40.41 323 PRO A O 1
ATOM 2347 N N . ALA A 1 324 ? -47.383 -1.186 -34.617 1.00 24.92 324 ALA A N 1
ATOM 2348 C CA . ALA A 1 324 ? -48.610 -0.762 -33.894 1.00 24.92 324 ALA A CA 1
ATOM 2349 C C . ALA A 1 324 ? -48.572 -0.752 -32.345 1.00 24.92 324 ALA A C 1
ATOM 2351 O O . ALA A 1 324 ? -48.088 -1.686 -31.719 1.00 24.92 324 ALA A O 1
ATOM 2352 N N . GLY A 1 325 ? -49.133 0.313 -31.731 1.00 25.22 325 GLY A N 1
ATOM 2353 C CA . GLY A 1 325 ? -49.348 0.407 -30.271 1.00 25.22 325 GLY A CA 1
ATOM 2354 C C . GLY A 1 325 ? -49.256 1.809 -29.621 1.00 25.22 325 GLY A C 1
ATOM 2355 O O . GLY A 1 325 ? -48.267 2.127 -28.970 1.00 25.22 325 GLY A O 1
ATOM 2356 N N . ARG A 1 326 ? -50.310 2.631 -29.730 1.00 23.39 326 ARG A N 1
ATOM 2357 C CA . ARG A 1 326 ? -50.688 3.760 -28.829 1.00 23.39 326 ARG A CA 1
ATOM 2358 C C . ARG A 1 326 ? -52.225 3.705 -28.696 1.00 23.39 326 ARG A C 1
ATOM 2360 O O . ARG A 1 326 ? -52.830 3.265 -29.676 1.00 23.39 326 ARG A O 1
ATOM 2367 N N . PRO A 1 327 ? -52.875 4.074 -27.566 1.00 37.03 327 PRO A N 1
ATOM 2368 C CA . PRO A 1 327 ? -52.750 5.337 -26.796 1.00 37.03 327 PRO A CA 1
ATOM 2369 C C . PRO A 1 327 ? -52.634 5.103 -25.258 1.00 37.03 327 PRO A C 1
ATOM 2371 O O . PRO A 1 327 ? -52.430 3.968 -24.852 1.00 37.03 327 PRO A O 1
ATOM 2374 N N . GLY A 1 328 ? -52.727 6.072 -24.328 1.00 24.92 328 GLY A N 1
ATOM 2375 C CA . GLY A 1 328 ? -52.727 7.550 -24.382 1.00 24.92 328 GLY A CA 1
ATOM 2376 C C . GLY A 1 328 ? -53.470 8.210 -23.191 1.00 24.92 328 GLY A C 1
ATOM 2377 O O . GLY A 1 328 ? -54.190 7.530 -22.474 1.00 24.92 328 GLY A O 1
ATOM 2378 N N . THR A 1 329 ? -53.309 9.537 -23.035 1.00 26.88 329 THR A N 1
ATOM 2379 C CA . THR A 1 329 ? -54.114 10.503 -22.224 1.00 26.88 329 THR A CA 1
ATOM 2380 C C . THR A 1 329 ? -54.332 10.297 -20.708 1.00 26.88 329 THR A C 1
ATOM 2382 O O . THR A 1 329 ? -54.854 9.282 -20.270 1.00 26.88 329 THR A O 1
ATOM 2385 N N . GLY A 1 330 ? -54.086 11.361 -19.926 1.00 25.31 330 GLY A N 1
ATOM 2386 C CA . GLY A 1 330 ? -54.546 11.528 -18.536 1.00 25.31 330 GLY A CA 1
ATOM 2387 C C . GLY A 1 330 ? -53.955 12.792 -17.886 1.00 25.31 330 GLY A C 1
ATOM 2388 O O . GLY A 1 330 ? -52.737 12.895 -17.768 1.00 25.31 330 GLY A O 1
ATOM 2389 N N . GLN A 1 331 ? -54.785 13.775 -17.512 1.00 26.73 331 GLN A N 1
ATOM 2390 C CA . GLN A 1 331 ? -54.357 15.071 -16.952 1.00 26.73 331 GLN A CA 1
ATOM 2391 C C . GLN A 1 331 ? -55.475 15.687 -16.097 1.00 26.73 331 GLN A C 1
ATOM 2393 O O . GLN A 1 331 ? -56.587 15.816 -16.596 1.00 26.73 331 GLN A O 1
ATOM 2398 N N . GLU A 1 332 ? -55.180 16.165 -14.878 1.00 25.44 332 GLU A N 1
ATOM 2399 C CA . GLU A 1 332 ? -56.107 17.025 -14.115 1.00 25.44 332 GLU A CA 1
ATOM 2400 C C . GLU A 1 332 ? -55.396 17.923 -13.071 1.00 25.44 332 GLU A C 1
ATOM 2402 O O . GLU A 1 332 ? -54.176 17.837 -12.911 1.00 25.44 332 GLU A O 1
ATOM 2407 N N . ARG A 1 333 ? -56.125 18.859 -12.429 1.00 26.52 333 ARG A N 1
ATOM 2408 C CA . ARG A 1 333 ? -55.592 19.925 -11.541 1.00 26.52 333 ARG A CA 1
ATOM 2409 C C . ARG A 1 333 ? -56.555 20.317 -10.399 1.00 26.52 333 ARG A C 1
ATOM 2411 O O . ARG A 1 333 ? -57.739 20.499 -10.660 1.00 26.52 333 ARG A O 1
ATOM 2418 N N . SER A 1 334 ? -56.013 20.666 -9.225 1.00 26.02 334 SER A N 1
ATOM 2419 C CA . SER A 1 334 ? -56.615 21.528 -8.169 1.00 26.02 334 SER A CA 1
ATOM 2420 C C . SER A 1 334 ? -55.502 21.912 -7.153 1.00 26.02 334 SER A C 1
ATOM 2422 O O . SER A 1 334 ? -54.647 21.080 -6.880 1.00 26.02 334 SER A O 1
ATOM 2424 N N . THR A 1 335 ? -55.213 23.163 -6.737 1.00 27.00 335 THR A N 1
ATOM 2425 C CA . THR A 1 335 ? -55.951 24.223 -5.982 1.00 27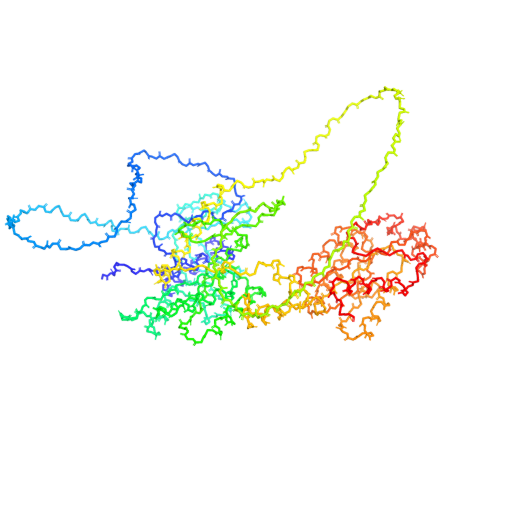.00 335 THR A CA 1
ATOM 2426 C C . THR A 1 335 ? -56.352 23.826 -4.547 1.00 27.00 335 THR A C 1
ATOM 2428 O O . THR A 1 335 ? -57.060 22.839 -4.412 1.00 27.00 335 THR A O 1
ATOM 2431 N N . GLY A 1 336 ? -56.059 24.561 -3.453 1.00 25.66 336 GLY A N 1
ATOM 2432 C CA . GLY A 1 336 ? -55.272 25.801 -3.226 1.00 25.66 336 GLY A CA 1
ATOM 2433 C C . GLY A 1 336 ? -55.656 26.540 -1.903 1.00 25.66 336 GLY A C 1
ATOM 2434 O O . GLY A 1 336 ? -56.692 26.216 -1.334 1.00 25.66 336 GLY A O 1
ATOM 2435 N N . ARG A 1 337 ? -54.900 27.590 -1.490 1.00 27.23 337 ARG A N 1
ATOM 2436 C CA . ARG A 1 337 ? -55.063 28.472 -0.273 1.00 27.23 337 ARG A CA 1
ATOM 2437 C C . ARG A 1 337 ? -54.680 27.842 1.098 1.00 27.23 337 ARG A C 1
ATOM 2439 O O . ARG A 1 337 ? -54.749 26.632 1.227 1.00 27.23 337 ARG A O 1
ATOM 2446 N N . GLY A 1 338 ? -54.305 28.580 2.167 1.00 24.59 338 GLY A N 1
ATOM 2447 C CA . GLY A 1 338 ? -53.826 29.983 2.277 1.00 24.59 338 GLY A CA 1
ATOM 2448 C C . GLY A 1 338 ? -54.150 30.746 3.598 1.00 24.59 338 GLY A C 1
ATOM 2449 O O . GLY A 1 338 ? -55.286 31.186 3.743 1.00 24.59 338 GLY A O 1
ATOM 2450 N N . ALA A 1 339 ? -53.157 30.964 4.491 1.00 27.83 339 ALA A N 1
ATOM 2451 C CA . ALA A 1 339 ? -53.096 31.900 5.660 1.00 27.83 339 ALA A CA 1
ATOM 2452 C C . ALA A 1 339 ? -51.655 31.889 6.278 1.00 27.83 339 ALA A C 1
ATOM 2454 O O . ALA A 1 339 ? -50.902 30.985 5.923 1.00 27.83 339 ALA A O 1
ATOM 2455 N N . GLY A 1 340 ? -51.147 32.770 7.171 1.00 25.91 340 GLY A N 1
ATOM 2456 C CA . GLY A 1 340 ? -51.580 34.089 7.702 1.00 25.91 340 GLY A CA 1
ATOM 2457 C C . GLY A 1 340 ? -51.935 34.129 9.214 1.00 25.91 340 GLY A C 1
ATOM 2458 O O . GLY A 1 340 ? -52.940 33.530 9.571 1.00 25.91 340 GLY A O 1
ATOM 2459 N N . GLY A 1 341 ? -51.262 34.831 10.157 1.00 23.31 341 GLY A N 1
ATOM 2460 C CA . GLY A 1 341 ? -49.932 35.502 10.184 1.00 23.31 341 GLY A CA 1
ATOM 2461 C C . GLY A 1 341 ? -49.890 36.889 10.898 1.00 23.31 341 GLY A C 1
ATOM 2462 O O . GLY A 1 341 ? -50.610 37.768 10.431 1.00 23.31 341 GLY A O 1
ATOM 2463 N N . ARG A 1 342 ? -49.071 37.090 11.972 1.00 25.55 342 ARG A N 1
ATOM 2464 C CA . ARG A 1 342 ? -48.575 38.384 12.575 1.00 25.55 342 ARG A CA 1
ATOM 2465 C C . ARG A 1 342 ? -47.809 38.244 13.930 1.00 25.55 342 ARG A C 1
ATOM 2467 O O . ARG A 1 342 ? -48.414 37.918 14.943 1.00 25.55 342 ARG A O 1
ATOM 2474 N N . ASP A 1 343 ? -46.503 38.521 13.909 1.00 24.61 343 ASP A N 1
ATOM 2475 C CA . ASP A 1 343 ? -45.669 39.484 14.685 1.00 24.61 343 ASP A CA 1
ATOM 2476 C C . ASP A 1 343 ? -45.903 39.892 16.172 1.00 24.61 343 ASP A C 1
ATOM 2478 O O . ASP A 1 343 ? -46.979 40.352 16.550 1.00 24.61 343 ASP A O 1
ATOM 2482 N N . GLY A 1 344 ? -44.786 39.958 16.934 1.00 24.81 344 GLY A N 1
ATOM 2483 C CA . GLY A 1 344 ? -44.542 40.867 18.086 1.00 24.81 344 GLY A CA 1
ATOM 2484 C C . GLY A 1 344 ? -43.944 40.214 19.361 1.00 24.81 344 GLY A C 1
ATOM 2485 O O . GLY A 1 344 ? -44.478 39.212 19.815 1.00 24.81 344 GLY A O 1
ATOM 2486 N N . SER A 1 345 ? -42.880 40.716 20.022 1.00 23.86 345 SER A N 1
ATOM 2487 C CA . SER A 1 345 ? -41.933 41.803 19.679 1.00 23.86 345 SER A CA 1
ATOM 2488 C C . SER A 1 345 ? -40.609 41.778 20.495 1.00 23.86 345 SER A C 1
ATOM 2490 O O . SER A 1 345 ? -40.604 41.402 21.660 1.00 23.86 345 SER A O 1
ATOM 2492 N N . SER A 1 346 ? -39.542 42.337 19.897 1.00 24.06 346 SER A N 1
ATOM 2493 C CA . SER A 1 346 ? -38.419 43.106 20.507 1.00 24.06 346 SER A CA 1
ATOM 2494 C C . SER A 1 346 ? -37.426 42.502 21.535 1.00 24.06 346 SER A C 1
ATOM 2496 O O . SER A 1 346 ? -37.767 42.316 22.698 1.00 24.06 346 SER A O 1
ATOM 2498 N N . GLY A 1 347 ? -36.134 42.497 21.150 1.00 22.52 347 GLY A N 1
ATOM 2499 C CA . GLY A 1 347 ? -34.962 42.692 22.034 1.00 22.52 347 GLY A CA 1
ATOM 2500 C C . GLY A 1 347 ? -34.176 41.427 22.436 1.00 22.52 347 GLY A C 1
ATOM 2501 O O . GLY A 1 347 ? -34.769 40.463 22.893 1.00 22.52 347 GLY A O 1
ATOM 2502 N N . GLY A 1 348 ? -32.841 41.363 22.335 1.00 21.64 348 GLY A N 1
ATOM 2503 C CA . GLY A 1 348 ? -31.883 42.297 21.720 1.00 21.64 348 GLY A CA 1
ATOM 2504 C C . GLY A 1 348 ? -30.440 42.058 22.203 1.00 21.64 348 GLY A C 1
ATOM 2505 O O . GLY A 1 348 ? -30.200 42.051 23.405 1.00 21.64 348 GLY A O 1
ATOM 2506 N N . GLY A 1 349 ? -29.482 41.890 21.285 1.00 23.86 349 GLY A N 1
ATOM 2507 C CA . GLY A 1 349 ? -28.057 41.699 21.602 1.00 23.86 349 GLY A CA 1
ATOM 2508 C C . GLY A 1 349 ? -27.301 41.044 20.444 1.00 23.86 349 GLY A C 1
ATOM 2509 O O . GLY A 1 349 ? -27.660 39.948 20.027 1.00 23.86 349 GLY A O 1
ATOM 2510 N N . GLY A 1 350 ? -26.299 41.732 19.892 1.00 20.89 350 GLY A N 1
ATOM 2511 C CA . GLY A 1 350 ? -25.485 41.238 18.775 1.00 20.89 350 GLY A CA 1
ATOM 2512 C C . GLY A 1 350 ? -24.181 40.579 19.231 1.00 20.89 350 GLY A C 1
ATOM 2513 O O . GLY A 1 350 ? -23.668 40.885 20.306 1.00 20.89 350 GLY A O 1
ATOM 2514 N N . GLY A 1 351 ? -23.636 39.709 18.383 1.00 23.97 351 GLY A N 1
ATOM 2515 C CA . GLY A 1 351 ? -22.323 39.088 18.549 1.00 23.97 351 GLY A CA 1
ATOM 2516 C C . GLY A 1 351 ? -21.883 38.460 17.229 1.00 23.97 351 GLY A C 1
ATOM 2517 O O . GLY A 1 351 ? -22.375 37.396 16.861 1.00 23.97 351 GLY A O 1
ATOM 2518 N N . ASP A 1 352 ? -21.004 39.142 16.495 1.00 23.33 352 ASP A N 1
ATOM 2519 C CA . ASP A 1 352 ? -20.599 38.744 15.145 1.00 23.33 352 ASP A CA 1
ATOM 2520 C C . ASP A 1 352 ? -19.681 37.512 15.151 1.00 23.33 352 ASP A C 1
ATOM 2522 O O . ASP A 1 352 ? -18.469 37.604 15.337 1.00 23.33 352 ASP A O 1
ATOM 2526 N N . GLY A 1 353 ? -20.269 36.340 14.907 1.00 23.38 353 GLY A N 1
ATOM 2527 C CA . GLY A 1 353 ? -19.552 35.097 14.628 1.00 23.38 353 GLY A CA 1
ATOM 2528 C C . GLY A 1 353 ? -19.455 34.842 13.126 1.00 23.38 353 GLY A C 1
ATOM 2529 O O . GLY A 1 353 ? -20.284 34.119 12.573 1.00 23.38 353 GLY A O 1
ATOM 2530 N N . GLN A 1 354 ? -18.457 35.425 12.454 1.00 21.55 354 GLN A N 1
ATOM 2531 C CA . GLN A 1 354 ? -18.210 35.174 11.029 1.00 21.55 354 GLN A CA 1
ATOM 2532 C C . GLN A 1 354 ? -17.705 33.742 10.795 1.00 21.55 354 GLN A C 1
ATOM 2534 O O . GLN A 1 354 ? -16.505 33.493 10.703 1.00 21.55 354 GLN A O 1
ATOM 2539 N N . TYR A 1 355 ? -18.631 32.797 10.627 1.00 21.52 355 TYR A N 1
ATOM 2540 C CA . TYR A 1 355 ? -18.331 31.516 9.991 1.00 21.52 355 TYR A CA 1
ATOM 2541 C C . TYR A 1 355 ? -18.015 31.756 8.510 1.00 21.52 355 TYR A C 1
ATOM 2543 O O . TYR A 1 355 ? -18.893 31.698 7.644 1.00 21.52 355 TYR A O 1
ATOM 2551 N N . GLN A 1 356 ? -16.741 32.024 8.215 1.00 22.03 356 GLN A N 1
ATOM 2552 C CA . GLN A 1 356 ? -16.219 31.860 6.867 1.00 22.03 356 GLN A CA 1
ATOM 2553 C C . GLN A 1 356 ? -16.437 30.399 6.472 1.00 22.03 356 GLN A C 1
ATOM 2555 O O . GLN A 1 356 ? -15.809 29.487 7.009 1.00 22.03 356 GLN A O 1
ATOM 2560 N N . ARG A 1 357 ? -17.343 30.165 5.519 1.00 21.53 357 ARG A N 1
ATOM 2561 C CA . ARG A 1 357 ? -17.260 28.944 4.723 1.00 21.53 357 ARG A CA 1
ATOM 2562 C C . ARG A 1 357 ? -15.951 29.054 3.958 1.00 21.53 357 ARG A C 1
ATOM 2564 O O . ARG A 1 357 ? -15.787 30.022 3.215 1.00 21.53 357 ARG A O 1
ATOM 2571 N N . ASN A 1 358 ? -15.063 28.078 4.103 1.00 22.67 358 ASN A N 1
ATOM 2572 C CA . ASN A 1 358 ? -14.004 27.906 3.123 1.00 22.67 358 ASN A CA 1
ATOM 2573 C C . ASN A 1 358 ? -14.697 27.602 1.793 1.00 22.67 358 ASN A C 1
ATOM 2575 O O . ASN A 1 358 ? -15.229 26.509 1.597 1.00 22.67 358 ASN A O 1
ATOM 2579 N N . ALA A 1 359 ? -14.753 28.600 0.910 1.00 23.69 359 ALA A N 1
ATOM 2580 C CA . ALA A 1 359 ? -14.938 28.328 -0.502 1.00 23.69 359 ALA A CA 1
ATOM 2581 C C . ALA A 1 359 ? -13.803 27.386 -0.918 1.00 23.69 359 ALA A C 1
ATOM 2583 O O . ALA A 1 359 ? -12.671 27.551 -0.453 1.00 23.69 359 ALA A O 1
ATOM 2584 N N . GLY A 1 360 ? -14.109 26.385 -1.744 1.00 24.86 360 GLY A N 1
ATOM 2585 C CA . GLY A 1 360 ? -13.055 25.569 -2.330 1.00 24.86 360 GLY A CA 1
ATOM 2586 C C . GLY A 1 360 ? -12.079 26.491 -3.053 1.00 24.86 360 GLY A C 1
ATOM 2587 O O . GLY A 1 360 ? -12.512 27.392 -3.772 1.00 24.86 360 GLY A O 1
ATOM 2588 N N . GLN A 1 361 ? -10.781 26.297 -2.833 1.00 24.59 361 GLN A N 1
ATOM 2589 C CA . GLN A 1 361 ? -9.789 26.910 -3.702 1.00 24.59 361 GLN A CA 1
ATOM 2590 C C . GLN A 1 361 ? -9.928 26.240 -5.066 1.00 24.59 361 GLN A C 1
ATOM 2592 O O . GLN A 1 361 ? -9.441 25.131 -5.264 1.00 24.59 361 GLN A O 1
ATOM 2597 N N . GLU A 1 362 ? -10.621 26.914 -5.982 1.00 23.80 362 GLU A N 1
ATOM 2598 C CA . GLU A 1 362 ? -10.418 26.718 -7.413 1.00 23.80 362 GLU A CA 1
ATOM 2599 C C . GLU A 1 362 ? -8.922 26.955 -7.660 1.00 23.80 362 GLU A C 1
ATOM 2601 O O . GLU A 1 362 ? -8.426 28.077 -7.534 1.00 23.80 362 GLU A O 1
ATOM 2606 N N . THR A 1 363 ? -8.176 25.875 -7.888 1.00 27.92 363 THR A N 1
ATOM 2607 C CA . THR A 1 363 ? -6.767 25.945 -8.271 1.00 27.92 363 THR A CA 1
ATOM 2608 C C . THR A 1 363 ? -6.700 26.546 -9.664 1.00 27.92 363 THR A C 1
ATOM 2610 O O . THR A 1 363 ? -7.258 25.981 -10.598 1.00 27.92 363 THR A O 1
ATOM 2613 N N . ASP A 1 364 ? -6.059 27.704 -9.794 1.00 25.66 364 ASP A N 1
ATOM 2614 C CA . ASP A 1 364 ? -5.963 28.418 -11.063 1.00 25.66 364 ASP A CA 1
ATOM 2615 C C . ASP A 1 364 ? -5.156 27.580 -12.070 1.00 25.66 364 ASP A C 1
ATOM 2617 O O . ASP A 1 364 ? -3.958 27.364 -11.875 1.00 25.66 364 ASP A O 1
ATOM 2621 N N . ASP A 1 365 ? -5.802 27.113 -13.147 1.00 31.84 365 ASP A N 1
ATOM 2622 C CA . ASP A 1 365 ? -5.219 26.216 -14.165 1.00 31.84 365 ASP A CA 1
ATOM 2623 C C . ASP A 1 365 ? -3.869 26.702 -14.725 1.00 31.84 365 ASP A C 1
ATOM 2625 O O . ASP A 1 365 ? -3.062 25.919 -15.234 1.00 31.84 365 ASP A O 1
ATOM 2629 N N . ARG A 1 366 ? -3.607 28.010 -14.619 1.00 29.91 366 ARG A N 1
ATOM 2630 C CA . ARG A 1 366 ? -2.377 28.674 -15.063 1.00 29.91 366 ARG A CA 1
ATOM 2631 C C . ARG A 1 366 ? -1.116 28.236 -14.311 1.00 29.91 366 ARG A C 1
ATOM 2633 O O . ARG A 1 366 ? -0.039 28.332 -14.897 1.00 29.91 366 ARG A O 1
ATOM 2640 N N . ASP A 1 367 ? -1.228 27.723 -13.086 1.00 31.95 367 ASP A N 1
ATOM 2641 C CA . ASP A 1 367 ? -0.079 27.179 -12.342 1.00 31.95 367 ASP A CA 1
ATOM 2642 C C . ASP A 1 367 ? 0.232 25.712 -12.726 1.00 31.95 367 ASP A C 1
ATOM 2644 O O . ASP A 1 367 ? 1.354 25.236 -12.533 1.00 31.95 367 ASP A O 1
ATOM 2648 N N . SER A 1 368 ? -0.722 25.001 -13.342 1.00 44.28 368 SER A N 1
ATOM 2649 C CA . SER A 1 368 ? -0.596 23.582 -13.715 1.00 44.28 368 SER A CA 1
ATOM 2650 C C . SER A 1 368 ? 0.230 23.351 -14.990 1.00 44.28 368 SER A C 1
ATOM 2652 O O . SER A 1 368 ? 1.045 22.423 -15.047 1.00 44.28 368 SER A O 1
ATOM 2654 N N . GLU A 1 369 ? 0.063 24.193 -16.018 1.00 40.72 369 GLU A N 1
ATOM 2655 C CA . GLU A 1 369 ? 0.804 24.078 -17.287 1.00 40.72 369 GLU A CA 1
ATOM 2656 C C . GLU A 1 369 ? 2.343 24.128 -17.143 1.00 40.72 369 GLU A C 1
ATOM 2658 O O . GLU A 1 369 ? 3.005 23.243 -17.701 1.00 40.72 369 GLU A O 1
ATOM 2663 N N . PRO A 1 370 ? 2.965 25.091 -16.421 1.00 37.00 370 PRO A N 1
ATOM 2664 C CA . PRO A 1 370 ? 4.425 25.152 -16.313 1.00 37.00 370 PRO A CA 1
ATOM 2665 C C . PRO A 1 370 ? 5.019 23.952 -15.560 1.00 37.00 370 PRO A C 1
ATOM 2667 O O . PRO A 1 370 ? 6.094 23.477 -15.934 1.00 37.00 370 PRO A O 1
ATOM 2670 N N . ALA A 1 371 ? 4.315 23.415 -14.558 1.00 55.31 371 ALA A N 1
ATOM 2671 C CA . ALA A 1 371 ? 4.739 22.213 -13.841 1.00 55.31 371 ALA A CA 1
ATOM 2672 C C . ALA A 1 371 ? 4.738 20.976 -14.759 1.00 55.31 371 ALA A C 1
ATOM 2674 O O . ALA A 1 371 ? 5.724 20.236 -14.815 1.00 55.31 371 ALA A O 1
ATOM 2675 N N . LEU A 1 372 ? 3.672 20.788 -15.547 1.00 59.81 372 LEU A N 1
ATOM 2676 C CA . LEU A 1 372 ? 3.572 19.689 -16.511 1.00 59.81 372 LEU A CA 1
ATOM 2677 C C . LEU A 1 372 ? 4.614 19.807 -17.637 1.00 59.81 372 LEU A C 1
ATOM 2679 O O . LEU A 1 372 ? 5.213 18.807 -18.036 1.00 59.81 372 LEU A O 1
ATOM 2683 N N . ALA A 1 373 ? 4.878 21.024 -18.123 1.00 63.78 373 ALA A N 1
ATOM 2684 C CA . ALA A 1 373 ? 5.924 21.281 -19.111 1.00 63.78 373 ALA A CA 1
ATOM 2685 C C . ALA A 1 373 ? 7.330 20.960 -18.567 1.00 63.78 373 ALA A C 1
ATOM 2687 O O . ALA A 1 373 ? 8.138 20.354 -19.277 1.00 63.78 373 ALA A O 1
ATOM 2688 N N . GLY A 1 374 ? 7.608 21.310 -17.305 1.00 67.06 374 GLY A N 1
ATOM 2689 C CA . GLY A 1 374 ? 8.846 20.950 -16.610 1.00 67.06 374 GLY A CA 1
ATOM 2690 C C . GLY A 1 374 ? 9.039 19.435 -16.505 1.00 67.06 374 GLY A C 1
ATOM 2691 O O . GLY A 1 374 ? 10.102 18.922 -16.856 1.00 67.06 374 GLY A O 1
ATOM 2692 N N . GLU A 1 375 ? 7.990 18.708 -16.119 1.00 70.19 375 GLU A N 1
ATOM 2693 C CA . GLU A 1 375 ? 8.011 17.248 -15.992 1.00 70.19 375 GLU A CA 1
ATOM 2694 C C . GLU A 1 375 ? 8.214 16.542 -17.349 1.00 70.19 375 GLU A C 1
ATOM 2696 O O . GLU A 1 375 ? 9.065 15.660 -17.478 1.00 70.19 375 GLU A O 1
ATOM 2701 N N . VAL A 1 376 ? 7.528 16.973 -18.415 1.00 72.56 376 VAL A N 1
ATOM 2702 C CA . VAL A 1 376 ? 7.763 16.446 -19.776 1.00 72.56 376 VAL A CA 1
ATOM 2703 C C . VAL A 1 376 ? 9.195 16.737 -20.248 1.00 72.56 376 VAL A C 1
ATOM 2705 O O . VAL A 1 376 ? 9.852 15.861 -20.826 1.00 72.56 376 VAL A O 1
ATOM 2708 N N . ALA A 1 377 ? 9.725 17.931 -19.966 1.00 72.81 377 ALA A N 1
ATOM 2709 C CA . ALA A 1 377 ? 11.104 18.290 -20.290 1.00 72.81 377 ALA A CA 1
ATOM 2710 C C . ALA A 1 377 ? 12.135 17.480 -19.479 1.00 72.81 377 ALA A C 1
ATOM 2712 O O . ALA A 1 377 ? 13.204 17.152 -20.004 1.00 72.81 377 ALA A O 1
ATOM 2713 N N . TYR A 1 378 ? 11.834 17.122 -18.229 1.00 77.38 378 TYR A N 1
ATOM 2714 C CA . TYR A 1 378 ? 12.666 16.245 -17.405 1.00 77.38 378 TYR A CA 1
ATOM 2715 C C . TYR A 1 378 ? 12.696 14.816 -17.965 1.00 77.38 378 TYR A C 1
ATOM 2717 O O . TYR A 1 378 ? 13.770 14.322 -18.320 1.00 77.38 378 TYR A O 1
ATOM 2725 N N . ARG A 1 379 ? 11.532 14.191 -18.186 1.00 81.88 379 ARG A N 1
ATOM 2726 C CA . ARG A 1 379 ? 11.423 12.847 -18.794 1.00 81.88 379 ARG A CA 1
ATOM 2727 C C . ARG A 1 379 ? 12.139 12.748 -20.134 1.00 81.88 379 ARG A C 1
ATOM 2729 O O . ARG A 1 379 ? 12.820 11.759 -20.401 1.00 81.88 379 ARG A O 1
ATOM 2736 N N . THR A 1 380 ? 12.029 13.789 -20.959 1.00 80.06 380 THR A N 1
ATOM 2737 C CA . THR A 1 380 ? 12.710 13.868 -22.258 1.00 80.06 380 THR A CA 1
ATOM 2738 C C . THR A 1 380 ? 14.233 13.841 -22.091 1.00 80.06 380 THR A C 1
ATOM 2740 O O . THR A 1 380 ? 14.915 13.125 -22.823 1.00 80.06 380 THR A O 1
ATOM 2743 N N . GLN A 1 381 ? 14.784 14.553 -21.100 1.00 80.44 381 GLN A N 1
ATOM 2744 C CA . GLN A 1 381 ? 16.220 14.507 -20.787 1.00 80.44 381 GLN A CA 1
ATOM 2745 C C . GLN A 1 381 ? 16.663 13.118 -20.322 1.00 80.44 381 GLN A C 1
ATOM 2747 O O . GLN A 1 381 ? 17.704 12.642 -20.775 1.00 80.44 381 GLN A O 1
ATOM 2752 N N . VAL A 1 382 ? 15.863 12.445 -19.488 1.00 84.25 382 VAL A N 1
ATOM 2753 C CA . VAL A 1 382 ? 16.139 11.071 -19.042 1.00 84.25 382 VAL A CA 1
ATOM 2754 C C . VAL A 1 382 ? 16.105 10.099 -20.226 1.00 84.25 382 VAL A C 1
ATOM 2756 O O . VAL A 1 382 ? 17.058 9.350 -20.433 1.00 84.25 382 VAL A O 1
ATOM 2759 N N . CYS A 1 383 ? 15.079 10.154 -21.080 1.00 86.25 383 CYS A N 1
ATOM 2760 C CA . CYS A 1 383 ? 14.994 9.324 -22.287 1.00 86.25 383 CYS A CA 1
ATOM 2761 C C . CYS A 1 383 ? 16.203 9.543 -23.215 1.00 86.25 383 CYS A C 1
ATOM 2763 O O . CYS A 1 383 ? 16.843 8.577 -23.641 1.00 86.25 383 CYS A O 1
ATOM 2765 N N . LEU A 1 384 ? 16.591 10.804 -23.444 1.00 85.12 384 LEU A N 1
ATOM 2766 C CA . LEU A 1 384 ? 17.800 11.159 -24.192 1.00 85.12 384 LEU A CA 1
ATOM 2767 C C . LEU A 1 384 ? 19.072 10.616 -23.531 1.00 85.12 384 LEU A C 1
ATOM 2769 O O . LEU A 1 384 ? 19.984 10.186 -24.245 1.00 85.12 384 LEU A O 1
ATOM 2773 N N . ALA A 1 385 ? 19.162 10.618 -22.196 1.00 83.94 385 ALA A N 1
ATOM 2774 C CA . ALA A 1 385 ? 20.285 10.061 -21.444 1.00 83.94 385 ALA A CA 1
ATOM 2775 C C . ALA A 1 385 ? 20.411 8.544 -21.648 1.00 83.94 385 ALA A C 1
ATOM 2777 O O . ALA A 1 385 ? 21.490 8.056 -22.002 1.00 83.94 385 ALA A O 1
ATOM 2778 N N . TYR A 1 386 ? 19.297 7.822 -21.533 1.00 88.44 386 TYR A N 1
ATOM 2779 C CA . TYR A 1 386 ? 19.194 6.388 -21.814 1.00 88.44 386 TYR A CA 1
ATOM 2780 C C . TYR A 1 386 ? 19.387 6.024 -23.300 1.00 88.44 386 TYR A C 1
ATOM 2782 O O . TYR A 1 386 ? 19.702 4.875 -23.602 1.00 88.44 386 TYR A O 1
ATOM 2790 N N . GLY A 1 387 ? 19.319 6.999 -24.214 1.00 85.62 387 GLY A N 1
ATOM 2791 C CA . GLY A 1 387 ? 19.717 6.858 -25.622 1.00 85.62 387 GLY A CA 1
ATOM 2792 C C . GLY A 1 387 ? 18.578 6.943 -26.640 1.00 85.62 387 GLY A C 1
ATOM 2793 O O . GLY A 1 387 ? 18.811 6.681 -27.817 1.00 85.62 387 GLY A O 1
ATOM 2794 N N . PHE A 1 388 ? 17.370 7.314 -26.216 1.00 86.56 388 PHE A N 1
ATOM 2795 C CA . PHE A 1 388 ? 16.190 7.405 -27.074 1.00 86.56 388 PHE A CA 1
ATOM 2796 C C . PHE A 1 388 ? 16.010 8.822 -27.623 1.00 86.56 388 PHE A C 1
ATOM 2798 O O . PHE A 1 388 ? 16.051 9.795 -26.872 1.00 86.56 388 PHE A O 1
ATOM 2805 N N . SER A 1 389 ? 15.777 8.942 -28.931 1.00 75.25 389 SER A N 1
ATOM 2806 C CA . SER A 1 389 ? 15.472 10.213 -29.606 1.00 75.25 389 SER A CA 1
ATOM 2807 C C . SER A 1 389 ? 13.981 10.570 -29.604 1.00 75.25 389 SER A C 1
ATOM 2809 O O . SER A 1 389 ? 13.629 11.702 -29.926 1.00 75.25 389 SER A O 1
ATOM 2811 N N . ALA A 1 390 ? 13.111 9.622 -29.246 1.00 75.56 390 ALA A N 1
ATOM 2812 C CA . ALA A 1 390 ? 11.667 9.797 -29.156 1.00 75.56 390 ALA A CA 1
ATOM 2813 C C . ALA A 1 390 ? 11.094 8.988 -27.983 1.00 75.56 390 ALA A C 1
ATOM 2815 O O . ALA A 1 390 ? 11.574 7.893 -27.673 1.00 75.56 390 ALA A O 1
ATOM 2816 N N . MET A 1 391 ? 10.040 9.522 -27.366 1.00 82.38 391 MET A N 1
ATOM 2817 C CA . MET A 1 391 ? 9.282 8.864 -26.305 1.00 82.38 391 MET A CA 1
ATOM 2818 C C . MET A 1 391 ? 7.774 9.028 -26.519 1.00 82.38 391 MET A C 1
ATOM 2820 O O . MET A 1 391 ? 7.322 10.012 -27.101 1.00 82.38 391 MET A O 1
ATOM 2824 N N . THR A 1 392 ? 6.990 8.095 -25.990 1.00 78.38 392 THR A N 1
ATOM 2825 C CA . THR A 1 392 ? 5.554 8.267 -25.724 1.00 78.38 392 THR A CA 1
ATOM 2826 C C . THR A 1 392 ? 5.284 8.028 -24.235 1.00 78.38 392 THR A C 1
ATOM 2828 O O . THR A 1 392 ? 6.128 7.455 -23.549 1.00 78.38 392 THR A O 1
ATOM 2831 N N . VAL A 1 393 ? 4.134 8.469 -23.722 1.00 75.62 393 VAL A N 1
ATOM 2832 C CA . VAL A 1 393 ? 3.746 8.321 -22.307 1.00 75.62 393 VAL A CA 1
ATOM 2833 C C . VAL A 1 393 ? 2.471 7.479 -22.206 1.00 75.62 393 VAL A C 1
ATOM 2835 O O . VAL A 1 393 ? 1.534 7.686 -22.983 1.00 75.62 393 VAL A O 1
ATOM 2838 N N . GLY A 1 394 ? 2.456 6.527 -21.273 1.00 61.56 394 GLY A N 1
ATOM 2839 C CA . GLY A 1 394 ? 1.275 5.790 -20.819 1.00 61.56 394 GLY A CA 1
ATOM 2840 C C . GLY A 1 394 ? 0.892 6.180 -19.379 1.00 61.56 394 GLY A C 1
ATOM 2841 O O . GLY A 1 394 ? 1.748 6.680 -18.643 1.00 61.56 394 GLY A O 1
ATOM 2842 N N . PRO A 1 395 ? -0.355 5.939 -18.937 1.00 62.84 395 PRO A N 1
ATOM 2843 C CA . PRO A 1 395 ? -1.372 5.117 -19.595 1.00 62.84 395 PRO A CA 1
ATOM 2844 C C . PRO A 1 395 ? -2.036 5.790 -20.805 1.00 62.84 395 PRO A C 1
ATOM 2846 O O . PRO A 1 395 ? -1.925 6.997 -21.031 1.00 62.84 395 PRO A O 1
ATOM 2849 N N . ALA A 1 396 ? -2.731 4.993 -21.609 1.00 63.34 396 ALA A N 1
ATOM 2850 C CA . ALA A 1 396 ? -3.398 5.469 -22.807 1.00 63.34 396 ALA A CA 1
ATOM 2851 C C . ALA A 1 396 ? -4.697 6.234 -22.501 1.00 63.34 396 ALA A C 1
ATOM 2853 O O . ALA A 1 396 ? -5.373 5.918 -21.527 1.00 63.34 396 ALA A O 1
ATOM 2854 N N . PRO A 1 397 ? -5.107 7.164 -23.388 1.00 64.69 397 PRO A N 1
ATOM 2855 C CA . PRO A 1 397 ? -6.412 7.828 -23.372 1.00 64.69 397 PRO A CA 1
ATOM 2856 C C . PRO A 1 397 ? -7.603 6.985 -22.888 1.00 64.69 397 PRO A C 1
ATOM 2858 O O . PRO A 1 397 ? -8.373 7.400 -22.033 1.00 64.69 397 PRO A O 1
ATOM 2861 N N . SER A 1 398 ? -7.768 5.785 -23.437 1.00 66.50 398 SER A N 1
ATOM 2862 C CA . SER A 1 398 ? -8.896 4.893 -23.156 1.00 66.50 398 SER A CA 1
ATOM 2863 C C . SER A 1 398 ? -8.664 3.934 -21.977 1.00 66.50 398 SER A C 1
ATOM 2865 O O . SER A 1 398 ? -9.422 2.977 -21.811 1.00 66.50 398 SER A O 1
ATOM 2867 N N . ALA A 1 399 ? -7.637 4.163 -21.153 1.00 67.81 399 ALA A N 1
ATOM 2868 C CA . ALA A 1 399 ? -7.408 3.395 -19.935 1.00 67.81 399 ALA A CA 1
ATOM 2869 C C . ALA A 1 399 ? -8.529 3.631 -18.893 1.00 67.81 399 ALA A C 1
ATOM 2871 O O . ALA A 1 399 ? -9.069 4.735 -18.784 1.00 67.81 399 ALA A O 1
ATOM 2872 N N . PRO A 1 400 ? -8.902 2.612 -18.098 1.00 72.62 400 PRO A N 1
ATOM 2873 C CA . PRO A 1 400 ? -9.893 2.757 -17.041 1.00 72.62 400 PRO A CA 1
ATOM 2874 C C . PRO A 1 400 ? -9.344 3.589 -15.872 1.00 72.62 400 PRO A C 1
ATOM 2876 O O . PRO A 1 400 ? -8.347 3.221 -15.253 1.00 72.62 400 PRO A O 1
ATOM 2879 N N . GLY A 1 401 ? -10.044 4.668 -15.511 1.00 74.50 401 GLY A N 1
ATOM 2880 C CA . GLY A 1 401 ? -9.715 5.470 -14.329 1.00 74.50 401 GLY A CA 1
ATOM 2881 C C . GLY A 1 401 ? -9.734 4.648 -13.031 1.00 74.50 401 GLY A C 1
ATOM 2882 O O . GLY A 1 401 ? -10.567 3.751 -12.859 1.00 74.50 401 GLY A O 1
ATOM 2883 N N . ALA A 1 402 ? -8.832 4.972 -12.100 1.00 72.81 402 ALA A N 1
ATOM 2884 C CA . ALA A 1 402 ? -8.544 4.158 -10.914 1.00 72.81 402 ALA A CA 1
ATOM 2885 C C . ALA A 1 402 ? -9.786 3.830 -10.059 1.00 72.81 402 ALA A C 1
ATOM 2887 O O . ALA A 1 402 ? -9.955 2.688 -9.633 1.00 72.81 402 ALA A O 1
ATOM 2888 N N . ALA A 1 403 ? -10.701 4.788 -9.869 1.00 72.62 403 ALA A N 1
ATOM 2889 C CA . ALA A 1 403 ? -11.944 4.571 -9.125 1.00 72.62 403 ALA A CA 1
ATOM 2890 C C . ALA A 1 403 ? -12.877 3.541 -9.798 1.00 72.62 403 ALA A C 1
ATOM 2892 O O . ALA A 1 403 ? -13.455 2.688 -9.122 1.00 72.62 403 ALA A O 1
ATOM 2893 N N . ALA A 1 404 ? -12.988 3.566 -11.131 1.00 78.88 404 ALA A N 1
ATOM 2894 C CA . ALA A 1 404 ? -13.791 2.602 -11.883 1.00 78.88 404 ALA A CA 1
ATOM 2895 C C . ALA A 1 404 ? -13.157 1.201 -11.860 1.00 78.88 404 ALA A C 1
ATOM 2897 O O . ALA A 1 404 ? -13.862 0.208 -11.675 1.00 78.88 404 ALA A O 1
ATOM 2898 N N . LEU A 1 405 ? -11.827 1.124 -11.985 1.00 80.12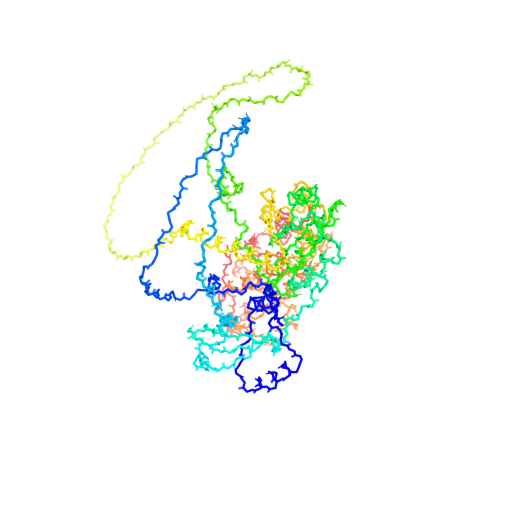 405 LEU A N 1
ATOM 2899 C CA . LEU A 1 405 ? -11.066 -0.121 -11.866 1.00 80.12 405 LEU A CA 1
ATOM 2900 C C . LEU A 1 405 ? -11.228 -0.744 -10.468 1.00 80.12 405 LEU A C 1
ATOM 2902 O O . LEU A 1 405 ? -11.560 -1.924 -10.357 1.00 80.12 405 LEU A O 1
ATOM 2906 N N . SER A 1 406 ? -11.083 0.065 -9.414 1.00 80.81 406 SER A N 1
ATOM 2907 C CA . SER A 1 406 ? -11.266 -0.352 -8.019 1.00 80.81 406 SER A CA 1
ATOM 2908 C C . SER A 1 406 ? -12.699 -0.828 -7.745 1.00 80.81 406 SER A C 1
ATOM 2910 O O . SER A 1 406 ? -12.889 -1.909 -7.195 1.00 80.81 406 SER A O 1
ATOM 2912 N N . MET A 1 407 ? -13.726 -0.113 -8.228 1.00 83.50 407 MET A N 1
ATOM 2913 C CA . MET A 1 407 ? -15.128 -0.539 -8.091 1.00 83.50 407 MET A CA 1
ATOM 2914 C C . MET A 1 407 ? -15.408 -1.901 -8.756 1.00 83.50 407 MET A C 1
ATOM 2916 O O . MET A 1 407 ? -16.201 -2.688 -8.233 1.00 83.50 407 MET A O 1
ATOM 2920 N N . LEU A 1 408 ? -14.784 -2.195 -9.903 1.00 85.50 408 LEU A N 1
ATOM 2921 C CA . LEU A 1 408 ? -14.917 -3.500 -10.558 1.00 85.50 408 LEU A CA 1
ATOM 2922 C C . LEU A 1 408 ? -14.235 -4.610 -9.741 1.00 85.50 408 LEU A C 1
ATOM 2924 O O . LEU A 1 408 ? -14.841 -5.665 -9.548 1.00 85.50 408 LEU A O 1
ATOM 2928 N N . LEU A 1 409 ? -13.028 -4.358 -9.222 1.00 87.50 409 LEU A N 1
ATOM 2929 C CA . LEU A 1 409 ? -12.280 -5.291 -8.368 1.00 87.50 409 LEU A CA 1
ATOM 2930 C C . LEU A 1 409 ? -13.015 -5.578 -7.048 1.00 87.50 409 LEU A C 1
ATOM 2932 O O . LEU A 1 409 ? -13.214 -6.738 -6.700 1.00 87.50 409 LEU A O 1
ATOM 2936 N N . ASP A 1 410 ? -13.502 -4.544 -6.355 1.00 87.50 410 ASP A N 1
ATOM 2937 C CA . ASP A 1 410 ? -14.296 -4.649 -5.120 1.00 87.50 410 ASP A CA 1
ATOM 2938 C C . ASP A 1 410 ? -15.521 -5.558 -5.277 1.00 87.50 410 ASP A C 1
ATOM 2940 O O . ASP A 1 410 ? -15.795 -6.384 -4.404 1.00 87.50 410 ASP A O 1
ATOM 2944 N N . ARG A 1 411 ? -16.217 -5.448 -6.414 1.00 88.56 411 ARG A N 1
ATOM 2945 C CA . ARG A 1 4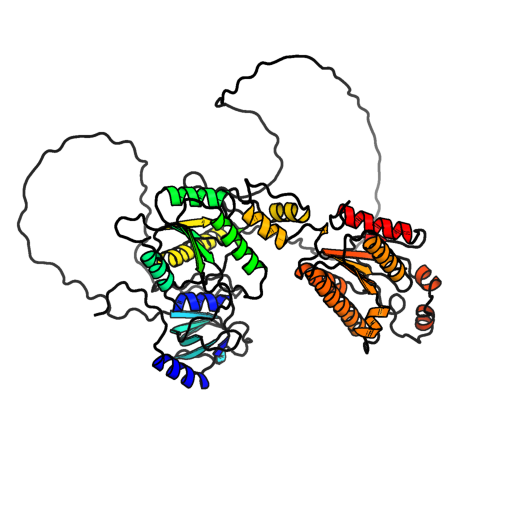11 ? -17.396 -6.257 -6.763 1.00 88.56 411 ARG A CA 1
ATOM 2946 C C . ARG A 1 411 ? -17.063 -7.641 -7.334 1.00 88.56 411 ARG A C 1
ATOM 2948 O O . ARG A 1 411 ? -17.982 -8.350 -7.734 1.00 88.56 411 ARG A O 1
ATOM 2955 N N . GLY A 1 412 ? -15.785 -7.998 -7.484 1.00 88.31 412 GLY A N 1
ATOM 2956 C CA . GLY A 1 412 ? -15.362 -9.209 -8.199 1.00 88.31 412 GLY A CA 1
ATOM 2957 C C . GLY A 1 412 ? -15.823 -9.264 -9.662 1.00 88.31 412 GLY A C 1
ATOM 2958 O O . GLY A 1 412 ? -15.956 -10.339 -10.246 1.00 88.31 412 GLY A O 1
ATOM 2959 N N . THR A 1 413 ? -16.102 -8.110 -10.271 1.00 89.06 413 THR A N 1
ATOM 2960 C CA . THR A 1 413 ? -16.549 -8.034 -11.663 1.00 89.06 413 THR A CA 1
ATOM 2961 C C . THR A 1 413 ? -15.363 -8.283 -12.585 1.00 89.06 413 THR A C 1
ATOM 2963 O O . THR A 1 413 ? -14.359 -7.574 -12.522 1.00 89.06 413 THR A O 1
ATOM 2966 N N . ARG A 1 414 ? -15.477 -9.274 -13.480 1.00 89.25 414 ARG A N 1
ATOM 2967 C CA . ARG A 1 414 ? -14.424 -9.586 -14.457 1.00 89.25 414 ARG A CA 1
ATOM 2968 C C . ARG A 1 414 ? -14.077 -8.343 -15.282 1.00 89.25 414 ARG A C 1
ATOM 2970 O O . ARG A 1 414 ? -14.917 -7.847 -16.032 1.00 89.25 414 ARG A O 1
ATOM 2977 N N . LEU A 1 415 ? -12.826 -7.894 -15.182 1.00 87.94 415 LEU A N 1
ATOM 2978 C CA . LEU A 1 415 ? -12.322 -6.754 -15.946 1.00 87.94 415 LEU A CA 1
ATOM 2979 C C . LEU A 1 415 ? -12.459 -7.013 -17.463 1.00 87.94 415 LEU A C 1
ATOM 2981 O O . LEU A 1 415 ? -12.040 -8.080 -17.930 1.00 87.94 415 LEU A O 1
ATOM 2985 N N . PRO A 1 416 ? -13.043 -6.082 -18.245 1.00 90.31 416 PRO A N 1
ATOM 2986 C CA . PRO A 1 416 ? -13.173 -6.242 -19.690 1.00 90.31 416 PRO A CA 1
ATOM 2987 C C . PRO A 1 416 ? -11.801 -6.309 -20.387 1.00 90.31 416 PRO A C 1
ATOM 2989 O O . PRO A 1 416 ? -11.006 -5.382 -20.216 1.00 90.31 416 PRO A O 1
ATOM 2992 N N . PRO A 1 417 ? -11.530 -7.320 -21.240 1.00 92.62 417 PRO A N 1
ATOM 2993 C CA . PRO A 1 417 ? -10.264 -7.423 -21.979 1.00 92.62 417 PRO A CA 1
ATOM 2994 C C . PRO A 1 417 ? -9.951 -6.224 -22.888 1.00 92.62 417 PRO A C 1
ATOM 2996 O O . PRO A 1 417 ? -8.790 -5.967 -23.181 1.00 92.62 417 PRO A O 1
ATOM 2999 N N . ALA A 1 418 ? -10.974 -5.471 -23.307 1.00 89.25 418 ALA A N 1
ATOM 3000 C CA . ALA A 1 418 ? -10.830 -4.238 -24.085 1.00 89.25 418 ALA A CA 1
ATOM 3001 C C . ALA A 1 418 ? -10.345 -3.023 -23.260 1.00 89.25 418 ALA A C 1
ATOM 3003 O O . ALA A 1 418 ? -10.010 -1.998 -23.841 1.00 89.25 418 ALA A O 1
ATOM 3004 N N . LEU A 1 419 ? -10.323 -3.121 -21.924 1.00 87.06 419 LEU A N 1
ATOM 3005 C CA . LEU A 1 419 ? -9.803 -2.085 -21.018 1.00 87.06 419 LEU A CA 1
ATOM 3006 C C . LEU A 1 419 ? -8.495 -2.520 -20.349 1.00 87.06 419 LEU A C 1
ATOM 3008 O O . LEU A 1 419 ? -7.562 -1.730 -20.236 1.00 87.06 419 LEU A O 1
ATOM 3012 N N . THR A 1 420 ? -8.418 -3.774 -19.900 1.00 88.44 420 THR A N 1
ATOM 3013 C CA . THR A 1 420 ? -7.241 -4.309 -19.205 1.00 88.44 420 THR A CA 1
ATOM 3014 C C . THR A 1 420 ? -6.912 -5.704 -19.742 1.00 88.44 420 THR A C 1
ATOM 3016 O O . THR A 1 420 ? -7.796 -6.567 -19.722 1.00 88.44 420 THR A O 1
ATOM 3019 N N . PRO A 1 421 ? -5.662 -5.978 -20.171 1.00 92.44 421 PRO A N 1
ATOM 3020 C CA . PRO A 1 421 ? -5.281 -7.286 -20.696 1.00 92.44 421 PRO A CA 1
ATOM 3021 C C . PRO A 1 421 ? -5.519 -8.399 -19.660 1.00 92.44 421 PRO A C 1
ATOM 3023 O O . PRO A 1 421 ? -5.250 -8.180 -18.475 1.00 92.44 421 PRO A O 1
ATOM 3026 N N . PRO A 1 422 ? -5.962 -9.612 -20.050 1.00 94.88 422 PRO A N 1
ATOM 3027 C CA . PRO A 1 422 ? -6.287 -10.678 -19.095 1.00 94.88 422 PRO A CA 1
ATOM 3028 C C . PRO A 1 422 ? -5.152 -11.049 -18.126 1.00 94.88 422 PRO A C 1
ATOM 3030 O O . PRO A 1 422 ? -5.426 -11.385 -16.975 1.00 94.88 422 PRO A O 1
ATOM 3033 N N . ALA A 1 423 ? -3.891 -10.950 -18.559 1.00 94.38 423 ALA A N 1
ATOM 3034 C CA . ALA A 1 423 ? -2.721 -11.192 -17.712 1.00 94.38 423 ALA A CA 1
ATOM 3035 C C . ALA A 1 423 ? -2.536 -10.101 -16.636 1.00 94.38 423 ALA A C 1
ATOM 3037 O O . ALA A 1 423 ? -2.313 -10.413 -15.468 1.00 94.38 423 ALA A O 1
ATOM 3038 N N . VAL A 1 424 ? -2.716 -8.826 -17.002 1.00 91.25 424 VAL A N 1
ATOM 3039 C CA . VAL A 1 424 ? -2.690 -7.683 -16.068 1.00 91.25 424 VAL A CA 1
ATOM 3040 C C . VAL A 1 424 ? -3.864 -7.762 -15.091 1.00 91.25 424 VAL A C 1
ATOM 3042 O O . VAL A 1 424 ? -3.693 -7.586 -13.887 1.00 91.25 424 VAL A O 1
ATOM 3045 N N . ALA A 1 425 ? -5.055 -8.103 -15.591 1.00 90.25 425 ALA A N 1
ATOM 3046 C CA . ALA A 1 425 ? -6.246 -8.294 -14.771 1.00 90.25 425 ALA A CA 1
ATOM 3047 C C . ALA A 1 425 ? -6.060 -9.395 -13.709 1.00 90.25 425 ALA A C 1
ATOM 3049 O O . ALA A 1 425 ? -6.557 -9.248 -12.595 1.00 90.25 425 ALA A O 1
ATOM 3050 N N . ALA A 1 426 ? -5.319 -10.465 -14.019 1.00 93.00 426 ALA A N 1
ATOM 3051 C CA . ALA A 1 426 ? -5.018 -11.531 -13.065 1.00 93.00 426 ALA A CA 1
ATOM 3052 C C . ALA A 1 426 ? -4.072 -11.082 -11.933 1.00 93.00 426 ALA A C 1
ATOM 3054 O O . ALA A 1 426 ? -4.271 -11.482 -10.787 1.00 93.00 426 ALA A O 1
ATOM 3055 N N . GLU A 1 427 ? -3.076 -10.235 -12.216 1.00 89.31 427 GLU A N 1
ATOM 3056 C CA . GLU A 1 427 ? -2.211 -9.655 -11.174 1.00 89.31 427 GLU A CA 1
ATOM 3057 C C . GLU A 1 427 ? -2.963 -8.648 -10.292 1.00 89.31 427 GLU A C 1
ATOM 3059 O O . GLU A 1 427 ? -2.792 -8.664 -9.070 1.00 89.31 427 GLU A O 1
ATOM 3064 N N . LEU A 1 428 ? -3.848 -7.833 -10.882 1.00 87.75 428 LEU A N 1
ATOM 3065 C CA . LEU A 1 428 ? -4.706 -6.903 -10.140 1.00 87.75 428 LEU A CA 1
ATOM 3066 C C . LEU A 1 428 ? -5.676 -7.639 -9.210 1.00 87.75 428 LEU A C 1
ATOM 3068 O O . LEU A 1 428 ? -5.730 -7.319 -8.029 1.00 87.75 428 LEU A O 1
ATOM 3072 N N . VAL A 1 429 ? -6.378 -8.669 -9.698 1.00 87.69 429 VAL A N 1
ATOM 3073 C CA . VAL A 1 429 ? -7.280 -9.489 -8.866 1.00 87.69 429 VAL A CA 1
ATOM 3074 C C . VAL A 1 429 ? -6.514 -10.265 -7.786 1.00 87.69 429 VAL A C 1
ATOM 3076 O O . VAL A 1 429 ? -7.047 -10.467 -6.701 1.00 87.69 429 VAL A O 1
ATOM 3079 N N . ARG A 1 430 ? -5.254 -10.663 -8.022 1.00 86.25 430 ARG A N 1
ATOM 3080 C CA . ARG A 1 430 ? -4.431 -11.311 -6.983 1.00 86.25 430 ARG A CA 1
ATOM 3081 C C . ARG A 1 430 ? -4.081 -10.361 -5.833 1.00 86.25 430 ARG A C 1
ATOM 3083 O O . ARG A 1 430 ? -4.011 -10.812 -4.695 1.00 86.25 430 ARG A O 1
ATOM 3090 N N . ALA A 1 431 ? -3.816 -9.085 -6.118 1.00 84.00 431 ALA A N 1
ATOM 3091 C CA . ALA A 1 431 ? -3.435 -8.106 -5.096 1.00 84.00 431 ALA A CA 1
ATOM 3092 C C . ALA A 1 431 ? -4.636 -7.396 -4.448 1.00 84.00 431 ALA A C 1
ATOM 3094 O O . ALA A 1 431 ? -4.601 -7.102 -3.259 1.00 84.00 431 ALA A O 1
ATOM 3095 N N . GLN A 1 432 ? -5.703 -7.160 -5.212 1.00 84.25 432 GLN A N 1
ATOM 3096 C CA . GLN A 1 432 ? -6.968 -6.589 -4.757 1.00 84.25 432 GLN A CA 1
ATOM 3097 C C . GLN A 1 432 ? -8.114 -7.558 -5.128 1.00 84.25 432 GLN A C 1
ATOM 3099 O O . GLN A 1 432 ? -8.842 -7.318 -6.096 1.00 84.25 432 GLN A O 1
ATOM 3104 N N . PRO A 1 433 ? -8.282 -8.672 -4.382 1.00 87.38 433 PRO A N 1
ATOM 3105 C CA . PRO A 1 433 ? -9.360 -9.637 -4.616 1.00 87.38 433 PRO A CA 1
ATOM 3106 C C . PRO A 1 433 ? -10.744 -9.027 -4.313 1.00 87.38 433 PRO A C 1
ATOM 3108 O O . PRO A 1 433 ? -10.818 -7.905 -3.797 1.00 87.38 433 PRO A O 1
ATOM 3111 N N . PRO A 1 434 ? -11.862 -9.718 -4.606 1.00 90.88 434 PRO A N 1
ATOM 3112 C CA . PRO A 1 434 ? -13.207 -9.238 -4.273 1.00 90.88 434 PRO A CA 1
ATOM 3113 C C . PRO A 1 434 ? -13.377 -8.951 -2.772 1.00 90.88 434 PRO A C 1
ATOM 3115 O O . PRO A 1 434 ? -12.739 -9.599 -1.940 1.00 90.88 434 PRO A O 1
ATOM 3118 N N . ARG A 1 435 ? -14.275 -8.030 -2.387 1.00 92.44 435 ARG A N 1
ATOM 3119 C CA . ARG A 1 435 ? -14.553 -7.741 -0.959 1.00 92.44 435 ARG A CA 1
ATOM 3120 C C . ARG A 1 435 ? -14.943 -8.985 -0.156 1.00 92.44 435 ARG A C 1
ATOM 3122 O O . ARG A 1 435 ? -14.555 -9.101 1.004 1.00 92.44 435 ARG A O 1
ATOM 3129 N N . SER A 1 436 ? -15.623 -9.944 -0.784 1.00 93.06 436 SER A N 1
ATOM 3130 C CA . SER A 1 436 ? -15.985 -11.233 -0.186 1.00 93.06 436 SER A CA 1
ATOM 3131 C C . SER A 1 436 ? -14.775 -12.067 0.248 1.00 93.06 436 SER A C 1
ATOM 3133 O O . SER A 1 436 ? -14.876 -12.826 1.211 1.00 93.06 436 SER A O 1
ATOM 3135 N N . GLU A 1 437 ? -13.625 -11.885 -0.404 1.00 91.25 437 GLU A N 1
ATOM 3136 C CA . GLU A 1 437 ? -12.371 -12.617 -0.175 1.00 91.25 437 GLU A CA 1
ATOM 3137 C C . GLU A 1 437 ? -11.313 -11.792 0.585 1.00 91.25 437 GLU A C 1
ATOM 3139 O O . GLU A 1 437 ? -10.361 -12.360 1.121 1.00 91.25 437 GLU A O 1
ATOM 3144 N N . ARG A 1 438 ? -11.475 -10.464 0.682 1.00 91.19 438 ARG A N 1
ATOM 3145 C CA . ARG A 1 438 ? -10.617 -9.605 1.518 1.00 91.19 438 ARG A CA 1
ATOM 3146 C C . ARG A 1 438 ? -10.878 -9.802 3.007 1.00 91.19 438 ARG A C 1
ATOM 3148 O O . ARG A 1 438 ? -11.999 -10.087 3.439 1.00 91.19 438 ARG A O 1
ATOM 3155 N N . GLY A 1 439 ? -9.837 -9.538 3.794 1.00 95.38 439 GLY A N 1
ATOM 3156 C CA . GLY A 1 439 ? -9.953 -9.439 5.240 1.00 95.38 439 GLY A CA 1
ATOM 3157 C C . GLY A 1 439 ? -10.854 -8.281 5.672 1.00 95.38 439 GLY A C 1
ATOM 3158 O O . GLY A 1 439 ? -11.057 -7.309 4.939 1.00 95.38 439 GLY A O 1
ATOM 3159 N N . LEU A 1 440 ? -11.408 -8.412 6.873 1.00 98.00 440 LEU A N 1
ATOM 3160 C CA . LEU A 1 440 ? -12.412 -7.505 7.424 1.00 98.00 440 LEU A CA 1
ATOM 3161 C C . LEU A 1 440 ? -12.288 -7.441 8.947 1.00 98.00 440 LEU A C 1
ATOM 3163 O O . LEU A 1 440 ? -12.371 -8.472 9.613 1.00 98.00 440 LEU A O 1
ATOM 3167 N N . THR A 1 441 ? -12.221 -6.240 9.509 1.00 98.62 441 THR A N 1
ATOM 3168 C CA . THR A 1 441 ? -12.465 -6.010 10.934 1.00 98.62 441 THR A CA 1
ATOM 3169 C C . THR A 1 441 ? -13.903 -5.546 11.157 1.00 98.62 441 THR A C 1
ATOM 3171 O O . THR A 1 441 ? -14.299 -4.491 10.673 1.00 98.62 441 THR A O 1
ATOM 3174 N N . VAL A 1 442 ? -14.674 -6.307 11.936 1.00 98.56 442 VAL A N 1
ATOM 3175 C CA . VAL A 1 442 ? -15.979 -5.883 12.469 1.00 98.56 442 VAL A CA 1
ATOM 3176 C C . VAL A 1 442 ? -15.783 -5.494 13.931 1.00 98.56 442 VAL A C 1
ATOM 3178 O O . VAL A 1 442 ? -15.559 -6.362 14.780 1.00 98.56 442 VAL A O 1
ATOM 3181 N N . LEU A 1 443 ? -15.843 -4.197 14.238 1.00 98.44 443 LEU A N 1
ATOM 3182 C CA . LEU A 1 443 ? -15.618 -3.674 15.584 1.00 98.44 443 LEU A CA 1
ATOM 3183 C C . LEU A 1 443 ? -16.941 -3.292 16.247 1.00 98.44 443 LEU A C 1
ATOM 3185 O O . LEU A 1 443 ? -17.581 -2.313 15.882 1.00 98.44 443 LEU A O 1
ATOM 3189 N N . PHE A 1 444 ? -17.333 -4.050 17.268 1.00 98.38 444 PHE A N 1
ATOM 3190 C CA . PHE A 1 444 ? -18.463 -3.711 18.123 1.00 98.38 444 PHE A CA 1
ATOM 3191 C C . PHE A 1 444 ? -18.027 -2.710 19.203 1.00 98.38 444 PHE A C 1
ATOM 3193 O O . PHE A 1 444 ? -17.125 -3.005 19.988 1.00 98.38 444 PHE A O 1
ATOM 3200 N N . THR A 1 445 ? -18.707 -1.564 19.285 1.00 97.44 445 THR A N 1
ATOM 3201 C CA . THR A 1 445 ? -18.533 -0.523 20.317 1.00 97.44 445 THR A CA 1
ATOM 3202 C C . THR A 1 445 ? -19.822 -0.316 21.131 1.00 97.44 445 THR A C 1
ATOM 3204 O O . THR A 1 445 ? -20.886 -0.812 20.753 1.00 97.44 445 THR A O 1
ATOM 3207 N N . GLY A 1 446 ? -19.737 0.306 22.312 1.00 95.56 446 GLY A N 1
ATOM 3208 C CA . GLY A 1 446 ? -20.878 0.526 23.216 1.00 95.56 446 GLY A CA 1
ATOM 3209 C C . GLY A 1 446 ? -20.555 0.335 24.700 1.00 95.56 446 GLY A C 1
ATOM 3210 O O . GLY A 1 446 ? -19.511 -0.210 25.068 1.00 95.56 446 GLY A O 1
ATOM 3211 N N . LEU A 1 447 ? -21.507 0.675 25.569 1.00 93.88 447 LEU A N 1
ATOM 3212 C CA . LEU A 1 447 ? -21.401 0.567 27.032 1.00 93.88 447 LEU A CA 1
ATOM 3213 C C . LEU A 1 447 ? -21.168 -0.868 27.556 1.00 93.88 447 LEU A C 1
ATOM 3215 O O . LEU A 1 447 ? -21.459 -1.866 26.891 1.00 93.88 447 LEU A O 1
ATOM 3219 N N . SER A 1 448 ? -20.636 -1.012 28.775 1.00 90.94 448 SER A N 1
ATOM 3220 C CA . SER A 1 448 ? -20.564 -2.327 29.438 1.00 90.94 448 SER A CA 1
ATOM 3221 C C . SER A 1 448 ? -21.971 -2.931 29.558 1.00 90.94 448 SER A C 1
ATOM 3223 O O . SER A 1 448 ? -22.945 -2.210 29.692 1.00 90.94 448 SER A O 1
ATOM 3225 N N . GLY A 1 449 ? -22.124 -4.252 29.455 1.00 90.56 449 GLY A N 1
ATOM 3226 C CA . GLY A 1 449 ? -23.452 -4.887 29.513 1.00 90.56 449 GLY A CA 1
ATOM 3227 C C . GLY A 1 449 ? -24.347 -4.725 28.267 1.00 90.56 449 GLY A C 1
ATOM 3228 O O . GLY A 1 449 ? -25.282 -5.513 28.137 1.00 90.56 449 GLY A O 1
ATOM 3229 N N . SER A 1 450 ? -24.027 -3.837 27.309 1.00 94.12 450 SER A N 1
ATOM 3230 C CA . SER A 1 450 ? -24.863 -3.556 26.118 1.00 94.12 450 SER A CA 1
ATOM 3231 C C . SER A 1 450 ? -25.116 -4.746 25.181 1.00 94.12 450 SER A C 1
ATOM 3233 O O . SER A 1 450 ? -26.010 -4.701 24.351 1.00 94.12 450 SER A O 1
ATOM 3235 N N . GLY A 1 451 ? -24.349 -5.832 25.308 1.00 93.94 451 GLY A N 1
ATOM 3236 C CA . GLY A 1 451 ? -24.556 -7.070 24.546 1.00 93.94 451 GLY A CA 1
ATOM 3237 C C . GLY A 1 451 ? -23.480 -7.389 23.506 1.00 93.94 451 GLY A C 1
ATOM 3238 O O . GLY A 1 451 ? -23.467 -8.519 23.026 1.00 93.94 451 GLY A O 1
ATOM 3239 N N . LYS A 1 452 ? -22.533 -6.474 23.227 1.00 95.44 452 LYS A N 1
ATOM 3240 C CA . LYS A 1 452 ? -21.415 -6.656 22.265 1.00 95.44 452 LYS A CA 1
ATOM 3241 C C . LYS A 1 452 ? -20.840 -8.073 22.216 1.00 95.44 452 LYS A C 1
ATOM 3243 O O . LYS A 1 452 ? -20.934 -8.723 21.188 1.00 95.44 452 LYS A O 1
ATOM 3248 N N . SER A 1 453 ? -20.291 -8.582 23.323 1.00 94.31 453 SER A N 1
ATOM 3249 C CA . SER A 1 453 ? -19.643 -9.903 23.363 1.00 94.31 453 SER A CA 1
ATOM 3250 C C . SER A 1 453 ? -20.604 -11.069 23.080 1.00 94.31 453 SER A C 1
ATOM 3252 O O . SER A 1 453 ? -20.148 -12.142 22.700 1.00 94.31 453 SER A O 1
ATOM 3254 N N . THR A 1 454 ? -21.919 -10.885 23.250 1.00 94.94 454 THR A N 1
ATOM 3255 C CA . THR A 1 454 ? -22.945 -11.852 22.822 1.00 94.94 454 THR A CA 1
ATOM 3256 C C . THR A 1 454 ? -23.143 -11.784 21.307 1.00 94.94 454 THR A C 1
ATOM 3258 O O . THR A 1 454 ? -23.067 -12.816 20.645 1.00 94.94 454 THR A O 1
ATOM 3261 N N . LEU A 1 455 ? -23.340 -10.580 20.752 1.00 97.38 455 LEU A N 1
ATOM 3262 C CA . LEU A 1 455 ? -23.525 -10.367 19.309 1.00 97.38 455 LEU A CA 1
ATOM 3263 C C . LEU A 1 455 ? -22.281 -10.785 18.512 1.00 97.38 455 LEU A C 1
ATOM 3265 O O . LEU A 1 455 ? -22.400 -11.499 17.525 1.00 97.38 455 LEU A O 1
ATOM 3269 N N . ALA A 1 456 ? -21.087 -10.431 18.991 1.00 97.56 456 ALA A N 1
ATOM 3270 C CA . ALA A 1 456 ? -19.807 -10.827 18.415 1.00 97.56 456 ALA A CA 1
ATOM 3271 C C . ALA A 1 456 ? -19.627 -12.354 18.393 1.00 97.56 456 ALA A C 1
ATOM 3273 O O . ALA A 1 456 ? -19.249 -12.908 17.366 1.00 97.56 456 ALA A O 1
ATOM 3274 N N . LYS A 1 457 ? -19.947 -13.061 19.489 1.00 96.88 457 LYS A N 1
ATOM 3275 C CA . LYS A 1 457 ? -19.873 -14.534 19.534 1.00 96.88 457 LYS A CA 1
ATOM 3276 C C . LYS A 1 457 ? -20.879 -15.188 18.587 1.00 96.88 457 LYS A C 1
ATOM 3278 O O . LYS A 1 457 ? -20.508 -16.110 17.870 1.00 96.88 457 LYS A O 1
ATOM 3283 N N . LEU A 1 458 ? -22.111 -14.682 18.532 1.00 97.81 458 LEU A N 1
ATOM 3284 C CA . LEU A 1 458 ? -23.125 -15.160 17.589 1.00 97.81 458 LEU A CA 1
ATOM 3285 C C . LEU A 1 458 ? -22.730 -14.886 16.128 1.00 97.81 458 LEU A C 1
ATOM 3287 O O . LEU A 1 458 ? -22.872 -15.780 15.300 1.00 97.81 458 LEU A O 1
ATOM 3291 N N . LEU A 1 459 ? -22.177 -13.709 15.811 1.00 98.12 459 LEU A N 1
ATOM 3292 C CA . LEU A 1 459 ? -21.642 -13.397 14.481 1.00 98.12 459 LEU A CA 1
ATOM 3293 C C . LEU A 1 459 ? -20.518 -14.367 14.098 1.00 98.12 459 LEU A C 1
ATOM 3295 O O . LEU A 1 459 ? -20.548 -14.920 13.004 1.00 98.12 459 LEU A O 1
ATOM 3299 N N . VAL A 1 460 ? -19.567 -14.626 15.003 1.00 97.88 460 VAL A N 1
ATOM 3300 C CA . VAL A 1 460 ? -18.490 -15.605 14.780 1.00 97.88 460 VAL A CA 1
ATOM 3301 C C . VAL A 1 460 ? -19.058 -16.998 14.505 1.00 97.88 460 VAL A C 1
ATOM 3303 O O . VAL A 1 460 ? -18.629 -17.625 13.542 1.00 97.88 460 VAL A O 1
ATOM 3306 N N . CYS A 1 461 ? -20.063 -17.460 15.261 1.00 97.56 461 CYS A N 1
ATOM 3307 C CA . CYS A 1 461 ? -20.761 -18.712 14.947 1.00 97.56 461 CYS A CA 1
ATOM 3308 C C . CYS A 1 461 ? -21.355 -18.689 13.531 1.00 97.56 461 CYS A C 1
ATOM 3310 O O . CYS A 1 461 ? -21.062 -19.586 12.751 1.00 97.56 461 CYS A O 1
ATOM 3312 N N . ARG A 1 462 ? -22.104 -17.644 13.151 1.00 97.56 462 ARG A N 1
ATOM 3313 C CA . ARG A 1 462 ? -22.747 -17.568 11.824 1.00 97.56 462 ARG A CA 1
ATOM 3314 C C . ARG A 1 462 ? -21.765 -17.459 10.654 1.00 97.56 462 ARG A C 1
ATOM 3316 O O . ARG A 1 462 ? -22.069 -17.950 9.571 1.00 97.56 462 ARG A O 1
ATOM 3323 N N . LEU A 1 463 ? -20.600 -16.845 10.853 1.00 96.69 463 LEU A N 1
ATOM 3324 C CA . LEU A 1 463 ? -19.533 -16.800 9.849 1.00 96.69 463 LEU A CA 1
ATOM 3325 C C . LEU A 1 463 ? -18.817 -18.158 9.724 1.00 96.69 463 LEU A C 1
ATOM 3327 O O . LEU A 1 463 ? -18.548 -18.611 8.616 1.00 96.69 463 LEU A O 1
ATOM 3331 N N . LEU A 1 464 ? -18.568 -18.852 10.840 1.00 96.50 464 LEU A N 1
ATOM 3332 C CA . LEU A 1 464 ? -17.988 -20.201 10.825 1.00 96.50 464 LEU A CA 1
ATOM 3333 C C . LEU A 1 464 ? -18.968 -21.256 10.274 1.00 96.50 464 LEU A C 1
ATOM 3335 O O . LEU A 1 464 ? -18.538 -22.162 9.568 1.00 96.50 464 LEU A O 1
ATOM 3339 N N . GLU A 1 465 ? -20.273 -21.115 10.531 1.00 96.12 465 GLU A N 1
ATOM 3340 C CA . GLU A 1 465 ? -21.352 -21.942 9.955 1.00 96.12 465 GLU A CA 1
ATOM 3341 C C . GLU A 1 465 ? -21.420 -21.845 8.421 1.00 96.12 465 GLU A C 1
ATOM 3343 O O . GLU A 1 465 ? -21.788 -22.819 7.766 1.00 96.12 465 GLU A O 1
ATOM 3348 N N . ARG A 1 466 ? -21.063 -20.689 7.840 1.00 94.19 466 ARG A N 1
ATOM 3349 C CA . ARG A 1 466 ? -20.978 -20.499 6.380 1.00 94.19 466 ARG A CA 1
ATOM 3350 C C . ARG A 1 466 ? -19.716 -21.110 5.772 1.00 94.19 466 ARG A C 1
ATOM 3352 O O . ARG A 1 466 ? -19.745 -21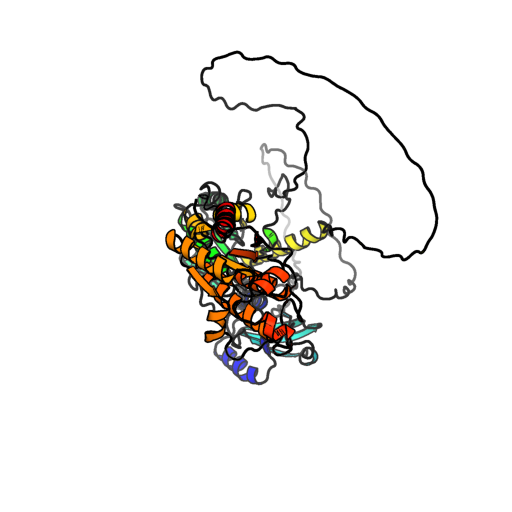.521 4.616 1.00 94.19 466 ARG A O 1
ATOM 3359 N N . GLY A 1 467 ? -18.615 -21.149 6.525 1.00 91.75 467 GLY A N 1
ATOM 3360 C CA . GLY A 1 467 ? -17.325 -21.686 6.077 1.00 91.75 467 GLY A CA 1
ATOM 3361 C C . GLY A 1 467 ? -16.604 -20.853 5.006 1.00 91.75 467 GLY A C 1
ATOM 3362 O O . GLY A 1 467 ? -15.525 -21.245 4.567 1.00 91.75 467 GLY A O 1
ATOM 3363 N N . ASP A 1 468 ? -17.157 -19.706 4.603 1.00 89.69 468 ASP A N 1
ATOM 3364 C CA . ASP A 1 468 ? -16.598 -18.813 3.582 1.00 89.69 468 ASP A CA 1
ATOM 3365 C C . ASP A 1 468 ? -15.495 -17.886 4.120 1.00 89.69 468 ASP A C 1
ATOM 3367 O O . ASP A 1 468 ? -14.773 -17.270 3.337 1.00 89.69 468 ASP A O 1
ATOM 3371 N N . ARG A 1 469 ? -15.328 -17.792 5.449 1.00 93.19 469 ARG A N 1
ATOM 3372 C CA . ARG A 1 469 ? -14.363 -16.890 6.097 1.00 93.19 469 ARG A CA 1
ATOM 3373 C C . ARG A 1 469 ? -13.563 -17.551 7.216 1.00 93.19 469 ARG A C 1
ATOM 3375 O O . ARG A 1 469 ? -14.068 -18.357 7.993 1.00 93.19 469 ARG A O 1
ATOM 3382 N N . ARG A 1 470 ? -12.294 -17.145 7.339 1.00 95.50 470 ARG A N 1
ATOM 3383 C CA . ARG A 1 470 ? -11.425 -17.450 8.490 1.00 95.50 470 ARG A CA 1
ATOM 3384 C C . ARG A 1 470 ? -11.637 -16.374 9.550 1.00 95.50 470 ARG A C 1
ATOM 3386 O O . ARG A 1 470 ? -11.407 -15.204 9.259 1.00 95.50 470 ARG A O 1
ATOM 3393 N N . VAL A 1 471 ? -12.076 -16.748 10.751 1.00 96.94 471 VAL A N 1
ATOM 3394 C CA . VAL A 1 471 ? -12.576 -15.789 11.753 1.00 96.94 471 VAL A CA 1
ATOM 3395 C C . VAL A 1 471 ? -11.785 -15.864 13.060 1.00 96.94 471 VAL A C 1
ATOM 3397 O O . VAL A 1 471 ? -11.596 -16.951 13.603 1.00 96.94 471 VAL A O 1
ATOM 3400 N N . THR A 1 472 ? -11.393 -14.708 13.600 1.00 96.06 472 THR A N 1
ATOM 3401 C CA . THR A 1 472 ? -10.733 -14.564 14.909 1.00 96.06 472 THR A CA 1
ATOM 3402 C C . THR A 1 472 ? -11.550 -13.634 15.809 1.00 96.06 472 THR A C 1
ATOM 3404 O O . THR A 1 472 ? -11.842 -12.499 15.437 1.00 96.06 472 THR A O 1
ATOM 3407 N N . LEU A 1 473 ? -11.904 -14.097 17.014 1.00 96.00 473 LEU A N 1
ATOM 3408 C CA . LEU A 1 473 ? -12.645 -13.315 18.011 1.00 96.00 473 LEU A CA 1
ATOM 3409 C C . LEU A 1 473 ? -11.692 -12.574 18.963 1.00 96.00 473 LEU A C 1
ATOM 3411 O O . LEU A 1 473 ? -11.024 -13.193 19.790 1.00 96.00 473 LEU A O 1
ATOM 3415 N N . LEU A 1 474 ? -11.705 -11.244 18.910 1.00 94.75 474 LEU A N 1
ATOM 3416 C CA . LEU A 1 474 ? -10.978 -10.341 19.806 1.00 94.75 474 LEU A CA 1
ATOM 3417 C C . LEU A 1 474 ? -11.950 -9.717 20.828 1.00 94.75 474 LEU A C 1
ATOM 3419 O O . LEU A 1 474 ? -12.207 -8.511 20.855 1.00 94.75 474 LEU A O 1
ATOM 3423 N N . ASP A 1 475 ? -12.536 -10.576 21.668 1.00 86.69 475 ASP A N 1
ATOM 3424 C CA . ASP A 1 475 ? -13.396 -10.171 22.788 1.00 86.69 475 ASP A CA 1
ATOM 3425 C C . ASP A 1 475 ? -12.550 -9.565 23.921 1.00 86.69 475 ASP A C 1
ATOM 3427 O O . ASP A 1 475 ? -11.509 -10.116 24.292 1.00 86.69 475 ASP A O 1
ATOM 3431 N N . GLY A 1 476 ? -12.990 -8.437 24.489 1.00 72.81 476 GLY A N 1
ATOM 3432 C CA . GLY A 1 476 ? -12.178 -7.630 25.409 1.00 72.81 476 GLY A CA 1
ATOM 3433 C C . GLY A 1 476 ? -11.712 -8.377 26.667 1.00 72.81 476 GLY A C 1
ATOM 3434 O O . GLY A 1 476 ? -10.624 -8.106 27.173 1.00 72.81 476 GLY A O 1
ATOM 3435 N N . ASP A 1 477 ? -12.492 -9.357 27.134 1.00 75.75 477 ASP A N 1
ATOM 3436 C CA . ASP A 1 477 ? -12.110 -10.230 28.251 1.00 75.75 477 ASP A CA 1
ATOM 3437 C C . ASP A 1 477 ? -10.931 -11.158 27.885 1.00 75.75 477 ASP A C 1
ATOM 3439 O O . ASP A 1 477 ? -10.013 -11.333 28.682 1.00 75.75 477 ASP A O 1
ATOM 3443 N N . VAL A 1 478 ? -10.918 -11.721 26.669 1.00 74.94 478 VAL A N 1
ATOM 3444 C CA . VAL A 1 478 ? -9.865 -12.642 26.191 1.00 74.94 478 VAL A CA 1
ATOM 3445 C C . VAL A 1 478 ? -8.576 -11.878 25.886 1.00 74.94 478 VAL A C 1
ATOM 3447 O O . VAL A 1 478 ? -7.484 -12.321 26.246 1.00 74.94 478 VAL A O 1
ATOM 3450 N N . VAL A 1 479 ? -8.703 -10.697 25.278 1.00 80.69 479 VAL A N 1
ATOM 3451 C CA . VAL A 1 479 ? -7.586 -9.782 24.999 1.00 80.69 479 VAL A CA 1
ATOM 3452 C C . VAL A 1 479 ? -6.877 -9.376 26.294 1.00 80.69 479 VAL A C 1
ATOM 3454 O O . VAL A 1 479 ? -5.645 -9.400 26.353 1.00 80.69 479 VAL A O 1
ATOM 3457 N N . ARG A 1 480 ? -7.625 -9.066 27.364 1.00 79.06 480 ARG A N 1
ATOM 3458 C CA . ARG A 1 480 ? -7.046 -8.631 28.647 1.00 79.06 480 ARG A CA 1
ATOM 3459 C C . ARG A 1 480 ? -6.208 -9.690 29.365 1.00 79.06 480 ARG A C 1
ATOM 3461 O O . ARG A 1 480 ? -5.326 -9.316 30.133 1.00 79.06 480 ARG A O 1
ATOM 3468 N N . LEU A 1 481 ? -6.409 -10.975 29.074 1.00 79.75 481 LEU A N 1
ATOM 3469 C CA . LEU A 1 481 ? -5.572 -12.056 29.610 1.00 79.75 481 LEU A CA 1
ATOM 3470 C C . LEU A 1 481 ? -4.189 -12.140 28.935 1.00 79.75 481 LEU A C 1
ATOM 3472 O O . LEU A 1 481 ? -3.228 -12.550 29.584 1.00 79.75 481 LEU A O 1
ATOM 3476 N N . HIS A 1 482 ? -4.084 -11.739 27.661 1.00 80.94 482 HIS A N 1
ATOM 3477 C CA . HIS A 1 482 ? -2.913 -12.009 26.813 1.00 80.94 482 HIS A CA 1
ATOM 3478 C C . HIS A 1 482 ? -2.155 -10.743 26.379 1.00 80.94 482 HIS A C 1
ATOM 3480 O O . HIS A 1 482 ? -0.934 -10.698 26.480 1.00 80.94 482 HIS A O 1
ATOM 3486 N N . LEU A 1 483 ? -2.866 -9.710 25.913 1.00 81.38 483 LEU A N 1
ATOM 3487 C CA . LEU A 1 483 ? -2.293 -8.525 25.253 1.00 81.38 483 LEU A CA 1
ATOM 3488 C C . LEU A 1 483 ? -2.322 -7.263 26.129 1.00 81.38 483 LEU A C 1
ATOM 3490 O O . LEU A 1 483 ? -1.515 -6.352 25.940 1.00 81.38 483 LEU A O 1
ATOM 3494 N N . SER A 1 484 ? -3.239 -7.197 27.097 1.00 80.88 484 SER A N 1
ATOM 3495 C CA . SER A 1 484 ? -3.445 -6.017 27.960 1.00 80.88 484 SER A CA 1
ATOM 3496 C C . SER A 1 484 ? -3.193 -6.299 29.445 1.00 80.88 484 SER A C 1
ATOM 3498 O O . SER A 1 484 ? -3.633 -5.543 30.310 1.00 80.88 484 SER A O 1
ATOM 3500 N N . LYS A 1 485 ? -2.456 -7.374 29.756 1.00 80.50 485 LYS A N 1
ATOM 3501 C CA . LYS A 1 485 ? -2.016 -7.689 31.120 1.00 80.50 485 LYS A CA 1
ATOM 3502 C C . LYS A 1 485 ? -1.153 -6.544 31.664 1.00 80.50 485 LYS A C 1
ATOM 3504 O O . LYS A 1 485 ? -0.162 -6.170 31.046 1.00 80.50 485 LYS A O 1
ATOM 3509 N N . GLY A 1 486 ? -1.538 -6.004 32.819 1.00 80.25 486 GLY A N 1
ATOM 3510 C CA . GLY A 1 486 ? -0.878 -4.857 33.452 1.00 80.25 486 GLY A CA 1
ATOM 3511 C C . GLY A 1 486 ? -1.460 -3.486 33.088 1.00 80.25 486 GLY A C 1
ATOM 3512 O O . GLY A 1 486 ? -1.150 -2.532 33.789 1.00 80.25 486 GLY A O 1
ATOM 3513 N N . LEU A 1 487 ? -2.332 -3.380 32.072 1.00 82.62 487 LEU A N 1
ATOM 3514 C CA . LEU A 1 487 ? -3.093 -2.148 31.827 1.00 82.62 487 LEU A CA 1
ATOM 3515 C C . LEU A 1 487 ? -4.256 -2.046 32.818 1.00 82.62 487 LEU A C 1
ATOM 3517 O O . LEU A 1 487 ? -5.027 -2.997 32.992 1.00 82.62 487 LEU A O 1
ATOM 3521 N N . GLY A 1 488 ? -4.388 -0.885 33.448 1.00 81.06 488 GLY A N 1
ATOM 3522 C CA . GLY A 1 488 ? -5.433 -0.586 34.413 1.00 81.06 488 GLY A CA 1
ATOM 3523 C C . GLY A 1 488 ? -6.716 -0.064 33.764 1.00 81.06 488 GLY A C 1
ATOM 3524 O O . GLY A 1 488 ? -7.376 -0.740 32.961 1.00 81.06 488 GLY A O 1
ATOM 3525 N N . PHE A 1 489 ? -7.091 1.140 34.195 1.00 80.06 489 PHE A N 1
ATOM 3526 C CA . PHE A 1 489 ? -8.377 1.780 33.929 1.00 80.06 489 PHE A CA 1
ATOM 3527 C C . PHE A 1 489 ? -8.266 3.290 33.651 1.00 80.06 489 PHE A C 1
ATOM 3529 O O . PHE A 1 489 ? -9.306 3.946 33.632 1.00 80.06 489 PHE A O 1
ATOM 3536 N N . SER A 1 490 ? -7.083 3.865 33.417 1.00 85.19 490 SER A N 1
ATOM 3537 C CA . SER A 1 490 ? -6.989 5.266 32.963 1.00 85.19 490 SER A CA 1
ATOM 3538 C C . SER A 1 490 ? -7.512 5.444 31.520 1.00 85.19 490 SER A C 1
ATOM 3540 O O . SER A 1 490 ? -7.890 4.458 30.874 1.00 85.19 490 SER A O 1
ATOM 3542 N N . ARG A 1 491 ? -7.548 6.680 30.994 1.00 87.25 491 ARG A N 1
ATOM 3543 C CA . ARG A 1 491 ? -7.841 6.920 29.566 1.00 87.25 491 ARG A CA 1
ATOM 3544 C C . ARG A 1 491 ? -6.749 6.300 28.695 1.00 87.25 491 ARG A C 1
ATOM 3546 O O . ARG A 1 491 ? -7.040 5.570 27.757 1.00 87.25 491 ARG A O 1
ATOM 3553 N N . GLU A 1 492 ? -5.495 6.493 29.075 1.00 89.19 492 GLU A N 1
ATOM 3554 C CA . GLU A 1 492 ? -4.302 5.995 28.385 1.00 89.19 492 GLU A CA 1
ATOM 3555 C C . GLU A 1 492 ? -4.284 4.456 28.348 1.00 89.19 492 GLU A C 1
ATOM 3557 O O . GLU A 1 492 ? -4.061 3.871 27.289 1.00 89.19 492 GLU A O 1
ATOM 3562 N N . ASP A 1 493 ? -4.621 3.789 29.461 1.00 89.12 493 ASP A N 1
ATOM 3563 C CA . ASP A 1 493 ? -4.794 2.328 29.528 1.00 89.12 493 ASP A CA 1
ATOM 3564 C C . ASP A 1 493 ? -5.901 1.820 28.587 1.00 89.12 493 ASP A C 1
ATOM 3566 O O . ASP A 1 493 ? -5.766 0.761 27.966 1.00 89.12 493 ASP A O 1
ATOM 3570 N N . ARG A 1 494 ? -7.024 2.549 28.490 1.00 88.00 494 ARG A N 1
ATOM 3571 C CA . ARG A 1 494 ? -8.150 2.208 27.601 1.00 88.00 494 ARG A CA 1
ATOM 3572 C C . ARG A 1 494 ? -7.745 2.377 26.142 1.00 88.00 494 ARG A C 1
ATOM 3574 O O . ARG A 1 494 ? -7.967 1.453 25.358 1.00 88.00 494 ARG A O 1
ATOM 3581 N N . ASN A 1 495 ? -7.097 3.491 25.810 1.00 91.94 495 ASN A N 1
ATOM 3582 C CA . ASN A 1 495 ? -6.567 3.781 24.482 1.00 91.94 495 ASN A CA 1
ATOM 3583 C C . ASN A 1 495 ? -5.571 2.691 24.071 1.00 91.94 495 ASN A C 1
ATOM 3585 O O . ASN A 1 495 ? -5.792 2.003 23.078 1.00 91.94 495 ASN A O 1
ATOM 3589 N N . ALA A 1 496 ? -4.551 2.423 24.891 1.00 92.06 496 ALA A N 1
ATOM 3590 C CA . ALA A 1 496 ? -3.562 1.376 24.643 1.00 92.06 496 ALA A CA 1
ATOM 3591 C C . ALA A 1 496 ? -4.191 -0.024 24.505 1.00 92.06 496 ALA A C 1
ATOM 3593 O O . ALA A 1 496 ? -3.771 -0.805 23.652 1.00 92.06 496 ALA A O 1
ATOM 3594 N N . ASN A 1 497 ? -5.218 -0.359 25.294 1.00 91.81 497 ASN A N 1
ATOM 3595 C CA . ASN A 1 497 ? -5.959 -1.615 25.145 1.00 91.81 497 ASN A CA 1
ATOM 3596 C C . ASN A 1 497 ? -6.668 -1.707 23.782 1.00 91.81 497 ASN A C 1
ATOM 3598 O O . ASN A 1 497 ? -6.630 -2.761 23.153 1.00 91.81 497 ASN A O 1
ATOM 3602 N N . VAL A 1 498 ? -7.347 -0.647 23.334 1.00 94.12 498 VAL A N 1
ATOM 3603 C CA . VAL A 1 498 ? -8.111 -0.663 22.073 1.00 94.12 498 VAL A CA 1
ATOM 3604 C C . VAL A 1 498 ? -7.187 -0.581 20.854 1.00 94.12 498 VAL A C 1
ATOM 3606 O O . VAL A 1 498 ? -7.393 -1.335 19.909 1.00 94.12 498 VAL A O 1
ATOM 3609 N N . LEU A 1 499 ? -6.109 0.206 20.905 1.00 95.19 499 LEU A N 1
ATOM 3610 C CA . LEU A 1 499 ? -5.084 0.246 19.854 1.00 95.19 499 LEU A CA 1
ATOM 3611 C C . LEU A 1 499 ? -4.356 -1.103 19.709 1.00 95.19 499 LEU A C 1
ATOM 3613 O O . LEU A 1 499 ? -4.119 -1.549 18.591 1.00 95.19 499 LEU A O 1
ATOM 3617 N N . ARG A 1 500 ? -4.087 -1.828 20.809 1.00 94.94 500 ARG A N 1
ATOM 3618 C CA . ARG A 1 500 ? -3.568 -3.214 20.745 1.00 94.94 500 ARG A CA 1
ATOM 3619 C C . ARG A 1 500 ? -4.552 -4.191 20.093 1.00 94.94 500 ARG A C 1
ATOM 3621 O O . ARG A 1 500 ? -4.112 -5.115 19.416 1.00 94.94 500 ARG A O 1
ATOM 3628 N N . ILE A 1 501 ? -5.864 -3.997 20.272 1.00 95.19 501 ILE A N 1
ATOM 3629 C CA . ILE A 1 501 ? -6.884 -4.767 19.538 1.00 95.19 501 ILE A CA 1
ATOM 3630 C C . ILE A 1 501 ? -6.839 -4.401 18.055 1.00 95.19 501 ILE A C 1
ATOM 3632 O O . ILE A 1 501 ? -6.811 -5.305 17.228 1.00 95.19 501 ILE A O 1
ATOM 3636 N N . GLY A 1 502 ? -6.778 -3.108 17.726 1.00 95.88 502 GLY A N 1
ATOM 3637 C CA . GLY A 1 502 ? -6.696 -2.615 16.351 1.00 95.88 502 GLY A CA 1
ATOM 3638 C C . GLY A 1 502 ? -5.487 -3.147 15.592 1.00 95.88 502 GLY A C 1
ATOM 3639 O O . GLY A 1 502 ? -5.657 -3.716 14.522 1.00 95.88 502 GLY A O 1
ATOM 3640 N N . PHE A 1 503 ? -4.291 -3.081 16.180 1.00 95.88 503 PHE A N 1
ATOM 3641 C CA . PHE A 1 503 ? -3.069 -3.628 15.584 1.00 95.88 503 PHE A CA 1
ATOM 3642 C C . PHE A 1 503 ? -3.187 -5.129 15.258 1.00 95.88 503 PHE A C 1
ATOM 3644 O O . PHE A 1 503 ? -2.813 -5.564 14.169 1.00 95.88 503 PHE A O 1
ATOM 3651 N N . VAL A 1 504 ? -3.755 -5.935 16.165 1.00 96.12 504 VAL A N 1
ATOM 3652 C CA . VAL A 1 504 ? -3.961 -7.376 15.923 1.00 96.12 504 VAL A CA 1
ATOM 3653 C C . VAL A 1 504 ? -5.096 -7.624 14.921 1.00 96.12 504 VAL A C 1
ATOM 3655 O O . VAL A 1 504 ? -4.996 -8.540 14.107 1.00 96.12 504 VAL A O 1
ATOM 3658 N N . ALA A 1 505 ? -6.146 -6.802 14.924 1.00 97.06 505 ALA A N 1
ATOM 3659 C CA . ALA A 1 505 ? -7.245 -6.879 13.964 1.00 97.06 505 ALA A CA 1
ATOM 3660 C C . ALA A 1 505 ? -6.783 -6.536 12.536 1.00 97.06 505 ALA A C 1
ATOM 3662 O O . ALA A 1 505 ? -7.073 -7.293 11.610 1.00 97.06 505 ALA A O 1
ATOM 3663 N N . ALA A 1 506 ? -5.985 -5.478 12.376 1.00 95.81 506 ALA A N 1
ATOM 3664 C CA . ALA A 1 506 ? -5.290 -5.121 11.141 1.00 95.81 506 ALA A CA 1
ATOM 3665 C C . ALA A 1 506 ? -4.337 -6.240 10.693 1.00 95.81 506 ALA A C 1
ATOM 3667 O O . ALA A 1 506 ? -4.423 -6.692 9.557 1.00 95.81 506 ALA A O 1
ATOM 3668 N N . SER A 1 507 ? -3.521 -6.794 11.600 1.00 95.69 507 SER A N 1
ATOM 3669 C CA . SER A 1 507 ? -2.629 -7.929 11.294 1.00 95.69 507 SER A CA 1
ATOM 3670 C C . SER A 1 507 ? -3.384 -9.165 10.774 1.00 95.69 507 SER A C 1
ATOM 3672 O O . SER A 1 507 ? -2.921 -9.837 9.856 1.00 95.69 507 SER A O 1
ATOM 3674 N N . VAL A 1 508 ? -4.561 -9.470 11.337 1.00 96.25 508 VAL A N 1
ATOM 3675 C CA . VAL A 1 508 ? -5.451 -10.545 10.854 1.00 96.25 508 VAL A CA 1
ATOM 3676 C C . VAL A 1 508 ? -6.093 -10.175 9.511 1.00 96.25 508 VAL A C 1
ATOM 3678 O O . VAL A 1 508 ? -6.243 -11.034 8.645 1.00 96.25 508 VAL A O 1
ATOM 3681 N N . THR A 1 509 ? -6.453 -8.906 9.329 1.00 95.69 509 THR A N 1
ATOM 3682 C CA . THR A 1 509 ? -7.132 -8.382 8.136 1.00 95.69 509 THR A CA 1
ATOM 3683 C C . THR A 1 509 ? -6.205 -8.353 6.913 1.00 95.69 509 THR A C 1
ATOM 3685 O O . THR A 1 509 ? -6.598 -8.829 5.848 1.00 95.69 509 THR A O 1
ATOM 3688 N N . ALA A 1 510 ? -4.949 -7.931 7.084 1.00 90.06 510 ALA A N 1
ATOM 3689 C CA . ALA A 1 510 ? -3.909 -7.897 6.052 1.00 90.06 510 ALA A CA 1
ATOM 3690 C C . ALA A 1 510 ? -3.668 -9.259 5.370 1.00 90.06 510 ALA A C 1
ATOM 3692 O O . ALA A 1 510 ? -3.324 -9.323 4.193 1.00 90.06 510 ALA A O 1
ATOM 3693 N N . VAL A 1 511 ? -3.871 -10.366 6.097 1.00 90.56 511 VAL A N 1
ATOM 3694 C CA . VAL A 1 511 ? -3.697 -11.742 5.591 1.00 90.56 511 VAL A CA 1
ATOM 3695 C C . VAL A 1 511 ? -5.009 -12.401 5.132 1.00 90.56 511 VAL A C 1
ATOM 3697 O O . VAL A 1 511 ? -5.097 -13.627 5.047 1.00 90.56 511 VAL A O 1
ATOM 3700 N N . GLY A 1 512 ? -6.050 -11.606 4.857 1.00 91.25 512 GLY A N 1
ATOM 3701 C CA . GLY A 1 512 ? -7.358 -12.091 4.395 1.00 91.25 512 GLY A CA 1
ATOM 3702 C C . GLY A 1 512 ? -8.261 -12.661 5.500 1.00 91.25 512 GLY A C 1
ATOM 3703 O O . GLY A 1 512 ? -9.264 -13.313 5.213 1.00 91.25 512 GLY A O 1
ATOM 3704 N N . GLY A 1 513 ? -7.915 -12.464 6.774 1.00 96.44 513 GLY A N 1
ATOM 3705 C CA . GLY A 1 513 ? -8.711 -12.918 7.913 1.00 96.44 513 GLY A CA 1
ATOM 3706 C C . GLY A 1 513 ? -9.839 -11.953 8.288 1.00 96.44 513 GLY A C 1
ATOM 3707 O O . GLY A 1 513 ? -9.795 -10.758 8.009 1.00 96.44 513 GLY A O 1
ATOM 3708 N N . THR A 1 514 ? -10.864 -12.472 8.964 1.00 98.12 514 THR A N 1
ATOM 3709 C CA . THR A 1 514 ? -11.942 -11.671 9.558 1.00 98.12 514 THR A CA 1
ATOM 3710 C C . THR A 1 514 ? -11.725 -11.529 11.064 1.00 98.12 514 THR A C 1
ATOM 3712 O O . THR A 1 514 ? -11.838 -12.507 11.805 1.00 98.12 514 THR A O 1
ATOM 3715 N N . ALA A 1 515 ? -11.432 -10.319 11.535 1.00 98.12 515 ALA A N 1
ATOM 3716 C CA . ALA A 1 515 ? -11.336 -10.000 12.955 1.00 98.12 515 ALA A CA 1
ATOM 3717 C C . ALA A 1 515 ? -12.693 -9.507 13.481 1.00 98.12 515 ALA A C 1
ATOM 3719 O O . ALA A 1 515 ? -13.245 -8.532 12.980 1.00 98.12 515 ALA A O 1
ATOM 3720 N N . VAL A 1 516 ? -13.238 -10.158 14.510 1.00 98.31 516 VAL A N 1
ATOM 3721 C CA . VAL A 1 516 ? -14.464 -9.711 15.189 1.00 98.31 516 VAL A CA 1
ATOM 3722 C C . VAL A 1 516 ? -14.090 -9.195 16.573 1.00 98.31 516 VAL A C 1
ATOM 3724 O O . VAL A 1 516 ? -13.730 -9.971 17.456 1.00 98.31 516 VAL A O 1
ATOM 3727 N N . CYS A 1 517 ? -14.162 -7.882 16.767 1.00 97.81 517 CYS A N 1
ATOM 3728 C CA . CYS A 1 517 ? -13.674 -7.191 17.960 1.00 97.81 517 CYS A CA 1
ATOM 3729 C C . CYS A 1 517 ? -14.843 -6.753 18.853 1.00 97.81 517 CYS A C 1
ATOM 3731 O O . CYS A 1 517 ? -15.834 -6.232 18.348 1.00 97.81 517 CYS A O 1
ATOM 3733 N N . ALA A 1 518 ? -14.726 -6.903 20.178 1.00 96.38 518 ALA A N 1
ATOM 3734 C CA . ALA A 1 518 ? -15.742 -6.423 21.134 1.00 96.38 518 ALA A CA 1
ATOM 3735 C C . ALA A 1 518 ? -15.184 -5.575 22.309 1.00 96.38 518 ALA A C 1
ATOM 3737 O O . ALA A 1 518 ? -15.482 -5.867 23.474 1.00 96.38 518 ALA A O 1
ATOM 3738 N N . PRO A 1 519 ? -14.359 -4.535 22.055 1.00 94.75 519 PRO A N 1
ATOM 3739 C CA . PRO A 1 519 ? -13.951 -3.565 23.076 1.00 94.75 519 PRO A CA 1
ATOM 3740 C C . PRO A 1 519 ? -15.125 -2.688 23.549 1.00 94.75 519 PRO A C 1
ATOM 3742 O O . PRO A 1 519 ? -16.213 -2.722 22.990 1.00 94.75 519 PRO A O 1
ATOM 3745 N N . ILE A 1 520 ? -14.904 -1.853 24.570 1.00 93.00 520 ILE A N 1
ATOM 3746 C CA . ILE A 1 520 ? -15.831 -0.747 24.891 1.00 93.00 520 ILE A CA 1
ATOM 3747 C C . ILE A 1 520 ? -15.638 0.435 23.922 1.00 93.00 520 ILE A C 1
ATOM 3749 O O . ILE A 1 520 ? -16.622 1.083 23.593 1.00 93.00 520 ILE A O 1
ATOM 3753 N N . ALA A 1 521 ? -14.396 0.684 23.472 1.00 93.62 521 ALA A N 1
ATOM 3754 C CA . ALA A 1 521 ? -13.996 1.760 22.547 1.00 93.62 521 ALA A CA 1
ATOM 3755 C C . ALA A 1 521 ? -14.695 3.122 22.809 1.00 93.62 521 ALA A C 1
ATOM 3757 O O . ALA A 1 521 ? -15.390 3.641 21.932 1.00 93.62 521 ALA A O 1
ATOM 3758 N N . PRO A 1 522 ? -14.541 3.685 24.029 1.00 93.81 522 PRO A N 1
ATOM 3759 C CA . PRO A 1 522 ? -15.378 4.783 24.508 1.00 93.81 522 PRO A CA 1
ATOM 3760 C C . PRO A 1 522 ? -15.035 6.161 23.943 1.00 93.81 522 PRO A C 1
ATOM 3762 O O . PRO A 1 522 ? -15.851 7.059 24.111 1.00 93.81 522 PRO A O 1
ATOM 3765 N N . TYR A 1 523 ? -13.872 6.325 23.310 1.00 95.25 523 TYR A N 1
ATOM 3766 C CA . TYR A 1 523 ? -13.416 7.593 22.742 1.00 95.25 523 TYR A CA 1
ATOM 3767 C C . TYR A 1 523 ? -13.303 7.485 21.219 1.00 95.25 523 TYR A C 1
ATOM 3769 O O . TYR A 1 523 ? -12.963 6.420 20.689 1.00 95.25 523 TYR A O 1
ATOM 3777 N N . ASP A 1 524 ? -13.615 8.575 20.533 1.00 95.56 524 ASP A N 1
ATOM 3778 C CA . ASP A 1 524 ? -13.756 8.638 19.080 1.00 95.56 524 ASP A CA 1
ATOM 3779 C C . ASP A 1 524 ? -12.407 8.663 18.344 1.00 95.56 524 ASP A C 1
ATOM 3781 O O . ASP A 1 524 ? -12.190 7.917 17.387 1.00 95.56 524 ASP A O 1
ATOM 3785 N N . ASP A 1 525 ? -11.450 9.416 18.894 1.00 95.81 525 ASP A N 1
ATOM 3786 C CA . ASP A 1 525 ? -10.053 9.503 18.448 1.00 95.81 525 ASP A CA 1
ATOM 3787 C C . ASP A 1 525 ? -9.407 8.121 18.245 1.00 95.81 525 ASP A C 1
ATOM 3789 O O . ASP A 1 525 ? -8.701 7.882 17.262 1.00 95.81 525 ASP A O 1
ATOM 3793 N N . VAL A 1 526 ? -9.667 7.191 19.162 1.00 96.12 526 VAL A N 1
ATOM 3794 C CA . VAL A 1 526 ? -9.143 5.823 19.128 1.00 96.12 526 VAL A CA 1
ATOM 3795 C C . VAL A 1 526 ? -9.911 4.931 18.152 1.00 96.12 526 VAL A C 1
ATOM 3797 O O . VAL A 1 526 ? -9.307 4.035 17.561 1.00 96.12 526 VAL A O 1
ATOM 3800 N N . ARG A 1 527 ? -11.218 5.150 17.943 1.00 97.62 527 ARG A N 1
ATOM 3801 C CA . ARG A 1 527 ? -11.979 4.407 16.921 1.00 97.62 527 ARG A CA 1
ATOM 3802 C C . ARG A 1 527 ? -11.469 4.738 15.527 1.00 97.62 527 ARG A C 1
ATOM 3804 O O . ARG A 1 527 ? -11.183 3.812 14.771 1.00 97.62 527 ARG A O 1
ATOM 3811 N N . HIS A 1 528 ? -11.266 6.021 15.234 1.00 97.12 528 HIS A N 1
ATOM 3812 C CA . HIS A 1 528 ? -10.687 6.461 13.968 1.00 97.12 528 HIS A CA 1
ATOM 3813 C C . HIS A 1 528 ? -9.263 5.928 13.764 1.00 97.12 528 HIS A C 1
ATOM 3815 O O . HIS A 1 528 ? -8.991 5.363 12.711 1.00 97.12 528 HIS A O 1
ATOM 3821 N N . GLN A 1 529 ? -8.390 5.969 14.780 1.00 97.50 529 GLN A N 1
ATOM 3822 C CA . GLN A 1 529 ? -7.059 5.343 14.690 1.00 97.50 529 GLN A CA 1
ATOM 3823 C C . GLN A 1 529 ? -7.125 3.844 14.345 1.00 97.50 529 GLN A C 1
ATOM 3825 O O . GLN A 1 529 ? -6.340 3.370 13.528 1.00 97.50 529 GLN A O 1
ATOM 3830 N N . VAL A 1 530 ? -8.063 3.089 14.930 1.00 97.81 530 VAL A N 1
ATOM 3831 C CA . VAL A 1 530 ? -8.232 1.661 14.607 1.00 97.81 530 VAL A CA 1
ATOM 3832 C C . VAL A 1 530 ? -8.833 1.444 13.212 1.00 97.81 530 VAL A C 1
ATOM 3834 O O . VAL A 1 530 ? -8.414 0.505 12.538 1.00 97.81 530 VAL A O 1
ATOM 3837 N N . ARG A 1 531 ? -9.757 2.305 12.758 1.00 97.94 531 ARG A N 1
ATOM 3838 C CA . ARG A 1 531 ? -10.278 2.307 11.378 1.00 97.94 531 ARG A CA 1
ATOM 3839 C 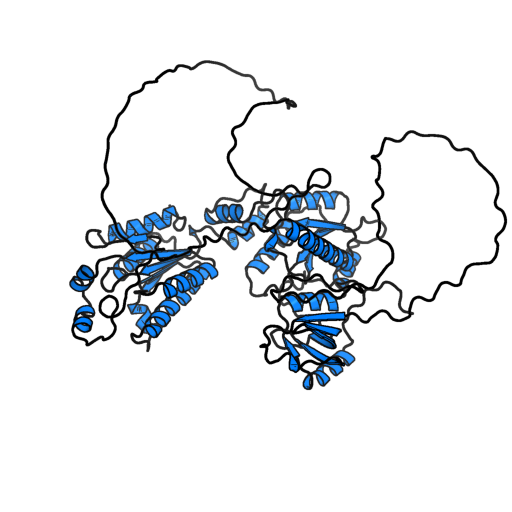C . ARG A 1 531 ? -9.120 2.480 10.382 1.00 97.94 531 ARG A C 1
ATOM 3841 O O . ARG A 1 531 ? -8.891 1.590 9.567 1.00 97.94 531 ARG A O 1
ATOM 3848 N N . THR A 1 532 ? -8.310 3.529 10.550 1.00 96.19 532 THR A N 1
ATOM 3849 C CA . THR A 1 532 ? -7.128 3.817 9.717 1.00 96.19 532 THR A CA 1
ATOM 3850 C C . THR A 1 532 ? -6.116 2.667 9.712 1.00 96.19 532 THR A C 1
ATOM 3852 O O . THR A 1 532 ? -5.741 2.210 8.639 1.00 96.19 532 THR A O 1
ATOM 3855 N N . MET A 1 533 ? -5.748 2.103 10.873 1.00 93.25 533 MET A N 1
ATOM 3856 C CA . MET A 1 533 ? -4.824 0.951 10.944 1.00 93.25 533 MET A CA 1
ATOM 3857 C C . MET A 1 533 ? -5.286 -0.265 10.124 1.00 93.25 533 MET A C 1
ATOM 3859 O O . MET A 1 533 ? -4.455 -1.035 9.642 1.00 93.25 533 MET A O 1
ATOM 3863 N N . VAL A 1 534 ? -6.598 -0.480 9.999 1.00 93.81 534 VAL A N 1
ATOM 3864 C CA . VAL A 1 534 ? -7.169 -1.590 9.224 1.00 93.81 534 VAL A CA 1
ATOM 3865 C C . VAL A 1 534 ? -7.251 -1.239 7.737 1.00 93.81 534 VAL A C 1
ATOM 3867 O O . VAL A 1 534 ? -6.905 -2.075 6.900 1.00 93.81 534 VAL A O 1
ATOM 3870 N N . GLU A 1 535 ? -7.651 -0.015 7.402 1.00 90.69 535 GLU A N 1
ATOM 3871 C CA . GLU A 1 535 ? -7.765 0.464 6.020 1.00 90.69 535 GLU A CA 1
ATOM 3872 C C . GLU A 1 535 ? -6.383 0.582 5.341 1.00 90.69 535 GLU A C 1
ATOM 3874 O O . GLU A 1 535 ? -6.212 0.091 4.223 1.00 90.69 535 GLU A O 1
ATOM 3879 N N . ASP A 1 536 ? -5.360 1.079 6.050 1.00 85.00 536 ASP A N 1
ATOM 3880 C CA . ASP A 1 536 ? -3.954 1.102 5.599 1.00 85.00 536 ASP A CA 1
ATOM 3881 C C . ASP A 1 536 ? -3.396 -0.308 5.336 1.00 85.00 536 ASP A C 1
ATOM 3883 O O . ASP A 1 536 ? -2.531 -0.496 4.478 1.00 85.00 536 ASP A O 1
ATOM 3887 N N . SER A 1 537 ? -3.925 -1.323 6.034 1.00 83.00 537 SER A N 1
ATOM 3888 C CA . SER A 1 537 ? -3.577 -2.736 5.821 1.00 83.00 537 SER A CA 1
ATOM 3889 C C . SER A 1 537 ? -4.229 -3.360 4.572 1.00 83.00 537 SER A C 1
ATOM 3891 O O . SER A 1 537 ? -4.003 -4.533 4.276 1.00 83.00 537 SER A O 1
ATOM 3893 N N . GLY A 1 538 ? -5.029 -2.585 3.825 1.00 82.69 538 GLY A N 1
ATOM 3894 C CA . GLY A 1 538 ? -5.669 -2.987 2.568 1.00 82.69 538 GLY A CA 1
ATOM 3895 C C . GLY A 1 538 ? -6.975 -3.778 2.719 1.00 82.69 538 GLY A C 1
ATOM 3896 O O . GLY A 1 538 ? -7.460 -4.347 1.737 1.00 82.69 538 GLY A O 1
ATOM 3897 N N . GLY A 1 539 ? -7.553 -3.838 3.923 1.00 89.06 539 GLY A N 1
ATOM 3898 C CA . GLY A 1 539 ? -8.794 -4.569 4.197 1.00 89.06 539 GLY A CA 1
ATOM 3899 C C . GLY A 1 539 ? -9.935 -3.695 4.718 1.00 89.06 539 GLY A C 1
ATOM 3900 O O . GLY A 1 539 ? -9.805 -2.485 4.869 1.00 89.06 539 GLY A O 1
ATOM 3901 N N . GLY A 1 540 ? -11.093 -4.316 4.948 1.00 94.62 540 GLY A N 1
ATOM 3902 C CA . GLY A 1 540 ? -12.306 -3.604 5.354 1.00 94.62 540 GLY A CA 1
ATOM 3903 C C . GLY A 1 540 ? -12.385 -3.315 6.848 1.00 94.62 540 GLY A C 1
ATOM 3904 O O . GLY A 1 540 ? -11.975 -4.142 7.664 1.00 94.62 540 GLY A O 1
ATOM 3905 N N . PHE A 1 541 ? -13.025 -2.205 7.209 1.00 98.25 541 PHE A N 1
ATOM 3906 C CA . PHE A 1 541 ? -13.460 -1.905 8.572 1.00 98.25 541 PHE A CA 1
ATOM 3907 C C . PHE A 1 541 ? -14.972 -1.636 8.598 1.00 98.25 541 PHE A C 1
ATOM 3909 O O . PHE A 1 541 ? -15.492 -0.966 7.711 1.00 98.25 541 PHE A O 1
ATOM 3916 N N . VAL A 1 542 ? -15.676 -2.176 9.599 1.00 98.50 542 VAL A N 1
ATOM 3917 C CA . VAL A 1 542 ? -17.116 -1.967 9.834 1.00 98.50 542 VAL A CA 1
ATOM 3918 C C . VAL A 1 542 ? -17.351 -1.734 11.327 1.00 98.50 542 VAL A C 1
ATOM 3920 O O . VAL A 1 542 ? -17.058 -2.606 12.154 1.00 98.50 542 VAL A O 1
ATOM 3923 N N . LEU A 1 543 ? -17.898 -0.570 11.674 1.00 98.69 543 LEU A N 1
ATOM 3924 C CA . LEU A 1 543 ? -18.192 -0.149 13.040 1.00 98.69 543 LEU A CA 1
ATOM 3925 C C . LEU A 1 543 ? -19.644 -0.468 13.421 1.00 98.69 543 LEU A C 1
ATOM 3927 O O . LEU A 1 543 ? -20.594 0.060 12.845 1.00 98.69 543 LEU A O 1
ATOM 3931 N N . VAL A 1 544 ? -19.823 -1.304 14.446 1.00 98.62 544 VAL A N 1
ATOM 3932 C CA . VAL A 1 544 ? -21.141 -1.682 14.973 1.00 98.62 544 VAL A CA 1
ATOM 3933 C C . VAL A 1 544 ? -21.367 -1.029 16.334 1.00 98.62 544 VAL A C 1
ATOM 3935 O O . VAL A 1 544 ? -20.845 -1.485 17.356 1.00 98.62 544 VAL A O 1
ATOM 3938 N N . HIS A 1 545 ? -22.174 0.028 16.376 1.00 98.44 545 HIS A N 1
ATOM 3939 C CA . HIS A 1 545 ? -22.572 0.673 17.620 1.00 98.44 545 HIS A CA 1
ATOM 3940 C C . HIS A 1 545 ? -23.715 -0.097 18.293 1.00 98.44 545 HIS A C 1
ATOM 3942 O O . HIS A 1 545 ? -24.859 -0.068 17.845 1.00 98.44 545 HIS A O 1
ATOM 3948 N N . VAL A 1 546 ? -23.422 -0.758 19.414 1.00 97.88 546 VAL A N 1
ATOM 3949 C CA . VAL A 1 546 ? -24.427 -1.417 20.260 1.00 97.88 546 VAL A CA 1
ATOM 3950 C C . VAL A 1 546 ? -24.986 -0.401 21.262 1.00 97.88 546 VAL A C 1
ATOM 3952 O O . VAL A 1 546 ? -24.612 -0.396 22.442 1.00 97.88 546 VAL A O 1
ATOM 3955 N N . ALA A 1 547 ? -25.851 0.474 20.745 1.00 96.75 547 ALA A N 1
ATOM 3956 C CA . ALA A 1 547 ? -26.427 1.681 21.346 1.00 96.75 547 ALA A CA 1
ATOM 3957 C C . ALA A 1 547 ? -27.500 1.407 22.423 1.00 96.75 547 ALA A C 1
ATOM 3959 O O . ALA A 1 547 ? -28.539 2.056 22.481 1.00 96.75 547 ALA A O 1
ATOM 3960 N N . THR A 1 548 ? -27.276 0.407 23.276 1.00 95.62 548 THR A N 1
ATOM 3961 C CA . THR A 1 548 ? -28.217 0.055 24.349 1.00 95.62 548 THR A CA 1
ATOM 3962 C C . THR A 1 548 ? -28.128 1.062 25.503 1.00 95.62 548 THR A C 1
ATOM 3964 O O . THR A 1 548 ? -27.024 1.255 26.022 1.00 95.62 548 THR A O 1
ATOM 3967 N N . PRO A 1 549 ? -29.248 1.654 25.970 1.00 94.50 549 PRO A N 1
ATOM 3968 C CA . PRO A 1 549 ? -29.237 2.692 27.002 1.00 94.50 549 PRO A CA 1
ATOM 3969 C C . PRO A 1 549 ? -28.510 2.301 28.296 1.00 94.50 549 PRO A C 1
ATOM 3971 O O . PRO A 1 549 ? -28.571 1.152 28.748 1.00 94.50 549 PRO A O 1
ATOM 3974 N N . LEU A 1 550 ? -27.873 3.284 28.942 1.00 92.00 550 LEU A N 1
ATOM 3975 C CA . LEU A 1 550 ? -27.111 3.104 30.185 1.00 92.00 550 LEU A CA 1
ATOM 3976 C C . LEU A 1 550 ? -27.930 2.417 31.286 1.00 92.00 550 LEU A C 1
ATOM 3978 O O . LEU A 1 550 ? -27.440 1.496 31.926 1.00 92.00 550 LEU A O 1
ATOM 3982 N N . GLN A 1 551 ? -29.182 2.822 31.481 1.00 92.94 551 GLN A N 1
ATOM 3983 C CA . GLN A 1 551 ? -30.067 2.292 32.523 1.00 92.94 551 GLN A CA 1
ATOM 3984 C C . GLN A 1 551 ? -30.346 0.794 32.313 1.00 92.94 551 GLN A C 1
ATOM 3986 O O . GLN A 1 551 ? -30.415 0.021 33.267 1.00 92.94 551 GLN A O 1
ATOM 3991 N N . VAL A 1 552 ? -30.447 0.370 31.050 1.00 94.12 552 VAL A N 1
ATOM 3992 C CA . VAL A 1 552 ? -30.628 -1.033 30.656 1.00 94.12 552 VAL A CA 1
ATOM 3993 C C . VAL A 1 552 ? -29.313 -1.803 30.796 1.00 94.12 552 VAL A C 1
ATOM 3995 O O . VAL A 1 552 ? -29.319 -2.958 31.216 1.00 94.12 552 VAL A O 1
ATOM 3998 N N . CYS A 1 553 ? -28.175 -1.164 30.524 1.00 93.50 553 CYS A N 1
ATOM 3999 C CA . CYS A 1 553 ? -26.845 -1.716 30.781 1.00 93.50 553 CYS A CA 1
ATOM 4000 C C . CYS A 1 553 ? -26.570 -1.937 32.283 1.00 93.50 553 CYS A C 1
ATOM 4002 O O . CYS A 1 553 ? -26.067 -2.999 32.654 1.00 93.50 553 CYS A O 1
ATOM 4004 N N . GLU A 1 554 ? -26.962 -0.991 33.145 1.00 92.25 554 GLU A N 1
ATOM 4005 C CA . GLU A 1 554 ? -26.879 -1.095 34.610 1.00 92.25 554 GLU A CA 1
ATOM 4006 C C . GLU A 1 554 ? -27.811 -2.189 35.152 1.00 92.25 554 GLU A C 1
ATOM 4008 O O . GLU A 1 554 ? -27.375 -3.043 35.924 1.00 92.25 554 GLU A O 1
ATOM 4013 N N . ALA A 1 555 ? -29.063 -2.252 34.683 1.00 92.62 555 ALA A N 1
ATOM 4014 C CA . ALA A 1 555 ? -29.994 -3.328 35.040 1.00 92.62 555 ALA A CA 1
ATOM 4015 C C . ALA A 1 555 ? -29.511 -4.728 34.594 1.00 92.62 555 ALA A C 1
ATOM 4017 O O . ALA A 1 555 ? -29.914 -5.741 35.166 1.00 92.62 555 ALA A O 1
ATOM 4018 N N . ARG A 1 556 ? -28.627 -4.798 33.587 1.00 91.69 556 ARG A N 1
ATOM 4019 C CA . ARG A 1 556 ? -28.016 -6.027 33.046 1.00 91.69 556 ARG A CA 1
ATOM 4020 C C . ARG A 1 556 ? -26.607 -6.317 33.604 1.00 91.69 556 ARG A C 1
ATOM 4022 O O . ARG A 1 556 ? -25.892 -7.122 32.998 1.00 91.69 556 ARG A O 1
ATOM 4029 N N . ASP A 1 557 ? -26.180 -5.709 34.720 1.00 87.44 557 ASP A N 1
ATOM 4030 C CA . ASP A 1 557 ? -24.800 -5.774 35.254 1.00 87.44 557 ASP A CA 1
ATOM 4031 C C . ASP A 1 557 ? -24.364 -7.153 35.814 1.00 87.44 557 ASP A C 1
ATOM 4033 O O . ASP A 1 557 ? -24.039 -7.334 36.988 1.00 87.44 557 ASP A O 1
ATOM 4037 N N . ARG A 1 558 ? -24.258 -8.149 34.928 1.00 79.06 558 ARG A N 1
ATOM 4038 C CA . ARG A 1 558 ? -23.792 -9.520 35.211 1.00 79.06 558 ARG A CA 1
ATOM 4039 C C . ARG A 1 558 ? -22.358 -9.612 35.756 1.00 79.06 558 ARG A C 1
ATOM 4041 O O . ARG A 1 558 ? -21.949 -10.694 36.163 1.00 79.06 558 ARG A O 1
ATOM 4048 N N . LYS A 1 559 ? -21.574 -8.527 35.721 1.00 81.44 559 LYS A N 1
ATOM 4049 C CA . LYS A 1 559 ? -20.189 -8.479 36.230 1.00 81.44 559 LYS A CA 1
ATOM 4050 C C . LYS A 1 559 ? -20.065 -7.696 37.552 1.00 81.44 559 LYS A C 1
ATOM 4052 O O . LYS A 1 559 ? -18.979 -7.663 38.140 1.00 81.44 559 LYS A O 1
ATOM 4057 N N . GLY A 1 560 ? -21.149 -7.073 38.027 1.00 84.31 560 GLY A N 1
ATOM 4058 C CA . GLY A 1 560 ? -21.147 -6.191 39.197 1.00 84.31 560 GLY A CA 1
ATOM 4059 C C . GLY A 1 560 ? -20.221 -4.978 39.039 1.00 84.31 560 GLY A C 1
ATOM 4060 O O . GLY A 1 560 ? -19.654 -4.522 40.030 1.00 84.31 560 GLY A O 1
ATOM 4061 N N . LEU A 1 561 ? -19.965 -4.524 37.808 1.00 85.19 561 LEU A N 1
ATOM 4062 C CA . LEU A 1 561 ? -19.037 -3.429 37.511 1.00 85.19 561 LEU A CA 1
ATOM 4063 C C . LEU A 1 561 ? -19.687 -2.058 37.695 1.00 85.19 561 LEU A C 1
ATOM 4065 O O . LEU A 1 561 ? -19.062 -1.180 38.284 1.00 85.19 561 LEU A O 1
ATOM 4069 N N . TYR A 1 562 ? -20.941 -1.894 37.272 1.00 87.25 562 TYR A N 1
ATOM 4070 C CA . TYR A 1 562 ? -21.717 -0.686 37.548 1.00 87.25 562 TYR A CA 1
ATOM 4071 C C . TYR A 1 562 ? -21.993 -0.563 39.046 1.00 87.25 562 TYR A C 1
ATOM 4073 O O . TYR A 1 562 ? -21.773 0.501 39.615 1.00 87.25 562 TYR A O 1
ATOM 4081 N N . ALA A 1 563 ? -22.344 -1.664 39.720 1.00 86.94 563 ALA A N 1
ATOM 4082 C CA . ALA A 1 563 ? -22.496 -1.675 41.177 1.00 86.94 563 ALA A CA 1
ATOM 4083 C C . ALA A 1 563 ? -21.211 -1.216 41.905 1.00 86.94 563 ALA A C 1
ATOM 4085 O O . ALA A 1 563 ? -21.269 -0.382 42.808 1.00 86.94 563 ALA A O 1
ATOM 4086 N N . LYS A 1 564 ? -20.032 -1.695 41.476 1.00 85.31 564 LYS A N 1
ATOM 4087 C CA . LYS A 1 564 ? -18.729 -1.270 42.025 1.00 85.31 564 LYS A CA 1
ATOM 4088 C C . LYS A 1 564 ? -18.371 0.178 41.678 1.00 85.31 564 LYS A C 1
ATOM 4090 O O . LYS A 1 564 ? -17.800 0.860 42.522 1.00 85.31 564 LYS A O 1
ATOM 4095 N N . ALA A 1 565 ? -18.704 0.655 40.479 1.00 85.69 565 ALA A N 1
ATOM 4096 C CA . ALA A 1 565 ? -18.488 2.046 40.079 1.00 85.69 565 ALA A CA 1
ATOM 4097 C C . ALA A 1 565 ? -19.366 3.014 40.890 1.00 85.69 565 ALA A C 1
ATOM 4099 O O . ALA A 1 565 ? -18.859 3.975 41.462 1.00 85.69 565 ALA A O 1
ATOM 4100 N N . ARG A 1 566 ? -20.665 2.715 41.037 1.00 87.56 566 ARG A N 1
ATOM 4101 C CA . ARG A 1 566 ? -21.603 3.488 41.874 1.00 87.56 566 ARG A CA 1
ATOM 4102 C C . ARG A 1 566 ? -21.216 3.477 43.360 1.00 87.56 566 ARG A C 1
ATOM 4104 O O . ARG A 1 566 ? -21.488 4.447 44.056 1.00 87.56 566 ARG A O 1
ATOM 4111 N N . ALA A 1 567 ? -20.538 2.427 43.828 1.00 87.88 567 ALA A N 1
ATOM 4112 C CA . ALA A 1 567 ? -19.954 2.339 45.170 1.00 87.88 567 ALA A CA 1
ATOM 4113 C C . ALA A 1 567 ? -18.550 2.978 45.306 1.00 87.88 567 ALA A C 1
ATOM 4115 O O . ALA A 1 567 ? -17.927 2.845 46.357 1.00 87.88 567 ALA A O 1
ATOM 4116 N N . GLY A 1 568 ? -18.010 3.621 44.262 1.00 83.94 568 GLY A N 1
ATOM 4117 C CA . GLY A 1 568 ? -16.681 4.254 44.272 1.00 83.94 568 GLY A CA 1
ATOM 4118 C C . GLY A 1 568 ? -15.482 3.291 44.250 1.00 83.94 568 GLY A C 1
ATOM 4119 O O . GLY A 1 568 ? -14.338 3.738 44.253 1.00 83.94 568 GLY A O 1
ATOM 4120 N N . ILE A 1 569 ? -15.717 1.975 44.189 1.00 84.50 569 ILE A N 1
ATOM 4121 C CA . ILE A 1 569 ? -14.679 0.925 44.182 1.00 84.50 569 ILE A CA 1
ATOM 4122 C C . ILE A 1 569 ? -13.918 0.904 42.844 1.00 84.50 569 ILE A C 1
ATOM 4124 O O . ILE A 1 569 ? -12.754 0.513 42.793 1.00 84.50 569 ILE A O 1
ATOM 4128 N N . ILE A 1 570 ? -14.566 1.335 41.758 1.00 78.75 570 ILE A N 1
ATOM 4129 C CA . ILE A 1 570 ? -13.931 1.598 40.462 1.00 78.75 570 ILE A CA 1
ATOM 4130 C C . ILE A 1 570 ? -14.075 3.107 40.198 1.00 78.75 570 ILE A C 1
ATOM 4132 O O . ILE A 1 570 ? -15.146 3.519 39.755 1.00 78.75 570 ILE A O 1
ATOM 4136 N N . PRO A 1 571 ? -13.051 3.939 40.487 1.00 73.12 571 PRO A N 1
ATOM 4137 C CA . PRO A 1 571 ? -13.196 5.400 40.467 1.00 73.12 571 PRO A CA 1
ATOM 4138 C C . PRO A 1 571 ? -13.561 5.963 39.090 1.00 73.12 571 PRO A C 1
ATOM 4140 O O . PRO A 1 571 ? -14.395 6.859 38.979 1.00 73.12 571 PRO A O 1
ATOM 4143 N N . THR A 1 572 ? -12.968 5.401 38.036 1.00 78.31 572 THR A N 1
ATOM 4144 C CA . THR A 1 572 ? -13.149 5.816 36.639 1.00 78.31 572 THR A CA 1
ATOM 4145 C C . THR A 1 572 ? -13.902 4.715 35.895 1.00 78.31 572 THR A C 1
ATOM 4147 O O . THR A 1 572 ? -13.334 3.653 35.635 1.00 78.31 572 THR A O 1
ATOM 4150 N N . PHE A 1 573 ? -15.164 4.923 35.517 1.00 79.62 573 PHE A N 1
ATOM 4151 C CA . PHE A 1 573 ? -15.953 3.916 34.795 1.00 79.62 573 PHE A CA 1
ATOM 4152 C C . PHE A 1 573 ? -16.825 4.532 33.698 1.00 79.62 573 PHE A C 1
ATOM 4154 O O . PHE A 1 573 ? -17.568 5.484 33.939 1.00 79.62 573 PHE A O 1
ATOM 4161 N N . THR A 1 574 ? -16.720 3.972 32.490 1.00 79.50 574 THR A N 1
ATOM 4162 C CA . THR A 1 574 ? -17.393 4.466 31.281 1.00 79.50 574 THR A CA 1
ATOM 4163 C C . THR A 1 574 ? -18.913 4.448 31.448 1.00 79.50 574 THR A C 1
ATOM 4165 O O . THR A 1 574 ? -19.499 3.414 31.777 1.00 79.50 574 THR A O 1
ATOM 4168 N N . GLY A 1 575 ? -19.549 5.594 31.212 1.00 72.81 575 GLY A N 1
ATOM 4169 C CA . GLY A 1 575 ? -20.981 5.816 31.418 1.00 72.81 575 GLY A CA 1
ATOM 4170 C C . GLY A 1 575 ? -21.381 6.147 32.863 1.00 72.81 575 GLY A C 1
ATOM 4171 O O . GLY A 1 575 ? -22.569 6.278 33.131 1.00 72.81 575 GLY A O 1
ATOM 4172 N N . VAL A 1 576 ? -20.432 6.282 33.801 1.00 80.00 576 VAL A N 1
ATOM 4173 C CA . VAL A 1 576 ? -20.713 6.663 35.205 1.00 80.00 576 VAL A CA 1
ATOM 4174 C C . VAL A 1 576 ? -19.855 7.844 35.663 1.00 80.00 576 VAL A C 1
ATOM 4176 O O . VAL A 1 576 ? -20.394 8.817 36.180 1.00 80.00 576 VAL A O 1
ATOM 4179 N N . SER A 1 577 ? -18.535 7.763 35.478 1.00 78.81 577 SER A N 1
ATOM 4180 C CA . SER A 1 577 ? -17.556 8.797 35.870 1.00 78.81 577 SER A CA 1
ATOM 4181 C C . SER A 1 577 ? -16.510 9.098 34.785 1.00 78.81 577 SER A C 1
ATOM 4183 O O . SER A 1 577 ? -15.631 9.932 34.978 1.00 78.81 577 SER A O 1
ATOM 4185 N N . ASP A 1 578 ? -16.618 8.426 33.642 1.00 82.69 578 ASP A N 1
ATOM 4186 C CA . ASP A 1 578 ? -15.844 8.612 32.414 1.00 82.69 578 ASP A CA 1
ATOM 4187 C C . ASP A 1 578 ? -16.845 8.588 31.242 1.00 82.69 578 ASP A C 1
ATOM 4189 O O . ASP A 1 578 ? -17.790 7.787 31.295 1.00 82.69 578 ASP A O 1
ATOM 4193 N N . PRO A 1 579 ? -16.726 9.468 30.233 1.00 87.88 579 PRO A N 1
ATOM 4194 C CA . PRO A 1 579 ? -17.693 9.540 29.142 1.00 87.88 579 PRO A CA 1
ATOM 4195 C C . PRO A 1 579 ? -17.706 8.274 28.276 1.00 87.88 579 PRO A C 1
ATOM 4197 O O . PRO A 1 579 ? -16.774 7.473 28.267 1.00 87.88 579 PRO A O 1
ATOM 4200 N N . TYR A 1 580 ? -18.792 8.117 27.526 1.00 93.44 580 TYR A N 1
ATOM 4201 C CA . TYR A 1 580 ? -18.833 7.298 26.322 1.00 93.44 580 TYR A CA 1
ATOM 4202 C C . TYR A 1 580 ? -19.215 8.241 25.181 1.00 93.44 580 TYR A C 1
ATOM 4204 O O . TYR A 1 580 ? -20.318 8.780 25.171 1.00 93.44 580 TYR A O 1
ATOM 4212 N N . GLU A 1 581 ? -18.277 8.497 24.279 1.00 94.75 581 GLU A N 1
ATOM 4213 C CA . GLU A 1 581 ? -18.481 9.323 23.094 1.00 94.75 581 GLU A CA 1
ATOM 4214 C C . GLU A 1 581 ? -19.216 8.458 22.066 1.00 94.75 581 GLU A C 1
ATOM 4216 O O . GLU A 1 581 ? -18.637 7.511 21.529 1.00 94.75 581 GLU A O 1
ATOM 4221 N N . GLU A 1 582 ? -20.504 8.713 21.830 1.00 95.31 582 GLU A N 1
ATOM 4222 C CA . GLU A 1 582 ? -21.299 7.919 20.885 1.00 95.31 582 GLU A CA 1
ATOM 4223 C C . GLU A 1 582 ? -20.786 8.126 19.444 1.00 95.31 582 GLU A C 1
ATOM 4225 O O . GLU A 1 582 ? -20.629 9.273 19.026 1.00 95.31 582 GLU A O 1
ATOM 4230 N N . PRO A 1 583 ? -20.493 7.055 18.679 1.00 96.12 583 PRO A N 1
ATOM 4231 C CA . PRO A 1 583 ? -19.973 7.178 17.318 1.00 96.12 583 PRO A CA 1
ATOM 4232 C C . PRO A 1 583 ? -21.021 7.753 16.365 1.00 96.12 583 PRO A C 1
ATOM 4234 O O . PRO A 1 583 ? -22.144 7.250 16.278 1.00 96.12 583 PRO A O 1
ATOM 4237 N N . THR A 1 584 ? -20.621 8.772 15.610 1.00 95.00 584 THR A N 1
ATOM 4238 C CA . THR A 1 584 ? -21.424 9.396 14.548 1.00 95.00 584 THR A CA 1
ATOM 4239 C C . THR A 1 584 ? -21.171 8.769 13.172 1.00 95.00 584 THR A C 1
ATOM 4241 O O . THR A 1 584 ? -21.980 8.958 12.267 1.00 95.00 584 THR A O 1
ATOM 4244 N N . ASP A 1 585 ? -20.093 7.988 13.028 1.00 95.06 585 ASP A N 1
ATOM 4245 C CA . ASP A 1 585 ? -19.640 7.303 11.808 1.00 95.06 585 ASP A CA 1
ATOM 4246 C C . ASP A 1 585 ? -20.005 5.803 11.766 1.00 95.06 585 ASP A C 1
ATOM 4248 O O . ASP A 1 585 ? -19.466 5.050 10.955 1.00 95.06 585 ASP A O 1
ATOM 4252 N N . ALA A 1 586 ? -20.875 5.335 12.667 1.00 97.44 586 ALA A N 1
ATOM 4253 C CA . ALA A 1 586 ? -21.168 3.912 12.817 1.00 97.44 586 ALA A CA 1
ATOM 4254 C C . ALA A 1 586 ? -21.930 3.334 11.612 1.00 97.44 586 ALA A C 1
ATOM 4256 O O . ALA A 1 586 ? -23.113 3.616 11.420 1.00 97.44 586 ALA A O 1
ATOM 4257 N N . ASP A 1 587 ? -21.265 2.444 10.872 1.00 98.19 587 ASP A N 1
ATOM 4258 C CA . ASP A 1 587 ? -21.804 1.727 9.709 1.00 98.19 587 ASP A CA 1
ATOM 4259 C C . ASP A 1 587 ? -23.085 0.930 10.046 1.00 98.19 587 ASP A C 1
ATOM 4261 O O . ASP A 1 587 ? -23.967 0.753 9.203 1.00 98.19 587 ASP A O 1
ATOM 4265 N N . ILE A 1 588 ? -23.216 0.467 11.300 1.00 98.06 588 ILE A N 1
ATOM 4266 C CA . ILE A 1 588 ? -24.422 -0.182 11.830 1.00 98.06 588 ILE A CA 1
ATOM 4267 C C . ILE A 1 588 ? -24.708 0.302 13.258 1.00 98.06 588 ILE A C 1
ATOM 4269 O O . ILE A 1 588 ? -23.855 0.193 14.138 1.00 98.06 588 ILE A O 1
ATOM 4273 N N . VAL A 1 589 ? -25.945 0.728 13.533 1.00 97.69 589 VAL A N 1
ATOM 4274 C CA . VAL A 1 589 ? -26.437 1.020 14.893 1.00 97.69 589 VAL A CA 1
ATOM 4275 C C . VAL A 1 589 ? -27.462 -0.035 15.318 1.00 97.69 589 VAL A C 1
ATOM 4277 O O . VAL A 1 589 ? -28.371 -0.371 14.561 1.00 97.69 589 VAL A O 1
ATOM 4280 N N . ILE A 1 590 ? -27.309 -0.577 16.529 1.00 96.44 590 ILE A N 1
ATOM 4281 C CA . ILE A 1 590 ? -28.141 -1.648 17.094 1.00 96.44 590 ILE A CA 1
ATOM 4282 C C . ILE A 1 590 ? -28.519 -1.298 18.536 1.00 96.44 590 ILE A C 1
ATOM 4284 O O . ILE A 1 590 ? -27.672 -1.351 19.430 1.00 96.44 590 ILE A O 1
ATOM 4288 N N . ASP A 1 591 ? -29.800 -1.035 18.789 1.00 94.25 591 ASP A N 1
ATOM 4289 C CA . ASP A 1 591 ? -30.345 -1.154 20.143 1.00 94.25 591 ASP A CA 1
ATOM 4290 C C . ASP A 1 591 ? -30.679 -2.628 20.453 1.00 94.25 591 ASP A C 1
ATOM 4292 O O . ASP A 1 591 ? -31.041 -3.405 19.570 1.00 94.25 591 ASP A O 1
ATOM 4296 N N . THR A 1 592 ? -30.535 -3.025 21.717 1.00 93.31 592 THR A N 1
ATOM 4297 C CA . THR A 1 592 ? -30.815 -4.377 22.217 1.00 93.31 592 THR A CA 1
ATOM 4298 C C . THR A 1 592 ? -31.863 -4.393 23.333 1.00 93.31 592 THR A C 1
ATOM 4300 O O . THR A 1 592 ? -31.935 -5.377 24.072 1.00 93.31 592 THR A O 1
ATOM 4303 N N . VAL A 1 593 ? -32.656 -3.325 23.508 1.00 92.62 593 VAL A N 1
ATOM 4304 C CA . VAL A 1 593 ? -33.820 -3.334 24.416 1.00 92.62 593 VAL A CA 1
ATOM 4305 C C . VAL A 1 593 ? -34.838 -4.382 23.960 1.00 92.62 593 VAL A C 1
ATOM 4307 O O . VAL A 1 593 ? -35.021 -5.371 24.669 1.00 92.62 593 VAL A O 1
ATOM 4310 N N . ASP A 1 594 ? -35.408 -4.208 22.762 1.00 86.38 594 ASP A N 1
ATOM 4311 C CA . ASP A 1 594 ? -36.472 -5.071 22.219 1.00 86.38 594 ASP A CA 1
ATOM 4312 C C . ASP A 1 594 ? -35.998 -6.041 21.115 1.00 86.38 594 ASP A C 1
ATOM 4314 O O . ASP A 1 594 ? -36.702 -6.992 20.773 1.00 86.38 594 ASP A O 1
ATOM 4318 N N . ALA A 1 595 ? -34.799 -5.842 20.555 1.00 88.38 595 ALA A N 1
ATOM 4319 C CA . ALA A 1 595 ? -34.246 -6.719 19.520 1.00 88.38 595 ALA A CA 1
ATOM 4320 C C . ALA A 1 595 ? -33.675 -8.018 20.114 1.00 88.38 595 ALA A C 1
ATOM 4322 O O . ALA A 1 595 ? -32.877 -7.984 21.057 1.00 88.38 595 ALA A O 1
ATOM 4323 N N . SER A 1 596 ? -34.001 -9.177 19.525 1.00 94.62 596 SER A N 1
ATOM 4324 C CA . SER A 1 596 ? -33.348 -10.423 19.935 1.00 94.62 596 SER A CA 1
ATOM 4325 C C . SER A 1 596 ? -31.882 -10.454 19.465 1.00 94.62 596 SER A C 1
ATOM 4327 O O . SER A 1 596 ? -31.552 -9.902 18.408 1.00 94.62 596 SER A O 1
ATOM 4329 N N . PRO A 1 597 ? -30.977 -11.155 20.179 1.00 95.00 597 PRO A N 1
ATOM 4330 C CA . PRO A 1 597 ? -29.588 -11.314 19.742 1.00 95.00 597 PRO A CA 1
ATOM 4331 C C . PRO A 1 597 ? -29.430 -12.000 18.377 1.00 95.00 597 PRO A C 1
ATOM 4333 O O . PRO A 1 597 ? -28.376 -11.875 17.758 1.00 95.00 597 PRO A O 1
ATOM 4336 N N . HIS A 1 598 ? -30.450 -12.727 17.907 1.00 95.50 598 HIS A N 1
ATOM 4337 C CA . HIS A 1 598 ? -30.450 -13.333 16.579 1.00 95.50 598 HIS A CA 1
ATOM 4338 C C . HIS A 1 598 ? -30.765 -12.309 15.491 1.00 95.50 598 HIS A C 1
ATOM 4340 O O . HIS A 1 598 ? -30.025 -12.239 14.512 1.00 95.50 598 HIS A O 1
ATOM 4346 N N . ASP A 1 599 ? -31.803 -11.495 15.683 1.00 95.94 599 ASP A N 1
ATOM 4347 C CA . ASP A 1 599 ? -32.230 -10.487 14.705 1.00 95.94 599 ASP A CA 1
ATOM 4348 C C . ASP A 1 599 ? -31.162 -9.400 14.558 1.00 95.94 599 ASP A C 1
ATOM 4350 O O . ASP A 1 599 ? -30.756 -9.076 13.445 1.00 95.94 599 ASP A O 1
ATOM 4354 N N . ALA A 1 600 ? -30.593 -8.947 15.681 1.00 96.50 600 ALA A N 1
ATOM 4355 C CA . ALA A 1 600 ? -29.457 -8.028 15.704 1.00 96.50 600 ALA A CA 1
ATOM 4356 C C . ALA A 1 600 ? -28.253 -8.541 14.886 1.00 96.50 600 ALA A C 1
ATOM 4358 O O . ALA A 1 600 ? -27.618 -7.774 14.164 1.00 96.50 600 ALA A O 1
ATOM 4359 N N . VAL A 1 601 ? -27.949 -9.844 14.941 1.00 97.50 601 VAL A N 1
ATOM 4360 C CA . VAL A 1 601 ? -26.879 -10.448 14.125 1.00 97.50 601 VAL A CA 1
ATOM 4361 C C . VAL A 1 601 ? -27.302 -10.640 12.665 1.00 97.50 601 VAL A C 1
ATOM 4363 O O . VAL A 1 601 ? -26.452 -10.514 11.785 1.00 97.50 601 VAL A O 1
ATOM 4366 N N . GLN A 1 602 ? -28.587 -10.863 12.365 1.00 96.69 602 GLN A N 1
ATOM 4367 C CA . GLN A 1 602 ? -29.064 -10.837 10.976 1.00 96.69 602 GLN A CA 1
ATOM 4368 C C . GLN A 1 602 ? -28.968 -9.440 10.355 1.00 96.69 602 GLN A C 1
ATOM 4370 O O . GLN A 1 602 ? -28.637 -9.355 9.174 1.00 96.69 602 GLN A O 1
ATOM 4375 N N . THR A 1 603 ? -29.149 -8.357 11.120 1.00 97.12 603 THR A N 1
ATOM 4376 C CA . THR A 1 603 ? -28.871 -6.987 10.648 1.00 97.12 603 THR A CA 1
ATOM 4377 C C . THR A 1 603 ? -27.406 -6.845 10.226 1.00 97.12 603 THR A C 1
ATOM 4379 O O . THR A 1 603 ? -27.139 -6.428 9.099 1.00 97.12 603 THR A O 1
ATOM 4382 N N . VAL A 1 604 ? -26.458 -7.289 11.066 1.00 97.88 604 VAL A N 1
ATOM 4383 C CA . VAL A 1 604 ? -25.018 -7.268 10.733 1.00 97.88 604 VAL A CA 1
ATOM 4384 C C . VAL A 1 604 ? -24.716 -8.103 9.486 1.00 97.88 604 VAL A C 1
ATOM 4386 O O . VAL A 1 604 ? -24.102 -7.608 8.545 1.00 97.88 604 VAL A O 1
ATOM 4389 N N . LEU A 1 605 ? -25.193 -9.349 9.427 1.00 97.31 605 LEU A N 1
ATOM 4390 C CA . LEU A 1 605 ? -24.991 -10.230 8.270 1.00 97.31 605 LEU A CA 1
ATOM 4391 C C . LEU A 1 605 ? -25.655 -9.705 6.985 1.00 97.31 605 LEU A C 1
ATOM 4393 O O . LEU A 1 605 ? -25.212 -10.046 5.891 1.00 97.31 605 LEU A O 1
ATOM 4397 N N . SER A 1 606 ? -26.726 -8.916 7.086 1.00 96.94 606 SER A N 1
ATOM 4398 C CA . SER A 1 606 ? -27.408 -8.336 5.922 1.00 96.94 606 SER A CA 1
ATOM 4399 C C . SER A 1 606 ? -26.656 -7.124 5.378 1.00 96.94 606 SER A C 1
ATOM 4401 O O . SER A 1 606 ? -26.422 -7.067 4.176 1.00 96.94 606 SER A O 1
ATOM 4403 N N . HIS A 1 607 ? -26.191 -6.218 6.245 1.00 97.19 607 HIS A N 1
ATOM 4404 C CA . HIS A 1 607 ? -25.291 -5.127 5.854 1.00 97.19 607 HIS A CA 1
ATOM 4405 C C . HIS A 1 607 ? -24.007 -5.674 5.205 1.00 97.19 607 HIS A C 1
ATOM 4407 O O . HIS A 1 607 ? -23.669 -5.293 4.088 1.00 97.19 607 HIS A O 1
ATOM 4413 N N . LEU A 1 608 ? -23.355 -6.668 5.824 1.00 96.75 608 LEU A N 1
ATOM 4414 C CA . LEU A 1 608 ? -22.139 -7.270 5.266 1.00 96.75 608 LEU A CA 1
ATOM 4415 C C . LEU A 1 608 ? -22.351 -7.936 3.890 1.00 96.75 608 LEU A C 1
ATOM 4417 O O . LEU A 1 608 ? -21.419 -7.959 3.092 1.00 96.75 608 LEU A O 1
ATOM 4421 N N . ARG A 1 609 ? -23.549 -8.449 3.569 1.00 95.12 609 ARG A N 1
ATOM 4422 C CA . ARG A 1 609 ? -23.873 -8.895 2.196 1.00 95.12 609 ARG A CA 1
ATOM 4423 C C . ARG A 1 609 ? -24.053 -7.718 1.236 1.00 95.12 609 ARG A C 1
ATOM 4425 O O . ARG A 1 609 ? -23.485 -7.743 0.149 1.00 95.12 609 ARG A O 1
ATOM 4432 N N . THR A 1 610 ? -24.831 -6.705 1.624 1.00 94.56 610 THR A N 1
ATOM 4433 C CA . THR A 1 610 ? -25.118 -5.516 0.799 1.00 94.56 610 THR A CA 1
ATOM 4434 C C . THR A 1 610 ? -23.838 -4.805 0.355 1.00 94.56 610 THR A C 1
ATOM 4436 O O . THR A 1 610 ? -23.697 -4.463 -0.817 1.00 94.56 610 THR A O 1
ATOM 4439 N N . ASP A 1 611 ? -22.875 -4.668 1.265 1.00 92.88 611 ASP A N 1
ATOM 4440 C CA . ASP A 1 611 ? -21.615 -3.950 1.042 1.00 92.88 611 ASP A CA 1
ATOM 4441 C C . ASP A 1 611 ? -20.530 -4.801 0.346 1.00 92.88 611 ASP A C 1
ATOM 4443 O O . ASP A 1 611 ? -19.393 -4.353 0.155 1.00 92.88 611 ASP A O 1
ATOM 4447 N N . GLY A 1 612 ? -20.883 -6.029 -0.059 1.00 93.19 612 GLY A N 1
ATOM 4448 C CA . GLY A 1 612 ? -20.031 -6.969 -0.792 1.00 93.19 612 GLY A CA 1
ATOM 4449 C C . GLY A 1 612 ? -19.043 -7.763 0.069 1.00 93.19 612 GLY A C 1
ATOM 4450 O O . GLY A 1 612 ? -18.270 -8.549 -0.474 1.00 93.19 612 GLY A O 1
ATOM 4451 N N . TRP A 1 613 ? -19.049 -7.587 1.394 1.00 94.75 613 TRP A N 1
ATOM 4452 C CA . TRP A 1 613 ? -18.154 -8.294 2.319 1.00 94.75 613 TRP A CA 1
ATOM 4453 C C . TRP A 1 613 ? -18.514 -9.770 2.515 1.00 94.75 613 TRP A C 1
ATOM 4455 O O . TRP A 1 613 ? -17.647 -10.568 2.855 1.00 94.75 613 TRP A O 1
ATOM 4465 N N . LEU A 1 614 ? -19.766 -10.163 2.294 1.00 93.44 614 LEU A N 1
ATOM 4466 C CA . LEU A 1 614 ? -20.188 -11.562 2.249 1.00 93.44 614 LEU A CA 1
ATOM 4467 C C . LEU A 1 614 ? -20.691 -11.911 0.852 1.00 93.44 614 LEU A C 1
ATOM 4469 O O . LEU A 1 614 ? -21.434 -11.145 0.241 1.00 93.44 614 LEU A O 1
ATOM 4473 N N . ALA A 1 615 ? -20.337 -13.110 0.385 1.00 86.19 615 ALA A N 1
ATOM 4474 C CA . ALA A 1 615 ? -21.037 -13.728 -0.736 1.00 86.19 615 ALA A CA 1
ATOM 4475 C C . ALA A 1 615 ? -22.543 -13.880 -0.397 1.00 86.19 615 ALA A C 1
ATOM 4477 O O . ALA A 1 615 ? -22.872 -13.963 0.792 1.00 86.19 615 ALA A O 1
ATOM 4478 N N . PRO A 1 616 ? -23.452 -13.933 -1.387 1.00 77.50 616 PRO A N 1
ATOM 4479 C CA . PRO A 1 616 ? -24.897 -14.082 -1.155 1.00 77.50 616 PRO A CA 1
ATOM 4480 C C . PRO A 1 616 ? -25.272 -15.154 -0.100 1.00 77.50 616 PRO A C 1
ATOM 4482 O O . PRO A 1 616 ? -24.818 -16.309 -0.239 1.00 77.50 616 PRO A O 1
#

InterPro domains:
  IPR002891 APS kinase [TIGR00455] (435-606)
  IPR014729 Rossmann-like alpha/beta/alpha sandwich fold [G3DSA:3.40.50.620] (180-284)
  IPR027417 P-loop containing nucleoside triphosphate hydrolase [G3DSA:3.40.50.300] (425-615)
  IPR027417 P-loop containing nucleoside triphosphate hydrolase [SSF52540] (437-609)
  IPR050512 Sulfate Adenylyltransferase/APS Kinase [PTHR42700] (405-614)
  IPR059117 APS kinase domain [PF01583] (438-591)

Foldseek 3Di:
DDDPPDLDQLEDDPVVLVVCVVVQVVAAAAAAALQVLLVVLCNNLSLFDLDPDDADPPDDPDDDDDDDDDDDDDDDDDDDDDDDDDDDDDDDDDYDDDDDDDDDDDDPDDPDPPDRDARKDKGFSPPVDQVCLVVDDQQGWYFYAHPVRDGFWIFRFHDRDRRIGMGHIRTNHRDDDPPPPVQADRLVRLVVVCVVVVLPPPPFDHAEEEEELDAAWPVNLVVQVVSQVVRHAYEYEYEDRSPDPPDPVSVLRVQRNVLSVVVDDRHNYGYHYGNHDRPPVPLAADDDDPPDDRDDDDDDDDDDDDDDDDDDDDDDDDDDDDDDDDDDDDDDDDDDDDDDDDDDDDDDDDDDDPPPDPDPPPDDCVVVVVVVVSVVVSVCSSCVSSPHPHYDYDDDPLADRPVRVLVCQQQQNQDDCNRHNPSSSVSVCVQRPHLQQAEEEEAEAAFAQLCLVVLLVVLQVVVVVVVSAAEDEAELVVLCVPPLPPQDFDPVSLLSSLVSLLLVSLVQRLVRHYYYHYRNCQDDVSVVVSQCSNVVSVHYYAYEYSYEDPVVSLVSCPPCPVVCCVVCVRVDGDPRNHDRDGDPPHNHYHYDPPDDSVVSSVSVVVSCVVSRNHDD

Radius of gyration: 34.51 Å; chains: 1; bounding box: 99×66×111 Å

Secondary structure (DSSP, 8-state):
---TT-----BPPHHHHHHHHHHHTTSEEEEPPHHHHHHHHHHHTT-SPP-SSPPP-----PPPPPPPPPPP--PPPPPPPPPPP--------------PPP---PPPPPPPPS-PPP-EEEEE-TTS-TT-GGG--TT-EEEEE-TT--EEEEEEEEEEETTEEEEEEEES-PPP--S-TTTB--HHHHHHHHHHTTTT-TTSPPPEEEEESS---HHHHHHHHHHHHTT--EEEEEE-TT--TT-HHHHHHHHHHHHHHTT-SS--EEEEEESS---GGGGS--B--TTS--B--------PPP----------------------------------------------------------GGGHHHHHHHHHHHHHHHHHHHT-S-EEEES-TTSPPHHHHHHHHHTTPPPPTTTS-HHHHHHHHHHS--TTTS-EEEEEE--TTSSHHHHHHHHHHHHHHH-SS-EEEEEHHHHHHHTSTT--SSHHHHHHHHHHHHHHHHHHHHTT-EEEEE-----HHHHHHHHHHHHTTTSEEEEEE----HHHHHHT-TTSHHHHHHTTSSSS-BTTTB-----SS-SEE---SSS-HHHHHHHHHHHHHHTTSS--

Sequence (616 aa):
MRTTGERTALLVDEARAAELTAASLRWQSVTLSAVQLAELELRLSGGYPPRDDPPPDHGHNGPASPARPASPASPAWRPSAVASPAPISPAPISPLPGSPPAAPGHPPASPLPAHYPAPQYTVDAGDAGTQDAEKFQPGSTVALRDSEGVMLAALHLTEVVGSALSGTVEGLRLPEHPDYPELRFTPAALRAELLRRGWTAPNEPAPVAVWADGLLHTADLDRIEALGAAGGAVVVLAPVGGADPADARHHLRIRCLKAALATLSDVRALLALVPVQPVTRLTESVAFGPDTVIRFETVTDGGRPTAAGHAVSGRAATAGRQPAGRPGTGQERSTGRGAGGRDGSSGGGGGDGQYQRNAGQETDDRDSEPALAGEVAYRTQVCLAYGFSAMTVGPAPSAPGAAALSMLLDRGTRLPPALTPPAVAAELVRAQPPRSERGLTVLFTGLSGSGKSTLAKLLVCRLLERGDRRVTLLDGDVVRLHLSKGLGFSREDRNANVLRIGFVAASVTAVGGTAVCAPIAPYDDVRHQVRTMVEDSGGGFVLVHVATPLQVCEARDRKGLYAKARAGIIPTFTGVSDPYEEPTDADIVIDTVDASPHDAVQTVLSHLRTDGWLAP

pLDDT: mean 71.18, std 28.29, range [18.77, 98.69]

Organism: NCBI:txid2716812